Protein AF-A0AAN6UIC3-F1 (afdb_monomer)

Radius of gyration: 23.56 Å; Cα contacts (8 Å, |Δi|>4): 554; chains: 1; bounding box: 53×66×70 Å

Secondary structure (DSSP, 8-state):
------PPPPPP--HHHHHHHSGGGGGS-EEEEETTEEEEE-HHHHHTT--TT-BHHHHHHH-TT-EEEE----HHHHHHHHHHHHHHHHT-TT-BEEE-SSS-EEE--HHHHHHHHHHS-TT-GGGEEEES-TT-TTSEEEE-TTS-SSEEEE---GGGS-HHHHHHHHHHHHHHHHHHHHHHHTT----EEE-SSHHHHHHHTTTT-SS-EEEEE--SHHHHHHHHHTSBGGGSTT--HHHHHHHHHHHHTSPPPS--SS-----BHHHHHT-TT--HHHHHHHH--TTPPTTHHHHHHHHHTT---PPPPBP-SS-S--------SS--SHHHHHHHHHHHHHHHHHHHHHHHS-SS--SS-PPPS---------------TT-

Foldseek 3Di:
DDDDDDDDFDAADDPLLVCVVPVVCLQFWEFADDPQFGCATDPNLVVLVQGHRHGNVVSCVSPVRYHYDYCNDCVSLQVLLVVLQVLLQLQAPPQFWADDGRADIDGDCPVQLVVQVVQQPPVAQQFGWRARDPVDRVPTDGHRQPDAQFAEDFDDPDCPQPVVVVSSLRSVRVVVVVSQVVVVVVVDACFWAGEDDDQRGQLQSVPDDDRTYYYYDDSDLVRLLVSQQPAQQCSGPLCDPVNLQLLLCLLVVHRDDDDDPPPDRPHGLNSSLPPPCQDLVSQQVSQDDVPDDHSSSVVSNCSSSVHDPDGRHRDDLADPDQADDDDDDPCDDPVSVVVVVVVRVVVSVVVQCVRFFDPPRDPPDTDTNDDDPDDDDDDDDDDDPVD

Mean predicted aligned error: 7.64 Å

Sequence (387 aa):
MDSVPSKKAPRRSDDRCVENAQPSLRTVPLGIKQKGILATCNYVARRHGVKKLMPVAEARTICPDLVLADGEDLSPFRDVSKRLYALLRSYSWNGRVERLGFDEFFLDVTDIVAYNVELVNRNALPQSYFCLAVANPEIGFDFDATSFAGCVSGRDNGPSGGTASRMRLLLGSHLAQHLRLKIEDEGYTTACGIATNKLLAKLVGDKNKPRNQTTLLAPSQEDVWSFMDAHSLRKVPGIGSKTTRVLESVVLGKEPEPPSRAMECATTAGQARTHPAISAPALERLLSGPGAERGLGTKVWALLHGVDDTDVKPARDVPAQISIEDTYKGLTTAPDIHRALLTITASLLRRMHTDLLPDPPAAAAANWLARPQTLRLTTRPYVSPAD

Nearest PDB structures (foldseek):
  5kt7-assembly1_A  TM=9.075E-01  e=4.361E-22  Homo sapiens
  5kt5-assembly1_A  TM=9.195E-01  e=2.433E-21  Homo sapiens
  5ulx-assembly1_A  TM=9.110E-01  e=3.085E-21  Homo sapiens
  3gv7-assembly1_B  TM=9.056E-01  e=2.161E-21  Homo sapiens
  3q8r-assembly1_B  TM=9.037E-01  e=4.402E-21  Homo sapiens

Solvent-accessible surface area (backbone atoms only — not comparable to full-atom values): 22878 Å² total; per-residue (Å²): 136,82,82,79,76,93,72,80,81,61,68,90,55,59,53,62,62,55,26,68,77,40,61,82,48,68,84,44,32,33,32,32,28,39,91,67,26,18,33,24,53,30,74,57,22,41,74,57,66,43,55,60,64,34,43,47,72,60,40,37,71,63,33,76,79,52,42,75,44,86,48,75,73,54,60,70,52,47,53,52,29,51,51,54,48,54,56,58,46,75,72,29,84,81,43,19,37,28,72,60,80,63,88,40,75,44,72,50,55,68,64,57,32,55,57,35,64,76,53,51,32,84,91,42,35,70,70,13,53,46,59,74,32,90,96,43,67,88,41,56,48,79,43,50,67,82,53,62,48,66,44,76,44,74,63,80,69,56,80,84,48,62,49,68,63,53,50,44,53,32,49,45,23,44,53,50,49,51,54,45,50,57,39,41,76,75,72,42,81,54,53,39,34,42,49,96,34,61,61,51,12,57,57,41,19,60,74,58,64,75,68,33,40,22,36,54,38,49,92,45,72,65,47,34,33,61,63,36,29,78,36,34,34,75,72,41,83,95,39,46,76,70,57,39,47,58,48,40,21,66,70,67,74,42,84,66,76,77,85,56,93,64,89,75,55,92,48,28,24,34,61,49,57,72,31,89,82,48,46,38,73,47,33,37,64,72,64,52,58,95,90,48,67,86,63,49,12,47,50,54,44,33,46,43,55,61,47,52,91,70,72,59,43,67,54,69,96,55,74,95,73,87,84,68,86,85,87,79,80,87,73,77,47,70,70,58,44,51,54,52,51,51,54,44,47,56,52,39,52,54,47,47,52,70,60,25,42,62,86,74,78,53,81,99,66,68,67,60,78,57,78,89,89,76,89,83,90,83,86,78,84,87,75,58,96,86,113

InterPro domains:
  IPR001126 UmuC domain [PF00817] (17-204)
  IPR001126 UmuC domain [PS50173] (18-240)
  IPR036775 DNA polymerase, Y-family, little finger domain superfamily [G3DSA:3.30.1490.100] (319-386)
  IPR043128 Reverse transcriptase/Diguanylate cyclase domain [G3DSA:3.30.70.270] (70-216)
  IPR043502 DNA/RNA polymerase superfamily [SSF56672] (20-250)

Organism: NCBI:txid1450529

Structure (mmCIF, N/CA/C/O backbone):
data_AF-A0AAN6UIC3-F1
#
_entry.id   AF-A0AAN6UIC3-F1
#
loop_
_atom_site.group_PDB
_atom_site.id
_atom_site.type_symbol
_atom_site.label_atom_id
_atom_site.label_alt_id
_atom_site.label_comp_id
_atom_site.label_asym_id
_atom_site.label_entity_id
_atom_site.label_seq_id
_atom_site.pdbx_PDB_ins_code
_atom_site.Cartn_x
_atom_site.Cartn_y
_atom_site.Cartn_z
_atom_site.occupancy
_atom_site.B_iso_or_equiv
_atom_site.auth_seq_id
_atom_site.auth_comp_id
_atom_site.auth_asym_id
_atom_site.auth_atom_id
_atom_site.pdbx_PDB_model_num
ATOM 1 N N . MET A 1 1 ? -33.452 10.003 21.498 1.00 27.89 1 MET A N 1
ATOM 2 C CA . MET A 1 1 ? -32.654 10.324 20.292 1.00 27.89 1 MET A CA 1
ATOM 3 C C . MET A 1 1 ? -31.234 9.935 20.633 1.00 27.89 1 MET A C 1
ATOM 5 O O . MET A 1 1 ? -30.511 10.716 21.238 1.00 27.89 1 MET A O 1
ATOM 9 N N . ASP A 1 2 ? -30.903 8.673 20.381 1.00 25.52 2 ASP A N 1
ATOM 10 C CA . ASP A 1 2 ? -29.756 8.030 21.018 1.00 25.52 2 ASP A CA 1
ATOM 11 C C . ASP A 1 2 ? -28.477 8.309 20.234 1.00 25.52 2 ASP A C 1
ATOM 13 O O . ASP A 1 2 ? -28.315 7.912 19.076 1.00 25.52 2 ASP A O 1
ATOM 17 N N . SER A 1 3 ? -27.558 9.015 20.884 1.00 23.75 3 SER A N 1
ATOM 18 C CA . SER A 1 3 ? -26.217 9.286 20.391 1.00 23.75 3 SER A CA 1
ATOM 19 C C . SER A 1 3 ? -25.428 7.977 20.318 1.00 23.75 3 SER A C 1
ATOM 21 O O . SER A 1 3 ? -24.976 7.408 21.308 1.00 23.75 3 SER A O 1
ATOM 23 N N . VAL A 1 4 ? -25.267 7.448 19.105 1.00 28.17 4 VAL A N 1
ATOM 24 C CA . VAL A 1 4 ? -24.493 6.224 18.881 1.00 28.17 4 VAL A CA 1
ATOM 25 C C . VAL A 1 4 ? -22.993 6.519 19.131 1.00 28.17 4 VAL A C 1
ATOM 27 O O . VAL A 1 4 ? -22.420 7.365 18.432 1.00 28.17 4 VAL A O 1
ATOM 30 N N . PRO A 1 5 ? -22.324 5.826 20.076 1.00 30.73 5 PRO A N 1
ATOM 31 C CA . PRO A 1 5 ? -20.956 6.147 20.475 1.00 30.73 5 PRO A CA 1
ATOM 32 C C . PRO A 1 5 ? -19.919 5.797 19.400 1.00 30.73 5 PRO A C 1
ATOM 34 O O . PRO A 1 5 ? -20.068 4.828 18.649 1.00 30.73 5 PRO A O 1
ATOM 37 N N . SER A 1 6 ? -18.845 6.591 19.354 1.00 34.16 6 SER A N 1
ATOM 38 C CA . SER A 1 6 ? -17.668 6.408 18.497 1.00 34.16 6 SER A CA 1
ATOM 39 C C . SER A 1 6 ? -17.005 5.048 18.758 1.00 34.16 6 SER A C 1
ATOM 41 O O . SER A 1 6 ? -16.440 4.804 19.825 1.00 34.16 6 SER A O 1
ATOM 43 N N . LYS A 1 7 ? -17.093 4.131 17.789 1.00 41.88 7 LYS A N 1
ATOM 44 C CA . LYS A 1 7 ? -16.443 2.814 17.838 1.00 41.88 7 LYS A CA 1
ATOM 45 C C . LYS A 1 7 ? -15.111 2.862 17.079 1.00 41.88 7 LYS A C 1
ATOM 47 O O . LYS A 1 7 ? -15.023 3.479 16.021 1.00 41.88 7 LYS A O 1
ATOM 52 N N . LYS A 1 8 ? -14.081 2.187 17.608 1.00 37.47 8 LYS A N 1
ATOM 53 C CA . LYS A 1 8 ? -12.767 2.034 16.950 1.00 37.47 8 LYS A CA 1
ATOM 54 C C . LYS A 1 8 ? -12.917 1.443 15.543 1.00 37.47 8 LYS A C 1
ATOM 56 O O . LYS A 1 8 ? -13.785 0.602 15.316 1.00 37.47 8 LYS A O 1
ATOM 61 N N . ALA A 1 9 ? -12.042 1.872 14.632 1.00 36.16 9 ALA A N 1
ATOM 62 C CA . ALA A 1 9 ? -12.030 1.403 13.253 1.00 36.16 9 ALA A CA 1
ATOM 63 C C . ALA A 1 9 ? -11.858 -0.133 13.192 1.00 36.16 9 ALA A C 1
ATOM 65 O O . ALA A 1 9 ? -10.978 -0.659 13.879 1.00 36.16 9 ALA A O 1
ATOM 66 N N . PRO A 1 10 ? -12.679 -0.855 12.408 1.00 36.03 10 PRO A N 1
ATOM 67 C CA . PRO A 1 10 ? -12.516 -2.289 12.183 1.00 36.03 10 PRO A CA 1
ATOM 68 C C . PRO A 1 10 ? -11.154 -2.646 11.571 1.00 36.03 10 PRO A C 1
ATOM 70 O O . PRO A 1 10 ? -10.470 -1.820 10.959 1.00 36.03 10 PRO A O 1
ATOM 73 N N . ARG A 1 11 ? -10.765 -3.908 11.750 1.00 45.16 11 ARG A N 1
ATOM 74 C CA . ARG A 1 11 ? -9.541 -4.496 11.201 1.00 45.16 11 ARG A CA 1
ATOM 75 C C . ARG A 1 11 ? -9.727 -4.716 9.699 1.00 45.16 11 ARG A C 1
ATOM 77 O O . ARG A 1 11 ? -10.824 -5.025 9.243 1.00 45.16 11 ARG A O 1
ATOM 84 N N . ARG A 1 12 ? -8.655 -4.545 8.922 1.00 51.78 12 ARG A N 1
ATOM 85 C CA . ARG A 1 12 ? -8.712 -4.692 7.461 1.00 51.78 12 ARG A CA 1
ATOM 86 C C . ARG A 1 12 ? -9.119 -6.124 7.094 1.00 51.78 12 ARG A C 1
ATOM 88 O O . ARG A 1 12 ? -8.464 -7.071 7.520 1.00 51.78 12 ARG A O 1
ATOM 95 N N . SER A 1 13 ? -10.194 -6.250 6.330 1.00 50.38 13 SER A N 1
ATOM 96 C CA . SER A 1 13 ? -10.654 -7.482 5.682 1.00 50.38 13 SER A CA 1
ATOM 97 C C . SER A 1 13 ? -10.831 -7.191 4.195 1.00 50.38 13 SER A C 1
ATOM 99 O O . SER A 1 13 ? -11.020 -6.032 3.821 1.00 50.38 13 SER A O 1
ATOM 101 N N . ASP A 1 14 ? -10.719 -8.226 3.367 1.00 69.75 14 ASP A N 1
ATOM 102 C CA . ASP A 1 14 ? -10.791 -8.120 1.909 1.00 69.75 14 ASP A CA 1
ATOM 103 C C . ASP A 1 14 ? -12.038 -8.858 1.405 1.00 69.75 14 ASP A C 1
ATOM 105 O O . ASP A 1 14 ? -12.158 -10.076 1.554 1.00 69.75 14 ASP A O 1
ATOM 109 N N . ASP A 1 15 ? -12.975 -8.117 0.817 1.00 75.19 15 ASP A N 1
ATOM 110 C CA . ASP A 1 15 ? -14.211 -8.642 0.236 1.00 75.19 15 ASP A CA 1
ATOM 111 C C . ASP A 1 15 ? -13.946 -9.702 -0.840 1.00 75.19 15 ASP A C 1
ATOM 113 O O . ASP A 1 15 ? -14.693 -10.680 -0.924 1.00 75.19 15 ASP A O 1
ATOM 117 N N . ARG A 1 16 ? -12.833 -9.598 -1.579 1.00 86.00 16 ARG A N 1
ATOM 118 C CA . ARG A 1 16 ? -12.468 -10.562 -2.622 1.00 86.00 16 ARG A CA 1
ATOM 119 C C . ARG A 1 16 ? -12.187 -11.952 -2.055 1.00 86.00 16 ARG A C 1
ATOM 121 O O . ARG A 1 16 ? -12.491 -12.942 -2.711 1.00 86.00 16 ARG A O 1
ATOM 128 N N . CYS A 1 17 ? -11.649 -12.054 -0.837 1.00 86.81 17 CYS A N 1
ATOM 129 C CA . CYS A 1 17 ? -11.418 -13.355 -0.197 1.00 86.81 17 CYS A CA 1
ATOM 130 C C . CYS A 1 17 ? -12.736 -14.110 0.023 1.00 86.81 17 CYS A C 1
ATOM 132 O O . CYS A 1 17 ? -12.814 -15.307 -0.246 1.00 86.81 17 CYS A O 1
ATOM 134 N N . VAL A 1 18 ? -13.776 -13.398 0.464 1.00 87.62 18 VAL A N 1
ATOM 135 C CA . VAL A 1 18 ? -15.111 -13.970 0.684 1.00 87.62 18 VAL A CA 1
ATOM 136 C C . VAL A 1 18 ? -15.794 -14.278 -0.647 1.00 87.62 18 VAL A C 1
ATOM 138 O O . VAL A 1 18 ? -16.364 -15.350 -0.818 1.00 87.62 18 VAL A O 1
ATOM 141 N N . GLU A 1 19 ? -15.674 -13.383 -1.625 1.00 88.62 19 GLU A N 1
ATOM 142 C CA . GLU A 1 19 ? -16.189 -13.594 -2.979 1.00 88.62 19 GLU A CA 1
ATOM 143 C C . GLU A 1 19 ? -15.526 -14.768 -3.715 1.00 88.62 19 GLU A C 1
ATOM 145 O O . GLU A 1 19 ? -16.161 -15.395 -4.557 1.00 88.62 19 GLU A O 1
ATOM 150 N N . ASN A 1 20 ? -14.256 -15.072 -3.440 1.00 89.62 20 ASN A N 1
ATOM 151 C CA . ASN A 1 20 ? -13.574 -16.233 -4.014 1.00 89.62 20 ASN A CA 1
ATOM 152 C C . ASN A 1 20 ? -14.036 -17.539 -3.357 1.00 89.62 20 ASN A C 1
ATOM 154 O O . ASN A 1 20 ? -14.183 -18.541 -4.051 1.00 89.62 20 ASN A O 1
ATOM 158 N N . ALA A 1 21 ? -14.308 -17.521 -2.048 1.00 90.31 21 ALA A N 1
ATOM 159 C CA . ALA A 1 21 ? -14.872 -18.667 -1.335 1.00 90.31 21 ALA A CA 1
ATOM 160 C C . ALA A 1 21 ? -16.336 -18.939 -1.727 1.00 90.31 21 ALA A C 1
ATOM 162 O O . ALA A 1 21 ? -16.760 -20.091 -1.773 1.00 90.31 21 ALA A O 1
ATOM 163 N N . GLN A 1 22 ? -17.103 -17.889 -2.039 1.00 92.56 22 GLN A N 1
ATOM 164 C CA . GLN A 1 22 ? -18.491 -17.992 -2.483 1.00 92.56 22 GLN A CA 1
ATOM 165 C C . GLN A 1 22 ? -18.740 -17.098 -3.717 1.00 92.56 22 GLN A C 1
ATOM 167 O O . GLN A 1 22 ? -19.184 -15.952 -3.580 1.00 92.56 22 GLN A O 1
ATOM 172 N N . PRO A 1 23 ? -18.502 -17.616 -4.941 1.00 91.75 23 PRO A N 1
ATOM 173 C CA . PRO A 1 23 ? -18.559 -16.835 -6.184 1.00 91.75 23 PRO A CA 1
ATOM 174 C C . PRO A 1 23 ? -19.885 -16.122 -6.461 1.00 91.75 23 PRO A C 1
ATOM 176 O O . PRO A 1 23 ? -19.884 -15.062 -7.089 1.00 91.75 23 PRO A O 1
ATOM 179 N N . SER A 1 24 ? -21.008 -16.647 -5.956 1.00 93.50 24 SER A N 1
ATOM 180 C CA . SER A 1 24 ? -22.327 -16.012 -6.082 1.00 93.50 24 SER A CA 1
ATOM 181 C C . SER A 1 24 ? -22.403 -14.629 -5.423 1.00 93.50 24 SER A C 1
ATOM 183 O O . SER A 1 24 ? -23.291 -13.847 -5.746 1.00 93.50 24 SER A O 1
ATOM 185 N N . LEU A 1 25 ? -21.478 -14.301 -4.512 1.00 93.19 25 LEU A N 1
ATOM 186 C CA . LEU A 1 25 ? -21.451 -13.011 -3.822 1.00 93.19 25 LEU A CA 1
ATOM 187 C C . LEU A 1 25 ? -20.851 -11.871 -4.662 1.00 93.19 25 LEU A C 1
ATOM 189 O O . LEU A 1 25 ? -21.037 -10.705 -4.324 1.00 93.19 25 LEU A O 1
ATOM 193 N N . ARG A 1 26 ? -20.170 -12.174 -5.777 1.00 90.00 26 ARG A N 1
ATOM 194 C CA . ARG A 1 26 ? -19.505 -11.168 -6.631 1.00 90.00 26 ARG A CA 1
ATOM 195 C C . ARG A 1 26 ? -20.472 -10.193 -7.303 1.00 90.00 26 ARG A C 1
ATOM 197 O O . ARG A 1 26 ? -20.080 -9.082 -7.655 1.00 90.00 26 ARG A O 1
ATOM 204 N N . THR A 1 27 ? -21.714 -10.614 -7.531 1.00 92.88 27 THR A N 1
ATOM 205 C CA . THR A 1 27 ? -22.713 -9.845 -8.289 1.00 92.88 27 THR A CA 1
ATOM 206 C C . THR A 1 27 ? -23.706 -9.101 -7.402 1.00 92.88 27 THR A C 1
ATOM 208 O O . THR A 1 27 ? -24.519 -8.340 -7.919 1.00 92.88 27 THR A O 1
ATOM 211 N N . VAL A 1 28 ? -23.639 -9.284 -6.082 1.00 95.44 28 VAL A N 1
ATOM 212 C CA . VAL A 1 28 ? -24.556 -8.676 -5.107 1.00 95.44 28 VAL A CA 1
ATOM 213 C C . VAL A 1 28 ? -23.810 -7.681 -4.211 1.00 95.44 28 VAL A C 1
ATOM 215 O O . VAL A 1 28 ? -22.589 -7.787 -4.054 1.00 95.44 28 VAL A O 1
ATOM 218 N N . PRO A 1 29 ? -24.495 -6.679 -3.631 1.00 96.81 29 PRO A N 1
ATOM 219 C CA . PRO A 1 29 ? -23.872 -5.777 -2.669 1.00 96.81 29 PRO A CA 1
ATOM 220 C C . PRO A 1 29 ? -23.455 -6.559 -1.419 1.00 96.81 29 PRO A C 1
ATOM 222 O O . PRO A 1 29 ? -24.299 -7.047 -0.672 1.00 96.81 29 PRO A O 1
ATOM 225 N N . LEU A 1 30 ? -22.144 -6.660 -1.187 1.00 97.31 30 LEU A N 1
ATOM 226 C CA . LEU A 1 30 ? -21.554 -7.389 -0.064 1.00 97.31 30 LEU A CA 1
ATOM 227 C C . LEU A 1 30 ? -20.831 -6.433 0.890 1.00 97.31 30 LEU A C 1
ATOM 229 O O . LEU A 1 30 ? -19.984 -5.634 0.481 1.00 97.31 30 LEU A O 1
ATOM 233 N N . GLY A 1 31 ? -21.117 -6.568 2.183 1.00 96.50 31 GLY A N 1
ATOM 234 C CA . GLY A 1 31 ? -20.380 -5.941 3.275 1.00 96.50 31 GLY A CA 1
ATOM 235 C C . GLY A 1 31 ? -19.726 -6.983 4.178 1.00 96.50 31 GLY A C 1
ATOM 236 O O . GLY A 1 31 ? -20.383 -7.920 4.630 1.00 96.50 31 GLY A O 1
ATOM 237 N N . ILE A 1 32 ? -18.444 -6.800 4.495 1.00 95.25 32 ILE A N 1
ATOM 238 C CA . ILE A 1 32 ? -17.755 -7.622 5.495 1.00 95.25 32 ILE A CA 1
ATOM 239 C C . ILE A 1 32 ? -17.896 -6.926 6.841 1.00 95.25 32 ILE A C 1
ATOM 241 O O . ILE A 1 32 ? -17.357 -5.832 7.036 1.00 95.25 32 ILE A O 1
ATOM 245 N N . LYS A 1 33 ? -18.648 -7.520 7.767 1.00 93.69 33 LYS A N 1
ATOM 246 C CA . LYS A 1 33 ? -18.895 -6.928 9.084 1.00 93.69 33 LYS A CA 1
ATOM 247 C C . LYS A 1 33 ? -17.894 -7.431 10.120 1.00 93.69 33 LYS A C 1
ATOM 249 O O . LYS A 1 33 ? -17.546 -8.604 10.168 1.00 93.69 33 LYS A O 1
ATOM 254 N N . GLN A 1 34 ? -17.500 -6.527 11.003 1.00 88.50 34 GLN A N 1
ATOM 255 C CA . GLN A 1 34 ? -16.889 -6.848 12.284 1.00 88.50 34 GLN A CA 1
ATOM 256 C C . GLN A 1 34 ? -17.705 -6.144 13.355 1.00 88.50 34 GLN A C 1
ATOM 258 O O . GLN A 1 34 ? -17.862 -4.915 13.360 1.00 88.50 34 GLN A O 1
ATOM 263 N N . LYS A 1 35 ? -18.287 -6.935 14.247 1.00 87.81 35 LYS A N 1
ATOM 264 C CA . LYS A 1 35 ? -19.264 -6.501 15.238 1.00 87.81 35 LYS A CA 1
ATOM 265 C C . LYS A 1 35 ? -20.413 -5.764 14.546 1.00 87.81 35 LYS A C 1
ATOM 267 O O . LYS A 1 35 ? -21.167 -6.349 13.776 1.00 87.81 35 LYS A O 1
ATOM 272 N N . GLY A 1 36 ? -20.553 -4.468 14.819 1.00 88.25 36 GLY A N 1
ATOM 273 C CA . GLY A 1 36 ? -21.608 -3.620 14.259 1.00 88.25 36 GLY A CA 1
ATOM 274 C C . GLY A 1 36 ? -21.134 -2.631 13.196 1.00 88.25 36 GLY A C 1
ATOM 275 O O . GLY A 1 36 ? -21.815 -1.627 12.998 1.00 88.25 36 GLY A O 1
ATOM 276 N N . ILE A 1 37 ? -19.963 -2.838 12.588 1.00 90.19 37 ILE A N 1
ATOM 277 C CA . ILE A 1 37 ? -19.365 -1.923 11.602 1.00 90.19 37 ILE A CA 1
ATOM 278 C C . ILE A 1 37 ? -18.907 -2.720 10.381 1.00 90.19 37 ILE A C 1
ATOM 280 O O . ILE A 1 37 ? -18.442 -3.850 10.516 1.00 90.19 37 ILE A O 1
ATOM 284 N N . LEU A 1 38 ? -19.006 -2.125 9.196 1.00 92.75 38 LEU A N 1
ATOM 285 C CA . LEU A 1 38 ? -18.406 -2.661 7.981 1.00 92.75 38 LEU A CA 1
ATOM 286 C C . LEU A 1 38 ? -16.893 -2.440 7.980 1.00 92.75 38 LEU A C 1
ATOM 288 O O . LEU A 1 38 ? -16.415 -1.306 7.937 1.00 92.75 38 LEU A O 1
ATOM 292 N N . ALA A 1 39 ? -16.135 -3.529 7.991 1.00 90.56 39 ALA A N 1
ATOM 293 C CA . ALA A 1 39 ? -14.691 -3.515 7.819 1.00 90.56 39 ALA A CA 1
ATOM 294 C C . ALA A 1 39 ? -14.299 -3.138 6.382 1.00 90.56 39 ALA A C 1
ATOM 296 O O . ALA A 1 39 ? -13.474 -2.247 6.172 1.00 90.56 39 ALA A O 1
ATOM 297 N N . THR A 1 40 ? -14.971 -3.739 5.402 1.00 92.62 40 THR A N 1
ATOM 298 C CA . THR A 1 40 ? -14.926 -3.360 3.984 1.00 92.62 40 THR A CA 1
ATOM 299 C C . THR A 1 40 ? -16.273 -3.666 3.321 1.00 92.62 40 THR A C 1
ATOM 301 O O . THR A 1 40 ? -17.176 -4.236 3.937 1.00 92.62 40 THR A O 1
ATOM 304 N N . CYS A 1 41 ? -16.416 -3.266 2.065 1.00 94.06 41 CYS A N 1
ATOM 305 C CA . CYS A 1 41 ? -17.529 -3.622 1.195 1.00 94.06 41 CYS A CA 1
ATOM 306 C C . CYS A 1 41 ? -17.055 -3.669 -0.260 1.00 94.06 41 CYS A C 1
ATOM 308 O O . CYS A 1 41 ? -16.147 -2.911 -0.646 1.00 94.06 41 CYS A O 1
ATOM 310 N N . ASN A 1 42 ? -17.689 -4.541 -1.043 1.00 94.19 42 ASN A N 1
ATOM 311 C CA . ASN A 1 42 ? -17.339 -4.742 -2.439 1.00 94.19 42 ASN A CA 1
ATOM 312 C C . ASN A 1 42 ? -17.761 -3.568 -3.323 1.00 94.19 42 ASN A C 1
ATOM 314 O O . ASN A 1 42 ? -18.519 -2.677 -2.931 1.00 94.19 42 ASN A O 1
ATOM 318 N N . TYR A 1 43 ? -17.253 -3.551 -4.554 1.00 90.38 43 TYR A N 1
ATOM 319 C CA . TYR A 1 43 ? -17.541 -2.461 -5.486 1.00 90.38 43 TYR A CA 1
ATOM 320 C C . TYR A 1 43 ? -19.019 -2.384 -5.888 1.00 90.38 43 TYR A C 1
ATOM 322 O O . TYR A 1 43 ? -19.473 -1.298 -6.241 1.00 90.38 43 TYR A O 1
ATOM 330 N N . VAL A 1 44 ? -19.778 -3.483 -5.791 1.00 93.94 44 VAL A N 1
ATOM 331 C CA . VAL A 1 44 ? -21.236 -3.466 -5.974 1.00 93.94 44 VAL A CA 1
ATOM 332 C C . VAL A 1 44 ? -21.883 -2.611 -4.883 1.00 93.94 44 VAL A C 1
ATOM 334 O O . VAL A 1 44 ? -22.542 -1.627 -5.203 1.00 93.94 44 VAL A O 1
ATOM 337 N N . ALA A 1 45 ? -21.602 -2.888 -3.607 1.00 96.06 45 ALA A N 1
ATOM 338 C CA . ALA A 1 45 ? -22.108 -2.107 -2.478 1.00 96.06 45 ALA A CA 1
ATOM 339 C C . ALA A 1 45 ? -21.642 -0.638 -2.513 1.00 96.06 45 ALA A C 1
ATOM 341 O O . ALA A 1 45 ? -22.427 0.269 -2.231 1.00 96.06 45 ALA A O 1
ATOM 342 N N . ARG A 1 46 ? -20.392 -0.372 -2.925 1.00 94.44 46 ARG A N 1
ATOM 343 C CA . ARG A 1 46 ? -19.869 1.003 -3.052 1.00 94.44 46 ARG A CA 1
ATOM 344 C C . ARG A 1 46 ? -20.634 1.846 -4.068 1.00 94.44 46 ARG A C 1
ATOM 346 O O . ARG A 1 46 ? -20.791 3.043 -3.840 1.00 94.44 46 ARG A O 1
ATOM 353 N N . ARG A 1 47 ? -21.138 1.248 -5.156 1.00 94.25 47 ARG A N 1
ATOM 354 C CA . ARG A 1 47 ? -21.987 1.956 -6.134 1.00 94.25 47 ARG A CA 1
ATOM 355 C C . ARG A 1 47 ? -23.322 2.402 -5.539 1.00 94.25 47 ARG A C 1
ATOM 357 O O . ARG A 1 47 ? -23.835 3.432 -5.952 1.00 94.25 47 ARG A O 1
ATOM 364 N N . HIS A 1 48 ? -23.832 1.688 -4.537 1.00 94.31 48 HIS A N 1
ATOM 365 C CA . HIS A 1 48 ? -25.009 2.103 -3.768 1.00 94.31 48 HIS A CA 1
ATOM 366 C C . HIS A 1 48 ? -24.691 3.154 -2.691 1.00 94.31 48 HIS A C 1
ATOM 368 O O . HIS A 1 48 ? -25.583 3.567 -1.966 1.00 94.31 48 HIS A O 1
ATOM 374 N N . GLY A 1 49 ? -23.436 3.597 -2.559 1.00 93.88 49 GLY A N 1
ATOM 375 C CA . GLY A 1 49 ? -23.027 4.593 -1.565 1.00 93.88 49 GLY A CA 1
ATOM 376 C C . GLY A 1 49 ? -22.589 4.009 -0.220 1.00 93.88 49 GLY A C 1
ATOM 377 O O . GLY A 1 49 ? -22.228 4.770 0.680 1.00 93.88 49 GLY A O 1
ATOM 378 N N . VAL A 1 50 ? -22.555 2.679 -0.074 1.00 95.44 50 VAL A N 1
ATOM 379 C CA . VAL A 1 50 ? -22.011 2.022 1.123 1.00 95.44 50 VAL A CA 1
ATOM 380 C C . VAL A 1 50 ? -20.503 2.273 1.198 1.00 95.44 50 VAL A C 1
ATOM 382 O O . VAL A 1 50 ? -19.779 2.143 0.208 1.00 95.44 50 VAL A O 1
ATOM 385 N N . LYS A 1 51 ? -20.003 2.640 2.382 1.00 91.94 51 LYS A N 1
ATOM 386 C CA . LYS A 1 51 ? -18.583 2.952 2.604 1.00 91.94 51 LYS A CA 1
ATOM 387 C C . LYS A 1 51 ? -17.977 2.032 3.661 1.00 91.94 51 LYS A C 1
ATOM 389 O O . LYS A 1 51 ? -18.657 1.541 4.560 1.00 91.94 51 LYS A O 1
ATOM 394 N N . LYS A 1 52 ? -16.658 1.832 3.584 1.00 90.06 52 LYS A N 1
ATOM 395 C CA . LYS A 1 52 ? -15.897 1.195 4.669 1.00 90.06 52 LYS A CA 1
ATOM 396 C C . LYS A 1 52 ? -16.024 2.003 5.965 1.00 90.06 52 LYS A C 1
ATOM 398 O O . LYS A 1 52 ? -16.148 3.224 5.922 1.00 90.06 52 LYS A O 1
ATOM 403 N N . LEU A 1 53 ? -15.920 1.321 7.104 1.00 89.38 53 LEU A N 1
ATOM 404 C CA . LEU A 1 53 ? -16.071 1.865 8.462 1.00 89.38 53 LEU A CA 1
ATOM 405 C C . LEU A 1 53 ? -17.482 2.395 8.792 1.00 89.38 53 LEU A C 1
ATOM 407 O O . LEU A 1 53 ? -17.678 2.981 9.855 1.00 89.38 53 LEU A O 1
ATOM 411 N N . MET A 1 54 ? -18.469 2.165 7.923 1.00 89.88 54 MET A N 1
ATOM 412 C CA . MET A 1 54 ? -19.861 2.555 8.145 1.00 89.88 54 MET A CA 1
ATOM 413 C C . MET A 1 54 ? -20.543 1.608 9.150 1.00 89.88 54 MET A C 1
ATOM 415 O O . MET A 1 54 ? -20.344 0.389 9.070 1.00 89.88 54 MET A O 1
ATOM 419 N N . PRO A 1 55 ? -21.351 2.112 10.104 1.00 93.25 55 PRO A N 1
ATOM 420 C CA . PRO A 1 55 ? -22.186 1.266 10.951 1.00 93.25 55 PRO A CA 1
ATOM 421 C C . PRO A 1 55 ? -23.121 0.393 10.110 1.00 93.25 55 PRO A C 1
ATOM 423 O O . PRO A 1 55 ? -23.726 0.868 9.154 1.00 93.25 55 PRO A O 1
ATOM 426 N N . VAL A 1 56 ? -23.304 -0.871 10.500 1.00 93.75 56 VAL A N 1
ATOM 427 C CA . VAL A 1 56 ? -24.151 -1.813 9.739 1.00 93.75 56 VAL A CA 1
ATOM 428 C C . VAL A 1 56 ? -25.590 -1.306 9.594 1.00 93.75 56 VAL A C 1
ATOM 430 O O . VAL A 1 56 ? -26.191 -1.473 8.538 1.00 93.75 56 VAL A O 1
ATOM 433 N N . ALA A 1 57 ? -26.129 -0.658 10.631 1.00 94.12 57 ALA A N 1
ATOM 434 C CA . ALA A 1 57 ? -27.471 -0.080 10.594 1.00 94.12 57 ALA A CA 1
ATOM 435 C C . ALA A 1 57 ? -27.602 1.006 9.511 1.00 94.12 57 ALA A C 1
ATOM 437 O O . ALA A 1 57 ? -28.542 0.975 8.729 1.00 94.12 57 ALA A O 1
ATOM 438 N N . GLU A 1 58 ? -26.625 1.910 9.420 1.00 94.31 58 GLU A N 1
ATOM 439 C CA . GLU A 1 58 ? -26.590 2.978 8.412 1.00 94.31 58 GLU A CA 1
ATOM 440 C C . GLU A 1 58 ? -26.405 2.409 6.999 1.00 94.31 58 GLU A C 1
ATOM 442 O O . GLU A 1 58 ? -27.107 2.799 6.069 1.00 94.31 58 GLU A O 1
ATOM 447 N N . ALA A 1 59 ? -25.520 1.420 6.850 1.00 94.94 59 ALA A N 1
ATOM 448 C CA . ALA A 1 59 ? -25.285 0.760 5.572 1.00 94.94 59 ALA A CA 1
ATOM 449 C C . ALA A 1 59 ? -26.537 0.060 5.025 1.00 94.94 59 ALA A C 1
ATOM 451 O O . ALA A 1 59 ? -26.768 0.096 3.820 1.00 94.94 59 ALA A O 1
ATOM 452 N N . ARG A 1 60 ? -27.358 -0.539 5.899 1.00 95.88 60 ARG A N 1
ATOM 453 C CA . ARG A 1 60 ? -28.636 -1.161 5.518 1.00 95.88 60 ARG A CA 1
ATOM 454 C C . ARG A 1 60 ? -29.716 -0.151 5.150 1.00 95.88 60 ARG A C 1
ATOM 456 O O . ARG A 1 60 ? -30.556 -0.460 4.319 1.00 95.88 60 ARG A O 1
ATOM 463 N N . THR A 1 61 ? -29.689 1.049 5.726 1.00 96.50 61 THR A N 1
ATOM 464 C CA . THR A 1 61 ? -30.571 2.135 5.277 1.00 96.50 61 THR A CA 1
ATOM 465 C C . THR A 1 61 ? -30.213 2.578 3.858 1.00 96.50 61 THR A C 1
ATOM 467 O O . THR A 1 61 ? -31.101 2.828 3.052 1.00 96.50 61 THR A O 1
ATOM 470 N N . ILE A 1 62 ? -28.916 2.652 3.542 1.00 95.81 62 ILE A N 1
ATOM 471 C CA . ILE A 1 62 ? -28.415 3.043 2.214 1.00 95.81 62 ILE A CA 1
ATOM 472 C C . ILE A 1 62 ? -28.638 1.934 1.174 1.00 95.81 62 ILE A C 1
ATOM 474 O O . ILE A 1 62 ? -28.994 2.211 0.033 1.00 95.81 62 ILE A O 1
ATOM 478 N N . CYS A 1 63 ? -28.424 0.677 1.559 1.00 96.88 63 CYS A N 1
ATOM 479 C CA . CYS A 1 63 ? -28.578 -0.488 0.698 1.00 96.88 63 CYS A CA 1
ATOM 480 C C . CYS A 1 63 ? -29.358 -1.579 1.457 1.00 96.88 63 CYS A C 1
ATOM 482 O O . CYS A 1 63 ? -28.747 -2.375 2.177 1.00 96.88 63 CYS A O 1
ATOM 484 N N . PRO A 1 64 ? -30.699 -1.618 1.326 1.00 96.31 64 PRO A N 1
ATOM 485 C CA . PRO A 1 64 ? -31.537 -2.608 2.010 1.00 96.31 64 PRO A CA 1
ATOM 486 C C . PRO A 1 64 ? -31.187 -4.059 1.654 1.00 96.31 64 PRO A C 1
ATOM 488 O O . PRO A 1 64 ? -31.214 -4.924 2.528 1.00 96.31 64 PRO A O 1
ATOM 491 N N . ASP A 1 65 ? -30.763 -4.297 0.409 1.00 95.94 65 ASP A N 1
ATOM 492 C CA . ASP A 1 65 ? -30.372 -5.616 -0.111 1.00 95.94 65 ASP A CA 1
ATOM 493 C C . ASP A 1 65 ? -28.925 -6.016 0.242 1.00 95.94 65 ASP A C 1
ATOM 495 O O . ASP A 1 65 ? -28.397 -6.998 -0.283 1.00 95.94 65 ASP A O 1
ATOM 499 N N . LEU A 1 66 ? -28.246 -5.256 1.112 1.00 97.25 66 LEU A N 1
ATOM 500 C CA . LEU A 1 66 ? -26.856 -5.506 1.492 1.00 97.25 66 LEU A CA 1
ATOM 501 C C . LEU A 1 66 ? -26.699 -6.867 2.188 1.00 97.25 66 LEU A C 1
ATOM 503 O O . LEU A 1 66 ? -27.109 -7.067 3.339 1.00 97.25 66 LEU A O 1
ATOM 507 N N . VAL A 1 67 ? -25.994 -7.773 1.516 1.00 97.19 67 VAL A N 1
ATOM 508 C CA . VAL A 1 67 ? -25.572 -9.062 2.058 1.00 97.19 67 VAL A CA 1
ATOM 509 C C . VAL A 1 67 ? -24.399 -8.831 3.008 1.00 97.19 67 VAL A C 1
ATOM 511 O O . VAL A 1 67 ? -23.473 -8.076 2.709 1.00 97.19 67 VAL A O 1
ATOM 514 N N . LEU A 1 68 ? -24.427 -9.478 4.175 1.00 96.56 68 LEU A N 1
ATOM 515 C CA . LEU A 1 68 ? -23.376 -9.353 5.184 1.00 96.56 68 LEU A CA 1
ATOM 516 C C . LEU A 1 68 ? -22.663 -10.685 5.382 1.00 96.56 68 LEU A C 1
ATOM 518 O O . LEU A 1 68 ? -23.305 -11.678 5.713 1.00 96.56 68 LEU A O 1
ATOM 522 N N . ALA A 1 69 ? -21.339 -10.667 5.273 1.00 94.75 69 ALA A N 1
ATOM 523 C CA . ALA A 1 69 ? -20.480 -11.769 5.687 1.00 94.75 69 ALA A CA 1
ATOM 524 C C . ALA A 1 69 ? -19.726 -11.399 6.968 1.00 94.75 69 ALA A C 1
ATOM 526 O O . ALA A 1 69 ? -19.370 -10.235 7.184 1.00 94.75 69 ALA A O 1
ATOM 527 N N . ASP A 1 70 ? -19.508 -12.384 7.836 1.00 92.31 70 ASP A N 1
ATOM 528 C CA . ASP A 1 70 ? -18.738 -12.192 9.060 1.00 92.31 70 ASP A CA 1
ATOM 529 C C . ASP A 1 70 ? -17.234 -12.137 8.751 1.00 92.31 70 ASP A C 1
ATOM 531 O O . ASP A 1 70 ? -16.721 -12.950 7.985 1.00 92.31 70 ASP A O 1
ATOM 535 N N . GLY A 1 71 ? -16.542 -11.147 9.312 1.00 89.75 71 GLY A N 1
ATOM 536 C CA . GLY A 1 71 ? -15.103 -10.947 9.155 1.00 89.75 71 GLY A CA 1
ATOM 537 C C . GLY A 1 71 ? -14.340 -10.946 10.477 1.00 89.75 71 GLY A C 1
ATOM 538 O O . GLY A 1 71 ? -13.255 -10.364 10.529 1.00 89.75 71 GLY A O 1
ATOM 539 N N . GLU A 1 72 ? -14.893 -11.500 11.561 1.00 85.81 72 GLU A N 1
ATOM 540 C CA . GLU A 1 72 ? -14.200 -11.578 12.857 1.00 85.81 72 GLU A CA 1
ATOM 541 C C . GLU A 1 72 ? -12.979 -12.498 12.802 1.00 85.81 72 GLU A C 1
ATOM 543 O O . GLU A 1 72 ? -11.921 -12.150 13.342 1.00 85.81 72 GLU A O 1
ATOM 548 N N . ASP A 1 73 ? -13.099 -13.640 12.117 1.00 84.81 73 ASP A N 1
ATOM 549 C CA . ASP A 1 73 ? -11.954 -14.503 11.855 1.00 84.81 73 ASP A CA 1
ATOM 550 C C . ASP A 1 73 ? -11.093 -13.917 10.737 1.00 84.81 73 ASP A C 1
ATOM 552 O O . ASP A 1 73 ? -11.481 -13.832 9.572 1.00 84.81 73 ASP A O 1
ATOM 556 N N . LEU A 1 74 ? -9.883 -13.510 11.117 1.00 86.56 74 LEU A N 1
ATOM 557 C CA . LEU A 1 74 ? -8.928 -12.910 10.201 1.00 86.56 74 LEU A CA 1
ATOM 558 C C . LEU A 1 74 ? -8.028 -13.923 9.490 1.00 86.56 74 LEU A C 1
ATOM 560 O O . LEU A 1 74 ? -7.187 -13.519 8.685 1.00 86.56 74 LEU A O 1
ATOM 564 N N . SER A 1 75 ? -8.142 -15.207 9.826 1.00 84.62 75 SER A N 1
ATOM 565 C CA . SER A 1 75 ? -7.241 -16.253 9.339 1.00 84.62 75 SER A CA 1
ATOM 566 C C . SER A 1 75 ? -7.271 -16.393 7.813 1.00 84.62 75 SER A C 1
ATOM 568 O O . SER A 1 75 ? -6.201 -16.254 7.219 1.00 84.62 75 SER A O 1
ATOM 570 N N . PRO A 1 76 ? -8.442 -16.462 7.143 1.00 88.38 76 PRO A N 1
ATOM 571 C CA . PRO A 1 76 ? -8.487 -16.554 5.682 1.00 88.38 76 PRO A CA 1
ATOM 572 C C . PRO A 1 76 ? -7.812 -15.368 4.976 1.00 88.38 76 PRO A C 1
ATOM 574 O O . PRO A 1 76 ? -7.028 -15.554 4.048 1.00 88.38 76 PRO A O 1
ATOM 577 N N . PHE A 1 77 ? -8.045 -14.135 5.446 1.00 90.00 77 PHE A N 1
ATOM 578 C CA . PHE A 1 77 ? -7.421 -12.939 4.859 1.00 90.00 77 PHE A CA 1
ATOM 579 C C . PHE A 1 77 ? -5.902 -12.916 5.086 1.00 90.00 77 PHE A C 1
ATOM 581 O O . PHE A 1 77 ? -5.139 -12.447 4.241 1.00 90.00 77 PHE A O 1
ATOM 588 N N . ARG A 1 78 ? -5.445 -13.431 6.233 1.00 87.75 78 ARG A N 1
ATOM 589 C CA . ARG A 1 78 ? -4.020 -13.530 6.565 1.00 87.75 78 ARG A CA 1
ATOM 590 C C . ARG A 1 78 ? -3.306 -14.538 5.673 1.00 87.75 78 ARG A C 1
ATOM 592 O O . ARG A 1 78 ? -2.194 -14.245 5.237 1.00 87.75 78 ARG A O 1
ATOM 599 N N . ASP A 1 79 ? -3.922 -15.682 5.406 1.00 87.81 79 ASP A N 1
ATOM 600 C CA . ASP A 1 79 ? -3.321 -16.738 4.589 1.00 87.81 79 ASP A CA 1
ATOM 601 C C . ASP A 1 79 ? -3.175 -16.280 3.138 1.00 87.81 79 ASP A C 1
ATOM 603 O O . ASP A 1 79 ? -2.098 -16.397 2.555 1.00 87.81 79 ASP A O 1
ATOM 607 N N . VAL A 1 80 ? -4.200 -15.616 2.598 1.00 92.00 80 VAL A N 1
ATOM 608 C CA . VAL A 1 80 ? -4.124 -14.947 1.290 1.00 92.00 80 VAL A CA 1
ATOM 609 C C . VAL A 1 80 ? -3.004 -13.910 1.268 1.00 92.00 80 VAL A C 1
ATOM 611 O O . VAL A 1 80 ? -2.163 -13.925 0.372 1.00 92.00 80 VAL A O 1
ATOM 614 N N . SER A 1 81 ? -2.935 -13.048 2.287 1.00 92.50 81 SER A N 1
ATOM 615 C CA . SER A 1 81 ? -1.872 -12.048 2.410 1.00 92.50 81 SER A CA 1
ATOM 616 C C . SER A 1 81 ? -0.473 -12.675 2.399 1.00 92.50 81 SER A C 1
ATOM 618 O O . SER A 1 81 ? 0.428 -12.135 1.761 1.00 92.50 81 SER A O 1
ATOM 620 N N . LYS A 1 82 ? -0.275 -13.816 3.079 1.00 90.06 82 LYS A N 1
ATOM 621 C CA . LYS A 1 82 ? 0.998 -14.559 3.072 1.00 90.06 82 LYS A CA 1
ATOM 622 C C . LYS A 1 82 ? 1.326 -15.121 1.688 1.00 90.06 82 LYS A C 1
ATOM 624 O O . LYS A 1 82 ? 2.470 -15.000 1.263 1.00 90.06 82 LYS A O 1
ATOM 629 N N . ARG A 1 83 ? 0.345 -15.693 0.981 1.00 92.75 83 ARG A N 1
ATOM 630 C CA . ARG A 1 83 ? 0.549 -16.222 -0.379 1.00 92.75 83 ARG A CA 1
ATOM 631 C C . ARG A 1 83 ? 0.945 -15.121 -1.359 1.00 92.75 83 ARG A C 1
ATOM 633 O O . ARG A 1 83 ? 1.971 -15.241 -2.020 1.00 92.75 83 ARG A O 1
ATOM 640 N N . LEU A 1 84 ? 0.203 -14.012 -1.382 1.00 95.06 84 LEU A N 1
ATOM 641 C CA . LEU A 1 84 ? 0.517 -12.871 -2.252 1.00 95.06 84 LEU A CA 1
ATOM 642 C C . LEU A 1 84 ? 1.865 -12.230 -1.896 1.00 95.06 84 LEU A C 1
ATOM 644 O O . LEU A 1 84 ? 2.614 -11.827 -2.782 1.00 95.06 84 LEU A O 1
ATOM 648 N N . TYR A 1 85 ? 2.210 -12.181 -0.606 1.00 94.94 85 TYR A N 1
ATOM 649 C CA . TYR A 1 85 ? 3.530 -11.745 -0.157 1.00 94.94 85 TYR A CA 1
ATOM 650 C C . TYR A 1 85 ? 4.652 -12.646 -0.687 1.00 94.94 85 TYR A C 1
ATOM 652 O O . TYR A 1 85 ? 5.656 -12.133 -1.173 1.00 94.94 85 TYR A O 1
ATOM 660 N N . ALA A 1 86 ? 4.488 -13.971 -0.608 1.00 94.12 86 ALA A N 1
ATOM 661 C CA . ALA A 1 86 ? 5.466 -14.933 -1.114 1.00 94.12 86 ALA A CA 1
ATOM 662 C C . ALA A 1 86 ? 5.635 -14.825 -2.637 1.00 94.12 86 ALA A C 1
ATOM 664 O O . ALA A 1 86 ? 6.768 -14.798 -3.118 1.00 94.12 86 ALA A O 1
ATOM 665 N N . LEU A 1 87 ? 4.527 -14.668 -3.372 1.00 95.88 87 LEU A N 1
ATOM 666 C CA . 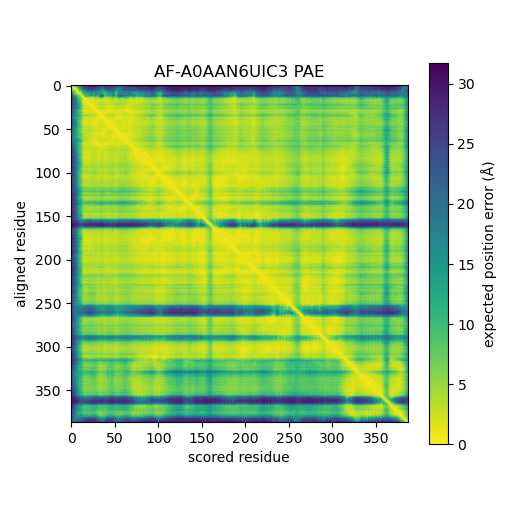LEU A 1 87 ? 4.542 -14.398 -4.808 1.00 95.88 87 LEU A CA 1
ATOM 667 C C . LEU A 1 87 ? 5.359 -13.139 -5.112 1.00 95.88 87 LEU A C 1
ATOM 669 O O . LEU A 1 87 ? 6.339 -13.210 -5.843 1.00 95.88 87 LEU A O 1
ATOM 673 N N . LEU A 1 88 ? 5.018 -11.998 -4.509 1.00 96.81 88 LEU A N 1
ATOM 674 C CA . LEU A 1 88 ? 5.723 -10.733 -4.741 1.00 96.81 88 LEU A CA 1
ATOM 675 C C . LEU A 1 88 ? 7.203 -10.796 -4.340 1.00 96.81 88 LEU A C 1
ATOM 677 O O . LEU A 1 88 ? 8.058 -10.259 -5.041 1.00 96.81 88 LEU A O 1
ATOM 681 N N . ARG A 1 89 ? 7.520 -11.490 -3.242 1.00 95.44 89 ARG A N 1
ATOM 682 C CA . ARG A 1 89 ? 8.898 -11.728 -2.796 1.00 95.44 89 ARG A CA 1
ATOM 683 C C . ARG A 1 89 ? 9.720 -12.489 -3.829 1.00 95.44 89 ARG A C 1
ATOM 685 O O . ARG A 1 89 ? 10.893 -12.167 -3.975 1.00 95.44 89 ARG A O 1
ATOM 692 N N . SER A 1 90 ? 9.130 -13.439 -4.555 1.00 94.94 90 SER A N 1
ATOM 693 C CA . SER A 1 90 ? 9.852 -14.209 -5.579 1.00 94.94 90 SER A CA 1
ATOM 694 C C . SER A 1 90 ? 10.382 -13.357 -6.744 1.00 94.94 90 SER A C 1
ATOM 696 O O . SER A 1 90 ? 11.336 -13.762 -7.398 1.00 94.94 90 SER A O 1
ATOM 698 N N . TYR A 1 91 ? 9.829 -12.156 -6.954 1.00 95.75 91 TYR A N 1
ATOM 699 C CA . TYR A 1 91 ? 10.264 -11.210 -7.990 1.00 95.75 91 TYR A CA 1
ATOM 700 C C . TYR A 1 91 ? 11.223 -10.121 -7.481 1.00 95.75 91 TYR A C 1
ATOM 702 O O . TYR A 1 91 ? 11.687 -9.294 -8.264 1.00 95.75 91 TYR A O 1
ATOM 710 N N . SER A 1 92 ? 11.514 -10.072 -6.179 1.00 95.38 92 SER A N 1
ATOM 711 C CA . SER A 1 92 ? 12.387 -9.050 -5.595 1.00 95.38 92 SER A CA 1
ATOM 712 C C . SER A 1 92 ? 13.846 -9.505 -5.627 1.00 95.38 92 SER A C 1
ATOM 714 O O . SER A 1 92 ? 14.248 -10.377 -4.859 1.00 95.38 92 SER A O 1
ATOM 716 N N . TRP A 1 93 ? 14.653 -8.888 -6.494 1.00 96.06 93 TRP A N 1
ATOM 717 C CA . TRP A 1 93 ? 16.080 -9.205 -6.637 1.00 96.06 93 TRP A CA 1
ATOM 718 C C . TRP A 1 93 ? 16.910 -8.767 -5.418 1.00 96.06 93 TRP A C 1
ATOM 720 O O . TRP A 1 93 ? 17.775 -9.507 -4.955 1.00 96.06 93 TRP A O 1
ATOM 730 N N . ASN A 1 94 ? 16.576 -7.621 -4.825 1.00 95.88 94 ASN A N 1
ATOM 731 C CA . ASN A 1 94 ? 17.209 -7.090 -3.610 1.00 95.88 94 ASN A CA 1
ATOM 732 C C . ASN A 1 94 ? 16.617 -7.654 -2.303 1.00 95.88 94 ASN A C 1
ATOM 734 O O . ASN A 1 94 ? 17.035 -7.254 -1.213 1.00 95.88 94 ASN A O 1
ATOM 738 N N . GLY A 1 95 ? 15.615 -8.536 -2.384 1.00 95.62 95 GLY A N 1
ATOM 739 C CA . GLY A 1 95 ? 14.927 -9.096 -1.223 1.00 95.62 95 GLY A CA 1
ATOM 740 C C . GLY A 1 95 ? 14.153 -8.074 -0.378 1.00 95.62 95 GLY A C 1
ATOM 741 O O . GLY A 1 95 ? 13.891 -8.340 0.797 1.00 95.62 95 GLY A O 1
ATOM 742 N N . ARG A 1 96 ? 13.786 -6.906 -0.920 1.00 97.19 96 ARG A N 1
ATOM 743 C CA . ARG A 1 96 ? 13.041 -5.846 -0.220 1.00 97.19 96 ARG A CA 1
ATOM 744 C C . ARG A 1 96 ? 11.569 -5.835 -0.626 1.00 97.19 96 ARG A C 1
ATOM 746 O O . ARG A 1 96 ? 11.164 -5.241 -1.626 1.00 97.19 96 ARG A O 1
ATOM 753 N N . VAL A 1 97 ? 10.757 -6.455 0.230 1.00 96.69 97 VAL A N 1
ATOM 754 C CA . VAL A 1 97 ? 9.293 -6.482 0.139 1.00 96.69 97 VAL A CA 1
ATOM 755 C C . VAL A 1 97 ? 8.708 -6.179 1.511 1.00 96.69 97 VAL A C 1
ATOM 757 O O . VAL A 1 97 ? 8.829 -6.974 2.450 1.00 96.69 97 VAL A O 1
ATOM 760 N N . GLU A 1 98 ? 8.024 -5.044 1.622 1.00 95.38 98 GLU A N 1
ATOM 761 C CA . GLU A 1 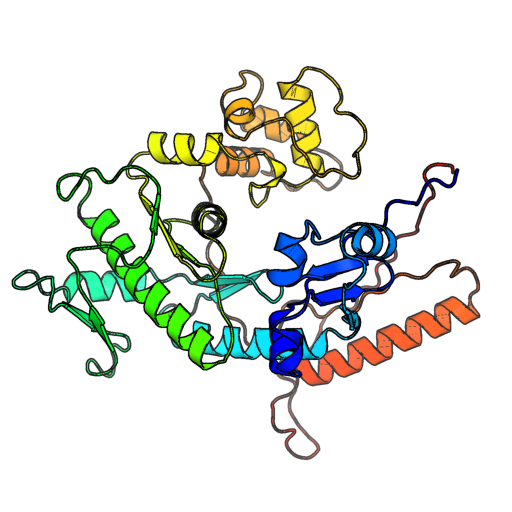98 ? 7.392 -4.593 2.860 1.00 95.38 98 GLU A CA 1
ATOM 762 C C . GLU A 1 98 ? 5.874 -4.745 2.778 1.00 95.38 98 GLU A C 1
ATOM 764 O O . GLU A 1 98 ? 5.233 -4.253 1.856 1.00 95.38 98 GLU A O 1
ATOM 769 N N . ARG A 1 99 ? 5.275 -5.389 3.782 1.00 92.62 99 ARG A N 1
ATOM 770 C CA . ARG A 1 99 ? 3.820 -5.495 3.917 1.00 92.62 99 ARG A CA 1
ATOM 771 C C . ARG A 1 99 ? 3.282 -4.416 4.861 1.00 92.62 99 ARG A C 1
ATOM 773 O O . ARG A 1 99 ? 3.778 -4.279 5.980 1.00 92.62 99 ARG A O 1
ATOM 780 N N . LEU A 1 100 ? 2.218 -3.723 4.455 1.00 90.50 100 LEU A N 1
ATOM 781 C CA . LEU A 1 100 ? 1.496 -2.740 5.268 1.00 90.50 100 LEU A CA 1
ATOM 782 C C . LEU A 1 100 ? 0.043 -3.194 5.499 1.00 90.50 100 LEU A C 1
ATOM 784 O O . LEU A 1 100 ? -0.865 -2.888 4.738 1.00 90.50 100 LEU A O 1
ATOM 788 N N . GLY A 1 101 ? -0.200 -3.925 6.587 1.00 88.69 101 GLY A N 1
ATOM 789 C CA . GLY A 1 101 ? -1.502 -4.563 6.825 1.00 88.69 101 GLY A CA 1
ATOM 790 C C . GLY A 1 101 ? -1.589 -5.933 6.151 1.00 88.69 101 GLY A C 1
ATOM 791 O O . GLY A 1 101 ? -0.621 -6.685 6.201 1.00 88.69 101 GLY A O 1
ATOM 792 N N . PHE A 1 102 ? -2.743 -6.291 5.580 1.00 88.75 102 PHE A N 1
ATOM 793 C CA . PHE A 1 102 ? -2.919 -7.573 4.874 1.00 88.75 102 PHE A CA 1
ATOM 794 C C . PHE A 1 102 ? -2.971 -7.421 3.351 1.00 88.75 102 PHE A C 1
ATOM 796 O O . PHE A 1 102 ? -2.626 -8.360 2.641 1.00 88.75 102 PHE A O 1
ATOM 803 N N . ASP A 1 103 ? -3.353 -6.245 2.868 1.00 90.94 103 ASP A N 1
ATOM 804 C CA . ASP A 1 103 ? -3.750 -5.975 1.487 1.00 90.94 103 ASP A CA 1
ATOM 805 C C . ASP A 1 103 ? -2.832 -4.979 0.758 1.00 90.94 103 ASP A C 1
ATOM 807 O O . ASP A 1 103 ? -3.059 -4.679 -0.411 1.00 90.94 103 ASP A O 1
ATOM 811 N N . GLU A 1 104 ? -1.798 -4.450 1.421 1.00 95.38 104 GLU A N 1
ATOM 812 C CA . GLU A 1 104 ? -0.844 -3.521 0.809 1.00 95.38 104 GLU A CA 1
ATOM 813 C C . GLU A 1 104 ? 0.594 -4.034 0.913 1.00 95.38 104 GLU A C 1
ATOM 815 O O . GLU A 1 104 ? 1.037 -4.514 1.964 1.00 95.38 104 GLU A O 1
ATOM 820 N N . PHE A 1 105 ? 1.335 -3.856 -0.179 1.00 96.44 105 PHE A N 1
ATOM 821 C CA . PHE A 1 105 ? 2.727 -4.257 -0.325 1.00 96.44 105 PHE A CA 1
ATOM 822 C C . PHE A 1 105 ? 3.525 -3.140 -0.998 1.00 96.44 105 PHE A C 1
ATOM 824 O O . PHE A 1 105 ? 3.031 -2.492 -1.920 1.00 96.44 105 PHE A O 1
ATOM 831 N N . PHE A 1 106 ? 4.763 -2.947 -0.558 1.00 98.19 106 PHE A N 1
ATOM 832 C CA . PHE A 1 106 ? 5.772 -2.149 -1.242 1.00 98.19 106 PHE A CA 1
ATOM 833 C C . PHE A 1 106 ? 6.879 -3.070 -1.739 1.00 98.19 106 PHE A C 1
ATOM 835 O O . PHE A 1 106 ? 7.355 -3.924 -0.988 1.00 98.19 106 PHE A O 1
ATOM 842 N N . LEU A 1 107 ? 7.288 -2.863 -2.986 1.00 98.25 107 LEU A N 1
ATOM 843 C CA . LEU A 1 107 ? 8.399 -3.550 -3.632 1.00 98.25 107 LEU A CA 1
ATOM 844 C C . LEU A 1 107 ? 9.432 -2.508 -4.040 1.00 98.25 107 LEU A C 1
ATOM 846 O O . LEU A 1 107 ? 9.085 -1.540 -4.716 1.00 98.25 107 LEU A O 1
ATOM 850 N N . ASP A 1 108 ? 10.684 -2.717 -3.647 1.00 98.38 108 ASP A N 1
ATOM 851 C CA . ASP A 1 108 ? 11.799 -1.993 -4.247 1.00 98.38 108 ASP A CA 1
ATOM 852 C C . ASP A 1 108 ? 12.256 -2.761 -5.488 1.00 98.38 108 ASP A C 1
ATOM 854 O O . ASP A 1 108 ? 12.750 -3.883 -5.391 1.00 98.38 108 ASP A O 1
ATOM 858 N N . VAL A 1 109 ? 12.058 -2.155 -6.655 1.00 98.19 109 VAL A N 1
ATOM 859 C CA . VAL A 1 109 ? 12.374 -2.745 -7.964 1.00 98.19 109 VAL A CA 1
ATOM 860 C C . VAL A 1 109 ? 13.602 -2.100 -8.607 1.00 98.19 109 VAL A C 1
ATOM 862 O O . VAL A 1 109 ? 13.820 -2.232 -9.809 1.00 98.19 109 VA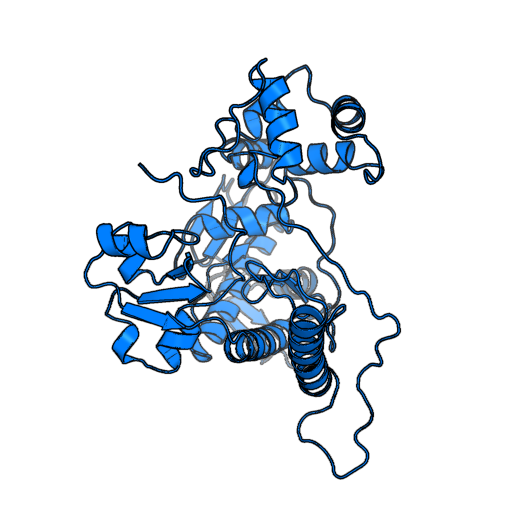L A O 1
ATOM 865 N N . THR A 1 110 ? 14.385 -1.341 -7.838 1.00 97.75 110 THR A N 1
ATOM 866 C CA . THR A 1 110 ? 15.441 -0.470 -8.371 1.00 97.75 110 THR A CA 1
ATOM 867 C C . THR A 1 110 ? 16.494 -1.229 -9.176 1.00 97.75 110 THR A C 1
ATOM 869 O O . THR A 1 110 ? 16.941 -0.725 -10.207 1.00 97.75 110 THR A O 1
ATOM 872 N N . ASP A 1 111 ? 16.879 -2.421 -8.727 1.00 97.19 111 ASP A N 1
ATOM 873 C CA . ASP A 1 111 ? 17.914 -3.278 -9.309 1.00 97.19 111 ASP A CA 1
ATOM 874 C C . ASP A 1 111 ? 17.431 -4.053 -10.541 1.00 97.19 111 ASP A C 1
ATOM 876 O O . ASP A 1 111 ? 18.084 -3.986 -11.583 1.00 97.19 111 ASP A O 1
ATOM 880 N N . ILE A 1 112 ? 16.261 -4.698 -10.472 1.00 97.88 112 ILE A N 1
ATOM 881 C CA . ILE A 1 112 ? 15.646 -5.363 -11.632 1.00 97.88 112 ILE A CA 1
ATOM 882 C C . ILE A 1 112 ? 15.349 -4.362 -12.752 1.00 97.88 112 ILE A C 1
ATOM 884 O O . ILE A 1 112 ? 15.601 -4.640 -13.924 1.00 97.88 112 ILE A O 1
ATOM 888 N N . VAL A 1 113 ? 14.882 -3.159 -12.407 1.00 97.88 113 VAL A N 1
ATOM 889 C CA . VAL A 1 113 ? 14.669 -2.088 -13.384 1.00 97.88 113 VAL A CA 1
ATOM 890 C C . VAL A 1 113 ? 15.996 -1.600 -13.952 1.00 97.88 113 VAL A C 1
ATOM 892 O O . VAL A 1 113 ? 16.095 -1.449 -15.164 1.00 97.88 113 VAL A O 1
ATOM 895 N N . ALA A 1 114 ? 17.016 -1.360 -13.120 1.00 96.81 114 ALA A N 1
ATOM 896 C CA . ALA A 1 114 ? 18.319 -0.891 -13.595 1.00 96.81 114 ALA A CA 1
ATOM 897 C C . ALA A 1 114 ? 18.962 -1.872 -14.582 1.00 96.81 114 ALA A C 1
ATOM 899 O O . ALA A 1 114 ? 19.460 -1.443 -15.616 1.00 96.81 114 ALA A O 1
ATOM 900 N N . TYR A 1 115 ? 18.888 -3.174 -14.307 1.00 96.75 115 TYR A N 1
ATOM 901 C CA . TYR A 1 115 ? 19.358 -4.197 -15.236 1.00 96.75 115 TYR A CA 1
ATOM 902 C C . TYR A 1 115 ? 18.598 -4.156 -16.567 1.00 96.75 115 TYR A C 1
ATOM 904 O O . TYR A 1 115 ? 19.201 -4.168 -17.637 1.00 96.75 115 TYR A O 1
ATOM 912 N N . ASN A 1 116 ? 17.270 -4.034 -16.511 1.00 97.44 116 ASN A N 1
ATOM 913 C CA . ASN A 1 116 ? 16.445 -3.995 -17.713 1.00 97.44 116 ASN A CA 1
ATOM 914 C C . ASN A 1 116 ? 16.613 -2.708 -18.534 1.00 97.44 116 ASN A C 1
ATOM 916 O O . ASN A 1 116 ? 16.408 -2.757 -19.741 1.00 97.44 116 ASN A O 1
ATOM 920 N N . VAL A 1 117 ? 17.047 -1.584 -17.944 1.00 95.94 117 VAL A N 1
ATOM 921 C CA . VAL A 1 117 ? 17.407 -0.368 -18.707 1.00 95.94 117 VAL A CA 1
ATOM 922 C C . VAL A 1 117 ? 18.496 -0.660 -19.742 1.00 95.94 117 VAL A C 1
ATOM 924 O O . VAL A 1 117 ? 18.431 -0.135 -20.855 1.00 95.94 117 VAL A O 1
ATOM 927 N N . GLU A 1 118 ? 19.468 -1.505 -19.398 1.00 93.62 118 GLU A N 1
ATOM 928 C CA . GLU A 1 118 ? 20.563 -1.880 -20.299 1.00 93.62 118 GLU A CA 1
ATOM 929 C C . GLU A 1 118 ? 20.123 -2.877 -21.383 1.00 93.62 118 GLU A C 1
ATOM 931 O O . GLU A 1 118 ? 20.740 -2.942 -22.443 1.00 93.62 118 GLU A O 1
ATOM 936 N N . LEU A 1 119 ? 19.031 -3.616 -21.151 1.00 93.75 119 LEU A N 1
ATOM 937 C CA . LEU A 1 119 ? 18.491 -4.606 -22.090 1.00 93.75 119 LEU A CA 1
ATOM 938 C C . LEU A 1 119 ? 17.439 -4.059 -23.060 1.00 93.75 119 LEU A C 1
ATOM 940 O O . LEU A 1 119 ? 17.077 -4.752 -24.011 1.00 93.75 119 LEU A O 1
ATOM 944 N N . VAL A 1 120 ? 16.936 -2.838 -22.847 1.00 93.88 120 VAL A N 1
ATOM 945 C CA . VAL A 1 120 ? 15.935 -2.235 -23.741 1.00 93.88 120 VAL A CA 1
ATOM 946 C C . VAL A 1 120 ? 16.446 -2.238 -25.181 1.00 93.88 120 VAL A C 1
ATOM 948 O O . VAL A 1 120 ? 17.521 -1.709 -25.482 1.00 93.88 120 VAL A O 1
ATOM 951 N N . ASN A 1 121 ? 15.633 -2.765 -26.098 1.00 92.81 121 ASN A N 1
ATOM 952 C CA . ASN A 1 121 ? 15.964 -2.810 -27.514 1.00 92.81 121 ASN A CA 1
ATOM 953 C C . ASN A 1 121 ? 15.808 -1.416 -28.139 1.00 92.81 121 ASN A C 1
ATOM 955 O O . ASN A 1 121 ? 14.762 -1.059 -28.678 1.00 92.81 121 ASN A O 1
ATOM 959 N N . ARG A 1 122 ? 16.871 -0.608 -28.082 1.00 91.44 122 ARG A N 1
ATOM 960 C CA . ARG A 1 122 ? 16.866 0.776 -28.594 1.00 91.44 122 ARG A CA 1
ATOM 961 C C . ARG A 1 122 ? 16.645 0.869 -30.109 1.00 91.44 122 ARG A C 1
ATOM 963 O O . ARG A 1 122 ? 16.238 1.924 -30.582 1.00 91.44 122 ARG A O 1
ATOM 970 N N . ASN A 1 123 ? 16.878 -0.218 -30.847 1.00 93.69 123 ASN A N 1
ATOM 971 C CA . ASN A 1 123 ? 16.650 -0.284 -32.293 1.00 93.69 123 ASN A CA 1
ATOM 972 C C . ASN A 1 123 ? 15.199 -0.654 -32.644 1.00 93.69 123 ASN A C 1
ATOM 974 O O . ASN A 1 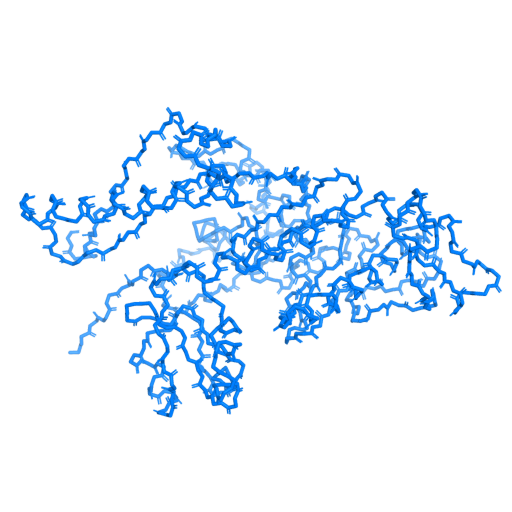123 ? 14.747 -0.354 -33.746 1.00 93.69 123 ASN A O 1
ATOM 978 N N . ALA A 1 124 ? 14.465 -1.282 -31.721 1.00 94.44 124 ALA A N 1
ATOM 979 C CA . ALA A 1 124 ? 13.062 -1.647 -31.889 1.00 94.44 124 ALA A CA 1
ATOM 980 C C . ALA A 1 124 ? 12.337 -1.645 -30.533 1.00 94.44 124 ALA A C 1
ATOM 982 O O . ALA A 1 124 ? 12.035 -2.693 -29.965 1.00 94.44 124 ALA A O 1
ATOM 983 N N . LEU A 1 125 ? 12.030 -0.446 -30.022 1.00 94.12 125 LEU A N 1
ATOM 984 C CA . LEU A 1 125 ? 11.366 -0.265 -28.723 1.00 94.12 125 LEU A CA 1
ATOM 985 C C . LEU A 1 125 ? 10.071 -1.091 -28.552 1.00 94.12 125 LEU A C 1
ATOM 987 O O . LEU A 1 125 ? 9.912 -1.661 -27.473 1.00 94.12 125 LEU A O 1
ATOM 991 N N . PRO A 1 126 ? 9.187 -1.231 -29.567 1.00 96.19 126 PRO A N 1
ATOM 992 C CA . PRO A 1 126 ? 7.982 -2.062 -29.452 1.00 96.19 126 PRO A CA 1
ATOM 993 C C . PRO A 1 126 ? 8.243 -3.567 -29.279 1.00 96.19 126 PRO A C 1
ATOM 995 O O . PRO A 1 126 ? 7.322 -4.308 -28.962 1.00 96.19 126 PRO A O 1
ATOM 998 N N . GLN A 1 127 ? 9.472 -4.022 -29.530 1.00 95.44 127 GLN A N 1
ATOM 999 C CA . GLN A 1 127 ? 9.915 -5.417 -29.429 1.00 95.44 127 GLN A CA 1
ATOM 1000 C C . GLN A 1 127 ? 10.992 -5.542 -28.343 1.00 95.44 127 GLN A C 1
ATOM 1002 O O . GLN A 1 127 ? 12.034 -6.174 -28.536 1.00 95.44 127 GLN A O 1
ATOM 1007 N N . SER A 1 128 ? 10.786 -4.845 -27.224 1.00 97.12 128 SER A N 1
ATOM 1008 C CA . SER A 1 128 ? 11.678 -4.941 -26.073 1.00 97.12 128 SER A CA 1
ATOM 1009 C C . SER A 1 128 ? 11.300 -6.140 -25.215 1.00 97.12 128 SER A C 1
ATOM 1011 O O . SER A 1 128 ? 10.143 -6.547 -25.164 1.00 97.12 128 SER A O 1
ATOM 1013 N N . TYR A 1 129 ? 12.282 -6.678 -24.501 1.00 97.50 129 TYR A N 1
ATOM 1014 C CA . TYR A 1 129 ? 12.107 -7.827 -23.627 1.00 97.50 129 TYR A CA 1
ATOM 1015 C C . TYR A 1 129 ? 12.515 -7.470 -22.199 1.00 97.50 129 TYR A C 1
ATOM 1017 O O . TYR A 1 129 ? 13.555 -6.846 -21.980 1.00 97.50 129 TYR A O 1
ATOM 1025 N N . PHE A 1 130 ? 11.680 -7.839 -21.231 1.00 98.38 130 PHE A N 1
ATOM 1026 C CA . PHE A 1 130 ? 11.910 -7.614 -19.810 1.00 98.38 130 PHE A CA 1
ATOM 1027 C C . PHE A 1 130 ? 12.386 -8.913 -19.157 1.00 98.38 130 PHE A C 1
ATOM 1029 O O . PHE A 1 130 ? 11.613 -9.853 -18.991 1.00 98.38 130 PHE A O 1
ATOM 1036 N N . CYS A 1 131 ? 13.648 -8.958 -18.741 1.00 98.12 131 CYS A N 1
ATOM 1037 C CA . CYS A 1 131 ? 14.251 -10.088 -18.046 1.00 98.12 131 CYS A CA 1
ATOM 1038 C C . CYS A 1 131 ? 13.856 -10.110 -16.561 1.00 98.12 131 CYS A C 1
ATOM 1040 O O . CYS A 1 131 ? 14.021 -9.121 -15.839 1.00 98.12 131 CYS A O 1
ATOM 1042 N N . LEU A 1 132 ? 13.366 -11.260 -16.096 1.00 97.56 132 LEU A N 1
ATOM 1043 C CA . LEU A 1 132 ? 12.932 -11.495 -14.717 1.00 97.56 132 LEU A CA 1
ATOM 1044 C C . LEU A 1 132 ? 13.943 -12.297 -13.887 1.00 97.56 132 LEU A C 1
ATOM 1046 O O . LEU A 1 132 ? 13.873 -12.257 -12.657 1.00 97.56 132 LEU A O 1
ATOM 1050 N N . ALA A 1 133 ? 14.892 -12.992 -14.522 1.00 94.94 133 ALA A N 1
ATOM 1051 C CA . ALA A 1 133 ? 15.899 -13.789 -13.828 1.00 94.94 133 ALA A CA 1
ATOM 1052 C C . ALA A 1 133 ? 17.282 -13.670 -14.482 1.00 94.94 133 ALA A C 1
ATOM 1054 O O . ALA A 1 133 ? 17.513 -14.175 -15.574 1.00 94.94 133 ALA A O 1
ATOM 1055 N N . VAL A 1 134 ? 18.253 -13.095 -13.762 1.00 88.81 134 VAL A N 1
ATOM 1056 C CA . VAL A 1 134 ? 19.644 -12.975 -14.250 1.00 88.81 134 VAL A CA 1
ATOM 1057 C C . VAL A 1 134 ? 20.259 -14.342 -14.571 1.00 88.81 134 VAL A C 1
ATOM 1059 O O . VAL A 1 134 ? 20.979 -14.486 -15.553 1.00 88.81 134 VAL A O 1
ATOM 1062 N N . ALA A 1 135 ? 19.961 -15.356 -13.754 1.00 91.38 135 ALA A N 1
ATOM 1063 C CA . ALA A 1 135 ? 20.483 -16.710 -13.935 1.00 91.38 135 ALA A CA 1
ATOM 1064 C C . ALA A 1 135 ? 19.864 -17.452 -15.133 1.00 91.38 135 ALA A C 1
ATOM 1066 O O . ALA A 1 135 ? 20.428 -18.446 -15.584 1.00 91.38 135 ALA A O 1
ATOM 1067 N N . ASN A 1 136 ? 18.713 -16.995 -15.632 1.00 91.81 136 ASN A N 1
ATOM 1068 C CA . ASN A 1 136 ? 18.064 -17.559 -16.807 1.00 91.81 136 ASN A CA 1
ATOM 1069 C C . ASN A 1 136 ? 17.371 -16.438 -17.609 1.00 91.81 136 ASN A C 1
ATOM 1071 O O . ASN A 1 136 ? 16.193 -16.160 -17.368 1.00 91.81 136 ASN A O 1
ATOM 1075 N N . PRO A 1 137 ? 18.089 -15.803 -18.557 1.00 90.12 137 PRO A N 1
ATOM 1076 C CA . PRO A 1 137 ? 17.581 -14.670 -19.332 1.00 90.12 137 PRO A CA 1
ATOM 1077 C C . PRO A 1 137 ? 16.334 -14.970 -20.178 1.00 90.12 137 PRO A C 1
ATOM 1079 O O . PRO A 1 137 ? 15.633 -14.042 -20.571 1.00 90.12 137 PRO A O 1
ATOM 1082 N N . GLU A 1 138 ? 16.017 -16.243 -20.432 1.00 93.50 138 GLU A N 1
ATOM 1083 C CA . GLU A 1 138 ? 14.790 -16.658 -21.133 1.00 93.50 138 GLU A CA 1
ATOM 1084 C C . GLU A 1 138 ? 13.529 -16.521 -20.265 1.00 93.50 138 GLU A C 1
ATOM 1086 O O . GLU A 1 138 ? 12.410 -16.615 -20.764 1.00 93.50 138 GLU A O 1
ATOM 1091 N N . ILE A 1 139 ? 13.686 -16.280 -18.958 1.00 96.19 139 ILE A N 1
ATOM 1092 C CA . ILE A 1 139 ? 12.569 -15.994 -18.060 1.00 96.19 139 ILE A CA 1
ATOM 1093 C C . ILE A 1 139 ? 12.306 -14.490 -18.073 1.00 96.19 139 ILE A C 1
ATOM 1095 O O . ILE A 1 139 ? 13.066 -13.696 -17.512 1.00 96.19 139 ILE A O 1
ATOM 1099 N N . GLY A 1 140 ? 11.193 -14.104 -18.682 1.00 97.19 140 GLY A N 1
ATOM 1100 C CA . GLY A 1 140 ? 10.839 -12.711 -18.891 1.00 97.19 140 GLY A CA 1
ATOM 1101 C C . GLY A 1 140 ? 9.539 -12.554 -19.661 1.00 97.19 140 GLY A C 1
ATOM 1102 O O . GLY A 1 140 ? 8.706 -13.463 -19.686 1.00 97.19 140 GLY A O 1
ATOM 1103 N N . PHE A 1 141 ? 9.337 -11.379 -20.245 1.00 98.12 141 PHE A N 1
ATOM 1104 C CA . PHE A 1 141 ? 8.180 -11.096 -21.087 1.00 98.12 141 PHE A CA 1
ATOM 1105 C C . PHE A 1 141 ? 8.478 -9.989 -22.100 1.00 98.12 141 PHE A C 1
ATOM 1107 O O . PHE A 1 141 ? 9.224 -9.054 -21.809 1.00 98.12 141 PHE A O 1
ATOM 1114 N N . ASP A 1 142 ? 7.852 -10.076 -23.270 1.00 97.81 142 ASP A N 1
ATOM 1115 C CA . ASP A 1 142 ? 7.886 -9.008 -24.267 1.00 97.81 142 ASP A CA 1
ATOM 1116 C C . ASP A 1 142 ? 7.037 -7.818 -23.818 1.00 97.81 142 ASP A C 1
ATOM 1118 O O . ASP A 1 142 ? 5.970 -7.980 -23.215 1.00 97.81 142 ASP A O 1
ATOM 1122 N N . PHE A 1 143 ? 7.494 -6.608 -24.130 1.00 97.75 143 PHE A N 1
ATOM 1123 C CA . PHE A 1 143 ? 6.767 -5.383 -23.832 1.00 97.75 143 PHE A CA 1
ATOM 1124 C C . PHE A 1 143 ? 7.073 -4.261 -24.831 1.00 97.75 143 PHE A C 1
ATOM 1126 O O . PHE A 1 143 ? 8.125 -4.210 -25.472 1.00 97.75 143 PHE A O 1
ATOM 1133 N N . ASP A 1 144 ? 6.142 -3.311 -24.915 1.00 96.00 144 ASP A N 1
ATOM 1134 C CA . ASP A 1 144 ? 6.291 -2.113 -25.733 1.00 96.00 144 ASP A CA 1
ATOM 1135 C C . ASP A 1 144 ? 6.959 -0.985 -24.929 1.00 96.00 144 ASP A C 1
ATOM 1137 O O . ASP A 1 144 ? 6.335 -0.342 -24.079 1.00 96.00 144 ASP A O 1
ATOM 1141 N N . ALA A 1 145 ? 8.238 -0.716 -25.213 1.00 95.12 145 ALA A N 1
ATOM 1142 C CA . ALA A 1 145 ? 9.004 0.337 -24.549 1.00 95.12 145 ALA A CA 1
ATOM 1143 C C . ALA A 1 145 ? 8.701 1.764 -25.055 1.00 95.12 145 ALA A C 1
ATOM 1145 O O . ALA A 1 145 ? 9.359 2.718 -24.629 1.00 95.12 145 ALA A O 1
ATOM 1146 N N . THR A 1 146 ? 7.728 1.950 -25.956 1.00 93.25 146 THR A N 1
ATOM 1147 C CA . THR A 1 146 ? 7.317 3.283 -26.439 1.00 93.25 146 THR A CA 1
ATOM 1148 C C . THR A 1 146 ? 6.342 3.986 -25.496 1.00 93.25 146 THR A C 1
ATOM 1150 O O . THR A 1 146 ? 6.264 5.218 -25.492 1.00 93.25 146 THR A O 1
ATOM 1153 N N . SER A 1 147 ? 5.627 3.232 -24.657 1.00 94.12 147 SER A N 1
ATOM 1154 C CA . SER A 1 147 ? 4.587 3.758 -23.776 1.00 94.12 147 SER A CA 1
ATOM 1155 C C . SER A 1 147 ? 4.607 3.111 -22.388 1.00 94.12 147 SER A C 1
ATOM 1157 O O . SER A 1 147 ? 5.175 2.041 -22.172 1.00 94.12 147 SER A O 1
ATOM 1159 N N . PHE A 1 148 ? 4.023 3.806 -21.411 1.00 96.44 148 PHE A N 1
ATOM 1160 C CA . PHE A 1 148 ? 3.832 3.263 -20.067 1.00 96.44 148 PHE A CA 1
ATOM 1161 C C . PHE A 1 148 ? 2.705 2.231 -20.069 1.00 96.44 148 PHE A C 1
ATOM 1163 O O . PHE A 1 148 ? 1.670 2.437 -20.703 1.00 96.44 148 PHE A O 1
ATOM 1170 N N . ALA A 1 149 ? 2.848 1.179 -19.266 1.00 97.38 149 ALA A N 1
ATOM 1171 C CA . ALA A 1 149 ? 1.724 0.313 -18.954 1.00 97.38 149 ALA A CA 1
ATOM 1172 C C . ALA A 1 149 ? 0.785 1.007 -17.949 1.00 97.38 149 ALA A C 1
ATOM 1174 O O . ALA A 1 149 ? 1.185 1.369 -16.837 1.00 97.38 149 ALA A O 1
ATOM 1175 N N . GLY A 1 150 ? -0.489 1.154 -18.316 1.00 96.62 150 GLY A N 1
ATOM 1176 C CA . GLY A 1 150 ? -1.527 1.747 -17.467 1.00 96.62 150 GLY A CA 1
ATOM 1177 C C . GLY A 1 150 ? -1.546 3.278 -17.463 1.00 96.62 150 GLY A C 1
ATOM 1178 O O . GLY A 1 150 ? -1.069 3.933 -18.386 1.00 96.62 150 GLY A O 1
ATOM 1179 N N . CYS A 1 151 ? -2.161 3.867 -16.435 1.00 97.44 151 CYS A N 1
ATOM 1180 C CA . CYS A 1 151 ? -2.347 5.313 -16.368 1.00 97.44 151 CYS A CA 1
ATOM 1181 C C . CYS A 1 151 ? -1.049 6.044 -15.996 1.00 97.44 151 CYS A C 1
ATOM 1183 O O . CYS A 1 151 ? -0.226 5.546 -15.228 1.00 97.44 151 CYS A O 1
ATOM 1185 N N . VAL A 1 152 ? -0.921 7.291 -16.444 1.00 96.19 152 VAL A N 1
ATOM 1186 C CA . VAL A 1 152 ? 0.156 8.203 -16.039 1.00 96.19 152 VAL A CA 1
ATOM 1187 C C . VAL A 1 152 ? -0.449 9.427 -15.354 1.00 96.19 152 VAL A C 1
ATOM 1189 O O . VAL A 1 152 ? -1.514 9.914 -15.733 1.00 96.19 152 VAL A O 1
ATOM 1192 N N . SER A 1 153 ? 0.204 9.915 -14.303 1.00 94.88 153 SER A N 1
ATOM 1193 C CA . SER A 1 153 ? -0.154 11.147 -13.602 1.00 94.88 153 SER A CA 1
ATOM 1194 C C . SER A 1 153 ? 1.054 12.070 -13.535 1.00 94.88 153 SER A C 1
ATOM 1196 O O . SER A 1 153 ? 2.138 11.611 -13.199 1.00 94.88 153 SER A O 1
ATOM 1198 N N . GLY A 1 154 ? 0.852 13.365 -13.770 1.00 89.75 154 GLY A N 1
ATOM 1199 C CA . GLY A 1 154 ? 1.921 14.368 -13.767 1.00 89.75 154 GLY A CA 1
ATOM 1200 C C . GLY A 1 154 ? 2.307 14.805 -15.179 1.00 89.75 154 GLY A C 1
ATOM 1201 O O . GLY A 1 154 ? 1.542 14.586 -16.120 1.00 89.75 154 GLY A O 1
ATOM 1202 N N . ARG A 1 155 ? 3.458 15.468 -15.319 1.00 81.25 155 ARG A N 1
ATOM 1203 C CA . ARG A 1 155 ? 3.925 16.015 -16.600 1.00 81.25 155 ARG A CA 1
ATOM 1204 C C . ARG A 1 155 ? 4.925 15.062 -17.246 1.00 81.25 155 ARG A C 1
ATOM 1206 O O . ARG A 1 155 ? 5.976 14.780 -16.676 1.00 81.25 155 ARG A O 1
ATOM 1213 N N . ASP A 1 156 ? 4.597 14.585 -18.445 1.00 72.62 156 ASP A N 1
ATOM 1214 C CA . ASP A 1 156 ? 5.566 13.922 -19.317 1.00 72.62 156 ASP A CA 1
ATOM 1215 C C . ASP A 1 156 ? 6.231 14.993 -20.186 1.00 72.62 156 ASP A C 1
ATOM 1217 O O . ASP A 1 156 ? 5.646 15.471 -21.155 1.00 72.62 156 ASP A O 1
ATOM 1221 N N . ASN A 1 157 ? 7.455 15.389 -19.832 1.00 67.00 157 ASN A N 1
ATOM 1222 C CA . ASN A 1 157 ? 8.244 16.334 -20.632 1.00 67.00 157 ASN A CA 1
ATOM 1223 C C . ASN A 1 157 ? 8.834 15.676 -21.900 1.00 67.00 157 ASN A C 1
ATOM 1225 O O . ASN A 1 157 ? 9.696 16.255 -22.564 1.00 67.00 157 ASN A O 1
ATOM 1229 N N . GLY A 1 158 ? 8.393 14.458 -22.233 1.00 62.72 158 GLY A N 1
ATOM 1230 C CA . GLY A 1 158 ? 8.866 13.693 -23.372 1.00 62.72 158 GLY A CA 1
ATOM 1231 C C . GLY A 1 158 ? 10.284 13.140 -23.172 1.00 62.72 158 GLY A C 1
ATOM 1232 O O . GLY A 1 158 ? 10.845 13.195 -22.075 1.00 62.72 158 GLY A O 1
ATOM 1233 N N . PRO A 1 159 ? 10.897 12.600 -24.240 1.00 56.69 159 PRO A N 1
ATOM 1234 C CA . PRO A 1 159 ? 12.226 11.988 -24.179 1.00 56.69 159 PRO A CA 1
ATOM 1235 C C . PRO A 1 159 ? 13.354 12.960 -23.778 1.00 56.69 159 PRO A C 1
ATOM 1237 O O . PRO A 1 159 ? 14.417 12.509 -23.346 1.00 56.69 159 PRO A O 1
ATOM 1240 N N . SER A 1 160 ? 13.117 14.272 -23.891 1.00 50.62 160 SER A N 1
ATOM 1241 C CA . SER A 1 160 ? 14.092 15.346 -23.657 1.00 50.62 160 SER A CA 1
ATOM 1242 C C . SER A 1 160 ? 14.269 15.726 -22.179 1.00 50.62 160 SER A C 1
ATOM 1244 O O . SER A 1 160 ? 15.250 16.378 -21.829 1.00 50.62 160 SER A O 1
ATOM 1246 N N . GLY A 1 161 ? 13.341 15.335 -21.298 1.00 46.53 161 GLY A N 1
ATOM 1247 C CA . GLY A 1 161 ? 13.417 15.597 -19.859 1.00 46.53 161 GLY A CA 1
ATOM 1248 C C . GLY A 1 161 ? 13.930 14.379 -19.095 1.00 46.53 161 GLY A C 1
ATOM 1249 O O . GLY A 1 161 ? 13.183 13.427 -18.901 1.00 46.53 161 GLY A O 1
ATOM 1250 N N . GLY A 1 162 ? 15.191 14.399 -18.649 1.00 55.31 162 GLY A N 1
ATOM 1251 C CA . GLY A 1 162 ? 15.739 13.401 -17.717 1.00 55.31 162 GLY A CA 1
ATOM 1252 C C . GLY A 1 162 ? 15.496 11.944 -18.139 1.00 55.31 162 GLY A C 1
ATOM 1253 O O . GLY A 1 162 ? 14.885 11.174 -17.395 1.00 55.31 162 GLY A O 1
ATOM 1254 N N . THR A 1 163 ? 15.959 11.569 -19.336 1.00 62.22 163 THR A N 1
ATOM 1255 C CA . THR A 1 163 ? 15.644 10.306 -20.033 1.00 62.22 163 THR A CA 1
ATOM 1256 C C . THR A 1 163 ? 15.797 9.053 -19.158 1.00 62.22 163 THR A C 1
ATOM 1258 O O . THR A 1 163 ? 14.997 8.122 -19.264 1.00 62.22 163 THR A O 1
ATOM 1261 N N . ALA A 1 164 ? 16.774 9.042 -18.244 1.00 76.06 164 ALA A N 1
ATOM 1262 C CA . ALA A 1 164 ? 17.047 7.907 -17.365 1.00 76.06 164 ALA A CA 1
ATOM 1263 C C . ALA A 1 164 ? 15.915 7.637 -16.355 1.00 76.06 164 ALA A C 1
ATOM 1265 O O . ALA A 1 164 ? 15.472 6.497 -16.222 1.00 76.06 164 ALA A O 1
ATOM 1266 N N . SER A 1 165 ? 15.400 8.662 -15.668 1.00 85.38 165 SER A N 1
ATOM 1267 C CA . SER A 1 165 ? 14.331 8.483 -14.671 1.00 85.38 165 SER A CA 1
ATOM 1268 C C . SER A 1 165 ? 13.009 8.089 -15.329 1.00 85.38 165 SER A C 1
ATOM 1270 O O . SER A 1 165 ? 12.304 7.216 -14.819 1.00 85.38 165 SER A O 1
ATOM 1272 N N . ARG A 1 166 ? 12.702 8.667 -16.500 1.00 90.81 166 ARG A N 1
ATOM 1273 C CA . ARG A 1 166 ? 11.512 8.305 -17.284 1.00 90.81 166 ARG A CA 1
ATOM 1274 C C . ARG A 1 166 ? 11.560 6.844 -17.727 1.00 90.81 166 ARG A C 1
ATOM 1276 O O . ARG A 1 166 ? 10.581 6.131 -17.528 1.00 90.81 166 ARG A O 1
ATOM 1283 N N . MET A 1 167 ? 12.689 6.388 -18.277 1.00 92.50 167 MET A N 1
ATOM 1284 C CA . MET A 1 167 ? 12.853 4.994 -18.709 1.00 92.50 167 MET A CA 1
ATOM 1285 C C . MET A 1 167 ? 12.697 4.012 -17.541 1.00 92.50 167 MET A C 1
ATOM 1287 O O . MET A 1 167 ? 12.000 3.009 -17.660 1.00 92.50 167 MET A O 1
ATOM 1291 N N . ARG A 1 168 ? 13.274 4.327 -16.375 1.00 96.19 168 ARG A N 1
ATOM 1292 C CA . ARG A 1 168 ? 13.141 3.488 -15.172 1.00 96.19 168 ARG A CA 1
ATOM 1293 C C . ARG A 1 168 ? 11.690 3.374 -14.705 1.00 96.19 168 ARG A C 1
ATOM 1295 O O . ARG A 1 168 ? 11.239 2.279 -14.387 1.00 96.19 168 ARG A O 1
ATOM 1302 N N . LEU A 1 169 ? 10.940 4.476 -14.703 1.00 97.12 169 LEU A N 1
ATOM 1303 C CA . LEU A 1 169 ? 9.514 4.455 -14.362 1.00 97.12 169 LEU A CA 1
ATOM 1304 C C . LEU A 1 169 ? 8.676 3.719 -15.420 1.00 97.12 169 LEU A C 1
ATOM 1306 O O . LEU A 1 169 ? 7.704 3.056 -15.064 1.00 97.12 169 LEU A O 1
ATOM 1310 N N . LEU A 1 170 ? 9.055 3.799 -16.700 1.00 96.75 170 LEU A N 1
ATOM 1311 C CA . LEU A 1 170 ? 8.402 3.062 -17.785 1.00 96.75 170 LEU A CA 1
ATOM 1312 C C . LEU A 1 170 ? 8.558 1.556 -17.578 1.00 96.75 170 LEU A C 1
ATOM 1314 O O . LEU A 1 170 ? 7.560 0.841 -17.514 1.00 96.75 170 LEU A O 1
ATOM 1318 N N . LEU A 1 171 ? 9.788 1.092 -17.366 1.00 98.12 171 LEU A N 1
ATOM 1319 C CA . LEU A 1 171 ? 10.082 -0.303 -17.041 1.00 98.12 171 LEU A CA 1
ATOM 1320 C C . LEU A 1 171 ? 9.383 -0.747 -15.751 1.00 98.12 171 LEU A C 1
ATOM 1322 O O . LEU A 1 171 ? 8.765 -1.808 -15.717 1.00 98.12 171 LEU A O 1
ATOM 1326 N N . GLY A 1 172 ? 9.404 0.096 -14.715 1.00 98.38 172 GLY A N 1
ATOM 1327 C CA . GLY A 1 172 ? 8.675 -0.147 -13.471 1.00 98.38 172 GLY A CA 1
ATOM 1328 C C . GLY A 1 172 ? 7.168 -0.317 -13.686 1.00 98.38 172 GLY A C 1
ATOM 1329 O O . GLY A 1 172 ? 6.550 -1.153 -13.032 1.00 98.38 172 GLY A O 1
ATOM 1330 N N . SER A 1 173 ? 6.571 0.415 -14.633 1.00 98.56 173 SER A N 1
ATOM 1331 C CA . SER A 1 173 ? 5.153 0.262 -14.980 1.00 98.56 173 SER A CA 1
ATOM 1332 C C . SER A 1 173 ? 4.853 -1.080 -15.658 1.00 98.56 173 SER A C 1
ATOM 1334 O O . SER A 1 173 ? 3.869 -1.731 -15.306 1.00 98.56 173 SER A O 1
ATOM 1336 N N . HIS A 1 174 ? 5.714 -1.543 -16.566 1.00 98.69 174 HIS A N 1
ATOM 1337 C CA . HIS A 1 174 ? 5.560 -2.847 -17.224 1.00 98.69 174 HIS A CA 1
ATOM 1338 C C . HIS A 1 174 ? 5.746 -4.004 -16.237 1.00 98.69 174 HIS A C 1
ATOM 1340 O O . HIS A 1 174 ? 4.916 -4.911 -16.190 1.00 98.69 174 HIS A O 1
ATOM 1346 N N . LEU A 1 175 ? 6.741 -3.919 -15.347 1.00 98.75 175 LEU A N 1
ATOM 1347 C CA . LEU A 1 175 ? 6.891 -4.873 -14.245 1.00 98.75 175 LEU A CA 1
ATOM 1348 C C . LEU A 1 175 ? 5.661 -4.872 -13.325 1.00 98.75 175 LEU A C 1
ATOM 1350 O O . LEU A 1 175 ? 5.152 -5.932 -12.970 1.00 98.75 175 LEU A O 1
ATOM 1354 N N . ALA A 1 176 ? 5.135 -3.698 -12.966 1.00 98.62 176 ALA A N 1
ATOM 1355 C CA . ALA A 1 176 ? 3.924 -3.605 -12.157 1.00 98.62 176 ALA A CA 1
ATOM 1356 C C . ALA A 1 176 ? 2.718 -4.263 -12.847 1.00 98.62 176 ALA A C 1
ATOM 1358 O O . ALA A 1 176 ? 1.959 -4.969 -12.186 1.00 98.62 176 ALA A O 1
ATOM 1359 N N . GLN A 1 177 ? 2.554 -4.088 -14.162 1.00 98.62 177 GLN A N 1
ATOM 1360 C CA . GLN A 1 177 ? 1.496 -4.756 -14.923 1.00 98.62 177 GLN A CA 1
ATOM 1361 C C . GLN A 1 177 ? 1.662 -6.275 -14.880 1.00 98.62 177 GLN A C 1
ATOM 1363 O O . GLN A 1 177 ? 0.702 -6.975 -14.558 1.00 98.62 177 GLN A O 1
ATOM 1368 N N . HIS A 1 178 ? 2.876 -6.773 -15.128 1.00 98.62 178 HIS A N 1
ATOM 1369 C CA . HIS A 1 178 ? 3.192 -8.196 -15.045 1.00 98.62 178 HIS A CA 1
ATOM 1370 C C . HIS A 1 178 ? 2.825 -8.776 -13.671 1.00 98.62 178 HIS A C 1
ATOM 1372 O O . HIS A 1 178 ? 2.066 -9.740 -13.582 1.00 98.62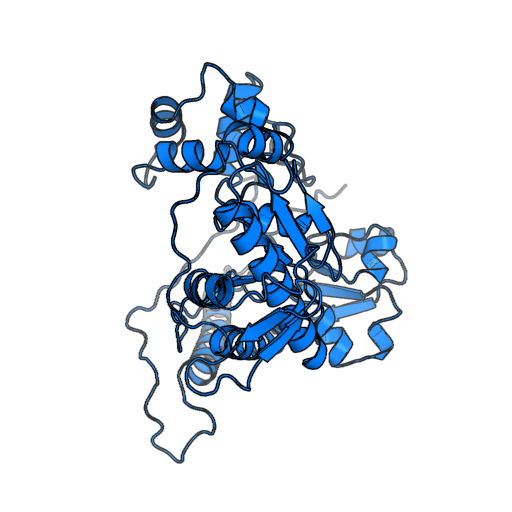 178 HIS A O 1
ATOM 1378 N N . LEU A 1 179 ? 3.292 -8.152 -12.585 1.00 98.38 179 LEU A N 1
ATOM 1379 C CA . LEU A 1 179 ? 3.013 -8.609 -11.221 1.00 98.38 179 LEU A CA 1
ATOM 1380 C C . LEU A 1 179 ? 1.519 -8.567 -10.888 1.00 98.38 179 LEU A C 1
ATOM 1382 O O . LEU A 1 179 ? 1.010 -9.463 -10.217 1.00 98.38 179 LEU A O 1
ATOM 1386 N N . ARG A 1 180 ? 0.792 -7.553 -11.368 1.00 97.94 180 ARG A N 1
ATOM 1387 C CA . ARG A 1 180 ? -0.663 -7.484 -11.193 1.00 97.94 180 ARG A CA 1
ATOM 1388 C C . ARG A 1 180 ? -1.371 -8.639 -11.891 1.00 97.94 180 ARG A C 1
ATOM 1390 O O . ARG A 1 180 ? -2.261 -9.216 -11.278 1.00 97.94 180 ARG A O 1
ATOM 1397 N N . LEU A 1 181 ? -0.969 -8.994 -13.112 1.00 97.50 181 LEU A N 1
ATOM 1398 C CA . LEU A 1 181 ? -1.525 -10.147 -13.826 1.00 97.50 181 LEU A CA 1
ATOM 1399 C C . LEU A 1 181 ? -1.233 -11.458 -13.084 1.00 97.50 181 LEU A C 1
ATOM 1401 O O . LEU A 1 181 ? -2.137 -12.266 -12.920 1.00 97.50 181 LEU A O 1
ATOM 1405 N N . LYS A 1 182 ? -0.033 -11.618 -12.510 1.00 97.81 182 LYS A N 1
ATOM 1406 C CA . LYS A 1 182 ? 0.285 -12.773 -11.649 1.00 97.81 182 LYS A CA 1
ATOM 1407 C C . LYS A 1 182 ? -0.575 -12.849 -10.389 1.00 97.81 182 LYS A C 1
ATOM 1409 O O . LYS A 1 182 ? -0.927 -13.936 -9.954 1.00 97.81 182 LYS A O 1
ATOM 1414 N N . ILE A 1 183 ? -0.943 -11.712 -9.801 1.00 96.25 183 ILE A N 1
ATOM 1415 C CA . ILE A 1 183 ? -1.893 -11.687 -8.678 1.00 96.25 183 ILE A CA 1
ATOM 1416 C C . ILE A 1 183 ? -3.328 -11.991 -9.156 1.00 96.25 183 ILE A C 1
ATOM 1418 O O . ILE A 1 183 ? -4.106 -12.595 -8.416 1.00 96.25 183 ILE A O 1
ATOM 1422 N N . GLU A 1 184 ? -3.683 -11.611 -10.386 1.00 95.00 184 GLU A N 1
ATOM 1423 C CA . GLU A 1 184 ? -4.973 -11.968 -10.991 1.00 95.00 184 GLU A CA 1
ATOM 1424 C C . GLU A 1 184 ? -5.084 -13.472 -11.272 1.00 95.00 184 GLU A C 1
ATOM 1426 O O . GLU A 1 184 ? -6.160 -14.027 -11.045 1.00 95.00 184 GLU A O 1
ATOM 1431 N N . ASP A 1 185 ? -3.986 -14.141 -11.642 1.00 95.12 185 ASP A N 1
ATOM 1432 C CA . ASP A 1 185 ? -3.913 -15.607 -11.759 1.00 95.12 185 ASP A CA 1
ATOM 1433 C C . ASP A 1 185 ? -4.214 -16.301 -10.410 1.00 95.12 185 ASP A C 1
ATOM 1435 O O . ASP A 1 185 ? -4.861 -17.347 -10.373 1.00 95.12 185 ASP A O 1
ATOM 1439 N N . GLU A 1 186 ? -3.845 -15.674 -9.285 1.00 93.31 186 GLU A N 1
ATOM 1440 C CA . GLU A 1 186 ? -4.201 -16.111 -7.921 1.00 93.31 186 GLU A CA 1
ATOM 1441 C C . GLU A 1 186 ? -5.661 -15.781 -7.534 1.00 93.31 186 GLU A C 1
ATOM 1443 O O . GLU A 1 186 ? -6.110 -16.070 -6.420 1.00 93.31 186 GLU A O 1
ATOM 1448 N N . GLY A 1 187 ? -6.427 -15.151 -8.430 1.00 90.81 187 GLY A N 1
ATOM 1449 C CA . GLY A 1 187 ? -7.832 -14.795 -8.233 1.00 90.81 187 GLY A CA 1
ATOM 1450 C C . GLY A 1 187 ? -8.066 -13.459 -7.522 1.00 90.81 187 GLY A C 1
ATOM 1451 O O . GLY A 1 187 ? -9.183 -13.212 -7.051 1.00 90.81 187 GLY A O 1
ATOM 1452 N N . TYR A 1 188 ? -7.055 -12.587 -7.428 1.00 93.12 188 TYR A N 1
ATOM 1453 C CA . TYR A 1 188 ? -7.158 -11.288 -6.756 1.00 93.12 188 TYR A CA 1
ATOM 1454 C C . TYR A 1 188 ? -6.849 -10.128 -7.702 1.00 93.12 188 TYR A C 1
ATOM 1456 O O . TYR A 1 188 ? -5.918 -10.158 -8.489 1.00 93.12 188 TYR A O 1
ATOM 1464 N N . THR A 1 189 ? -7.617 -9.046 -7.602 1.00 92.62 189 THR A N 1
ATOM 1465 C CA . THR A 1 189 ? -7.360 -7.825 -8.377 1.00 92.62 189 THR A CA 1
ATOM 1466 C C . THR A 1 189 ? -6.680 -6.788 -7.506 1.00 92.62 189 THR A C 1
ATOM 1468 O O . THR A 1 189 ? -7.144 -6.527 -6.396 1.00 92.62 189 THR A O 1
ATOM 1471 N N . THR A 1 190 ? -5.670 -6.107 -8.030 1.00 93.69 190 THR A N 1
ATOM 1472 C CA . THR A 1 190 ? -4.946 -5.069 -7.288 1.00 93.69 190 THR A CA 1
ATOM 1473 C C . THR A 1 190 ? -4.943 -3.743 -8.028 1.00 93.69 190 THR A C 1
ATOM 1475 O O . THR A 1 190 ? -5.074 -3.681 -9.256 1.00 93.69 190 THR A O 1
ATOM 1478 N N . ALA A 1 191 ? -4.799 -2.667 -7.253 1.00 95.06 191 ALA A N 1
ATOM 1479 C CA . ALA A 1 191 ? -4.380 -1.383 -7.780 1.00 95.06 191 ALA A CA 1
ATOM 1480 C C . ALA A 1 191 ? -2.937 -1.095 -7.366 1.00 95.06 191 ALA A C 1
ATOM 1482 O O . ALA A 1 191 ? -2.552 -1.432 -6.247 1.00 95.06 191 ALA A O 1
ATOM 1483 N N . CYS A 1 192 ? -2.154 -0.486 -8.253 1.00 97.12 192 CYS A N 1
ATOM 1484 C CA . CYS A 1 192 ? -0.725 -0.254 -8.039 1.00 97.12 192 CYS A CA 1
ATOM 1485 C C . CYS A 1 192 ? -0.339 1.198 -8.338 1.00 97.12 192 CYS A C 1
ATOM 1487 O O . CYS A 1 192 ? -0.880 1.820 -9.252 1.00 97.12 192 CYS A O 1
ATOM 1489 N N . GLY A 1 193 ? 0.606 1.736 -7.572 1.00 98.38 193 GLY A N 1
ATOM 1490 C CA . GLY A 1 193 ? 1.240 3.013 -7.864 1.00 98.38 193 GLY A CA 1
ATOM 1491 C C . GLY A 1 193 ? 2.739 2.836 -8.057 1.00 98.38 193 GLY A C 1
ATOM 1492 O O . GLY A 1 193 ? 3.377 2.131 -7.279 1.00 98.38 193 GLY A O 1
ATOM 1493 N N . ILE A 1 194 ? 3.285 3.477 -9.088 1.00 98.62 194 ILE A N 1
ATOM 1494 C CA . ILE A 1 194 ? 4.706 3.430 -9.439 1.00 98.62 194 ILE A CA 1
ATOM 1495 C C . ILE A 1 194 ? 5.271 4.839 -9.271 1.00 98.62 194 ILE A C 1
ATOM 1497 O O . ILE A 1 194 ? 4.782 5.783 -9.894 1.00 98.62 194 ILE A O 1
ATOM 1501 N N . ALA A 1 195 ? 6.270 4.996 -8.405 1.00 97.88 195 ALA A N 1
ATOM 1502 C CA . ALA A 1 195 ? 6.904 6.280 -8.120 1.00 97.88 195 ALA A CA 1
ATOM 1503 C C . ALA A 1 195 ? 8.329 6.082 -7.578 1.00 97.88 195 ALA A C 1
ATOM 1505 O O . ALA A 1 195 ? 8.816 4.960 -7.469 1.00 97.88 195 ALA A O 1
ATOM 1506 N N . THR A 1 196 ? 8.987 7.183 -7.223 1.00 96.38 196 THR A N 1
ATOM 1507 C CA . THR A 1 196 ? 10.376 7.219 -6.741 1.00 96.38 196 THR A CA 1
ATOM 1508 C C . THR A 1 196 ? 10.530 7.004 -5.232 1.00 96.38 196 THR A C 1
ATOM 1510 O O . THR A 1 196 ? 11.652 6.871 -4.757 1.00 96.38 196 THR A O 1
ATOM 1513 N N . ASN A 1 197 ? 9.432 6.961 -4.471 1.00 97.62 197 ASN A N 1
ATOM 1514 C CA . ASN A 1 197 ? 9.423 6.612 -3.049 1.00 97.62 197 ASN A CA 1
ATOM 1515 C C . ASN A 1 197 ? 8.065 6.021 -2.620 1.00 97.62 197 ASN A C 1
ATOM 1517 O O . ASN A 1 197 ? 7.082 6.070 -3.370 1.00 97.62 197 ASN A O 1
ATOM 1521 N N . LYS A 1 198 ? 8.001 5.462 -1.403 1.00 97.81 198 LYS A N 1
ATOM 1522 C CA . LYS A 1 198 ? 6.806 4.770 -0.882 1.00 97.81 198 LYS A CA 1
ATOM 1523 C C . LYS A 1 198 ? 5.607 5.700 -0.720 1.00 97.81 198 LYS A C 1
ATOM 1525 O O . LYS A 1 198 ? 4.495 5.323 -1.093 1.00 97.81 198 LYS A O 1
ATOM 1530 N N . LEU A 1 199 ? 5.819 6.905 -0.190 1.00 97.94 199 LEU A N 1
ATOM 1531 C CA . LEU A 1 199 ? 4.780 7.922 -0.037 1.00 97.94 199 LEU A CA 1
ATOM 1532 C C . LEU A 1 199 ? 4.054 8.195 -1.362 1.00 97.94 199 LEU A C 1
ATOM 1534 O O . LEU A 1 199 ? 2.830 8.056 -1.446 1.00 97.94 199 LEU A O 1
ATOM 1538 N N . LEU A 1 200 ? 4.810 8.552 -2.399 1.00 98.06 200 LEU A N 1
ATOM 1539 C CA . LEU A 1 200 ? 4.272 8.905 -3.707 1.00 98.06 200 LEU A CA 1
ATOM 1540 C C . LEU A 1 200 ? 3.634 7.697 -4.397 1.00 98.06 200 LEU A C 1
ATOM 1542 O O . LEU A 1 200 ? 2.546 7.828 -4.956 1.00 98.06 200 LEU A O 1
ATOM 1546 N N . ALA A 1 201 ? 4.250 6.512 -4.296 1.00 98.25 201 ALA A N 1
ATOM 1547 C CA . ALA A 1 201 ? 3.704 5.272 -4.847 1.00 98.25 201 ALA A CA 1
ATOM 1548 C C . ALA A 1 201 ? 2.341 4.941 -4.222 1.00 98.25 201 ALA A C 1
ATOM 1550 O O . ALA A 1 201 ? 1.377 4.625 -4.921 1.00 98.25 201 ALA A O 1
ATOM 1551 N N . LYS A 1 202 ? 2.220 5.091 -2.899 1.00 97.31 202 LYS A N 1
ATOM 1552 C CA . LYS A 1 202 ? 0.960 4.864 -2.189 1.00 97.31 202 LYS A CA 1
ATOM 1553 C C . LYS A 1 202 ? -0.131 5.849 -2.607 1.00 97.31 202 LYS A C 1
ATOM 1555 O O . LYS A 1 202 ? -1.266 5.431 -2.817 1.00 97.31 202 LYS A O 1
ATOM 1560 N N . LEU A 1 203 ? 0.200 7.135 -2.721 1.00 97.19 203 LEU A N 1
ATOM 1561 C CA . LEU A 1 203 ? -0.761 8.172 -3.102 1.00 97.19 203 LEU A CA 1
ATOM 1562 C C . LEU A 1 203 ? -1.220 8.020 -4.557 1.00 97.19 203 LEU A C 1
ATOM 1564 O O . LEU A 1 203 ? -2.418 8.050 -4.835 1.00 97.19 203 LEU A O 1
ATOM 1568 N N . VAL A 1 204 ? -0.290 7.808 -5.495 1.00 97.75 204 VAL A N 1
ATOM 1569 C CA . VAL A 1 204 ? -0.633 7.719 -6.921 1.00 97.75 204 VAL A CA 1
ATOM 1570 C C . VAL A 1 204 ? -1.428 6.446 -7.240 1.00 97.75 204 VAL A C 1
ATOM 1572 O O . VAL A 1 204 ? -2.330 6.480 -8.078 1.00 97.75 204 VAL A O 1
ATOM 1575 N N . GLY A 1 205 ? -1.178 5.345 -6.518 1.00 96.50 205 GLY A N 1
ATOM 1576 C CA . GLY A 1 205 ? -1.907 4.081 -6.677 1.00 96.50 205 GLY A CA 1
ATOM 1577 C C . GLY A 1 205 ? -3.390 4.144 -6.288 1.00 96.50 205 GLY A C 1
ATOM 1578 O O . GLY A 1 205 ? -4.177 3.293 -6.707 1.00 96.50 205 GLY A O 1
ATOM 1579 N N . ASP A 1 206 ? -3.804 5.163 -5.530 1.00 93.38 206 ASP A N 1
ATOM 1580 C CA . ASP A 1 206 ? -5.209 5.387 -5.176 1.00 93.38 206 ASP A CA 1
ATOM 1581 C C . ASP A 1 206 ? -6.011 6.085 -6.292 1.00 93.38 206 ASP A C 1
ATOM 1583 O O . ASP A 1 206 ? -7.242 6.025 -6.271 1.00 93.38 206 ASP A O 1
ATOM 1587 N N . LYS A 1 207 ? -5.349 6.708 -7.282 1.00 93.06 207 LYS A N 1
ATOM 1588 C CA . LYS A 1 207 ? -5.989 7.599 -8.269 1.00 93.06 207 LYS A CA 1
ATOM 1589 C C . LYS A 1 207 ? -6.977 6.890 -9.201 1.00 93.06 207 LYS A C 1
ATOM 1591 O O . LYS A 1 207 ? -8.047 7.425 -9.464 1.00 93.06 207 LYS A O 1
ATOM 1596 N N . ASN A 1 208 ? -6.631 5.697 -9.689 1.00 92.88 208 ASN A N 1
ATOM 1597 C CA . ASN A 1 208 ? -7.387 4.990 -10.734 1.00 92.88 208 ASN A CA 1
ATOM 1598 C C . ASN A 1 208 ? -7.951 3.634 -10.266 1.00 92.88 208 ASN A C 1
ATOM 1600 O O . ASN A 1 208 ? -7.995 2.674 -11.026 1.00 92.88 208 ASN A O 1
ATOM 1604 N N . LYS A 1 209 ? -8.372 3.515 -9.002 1.00 91.38 209 LYS A N 1
ATOM 1605 C CA . LYS A 1 209 ? -9.016 2.291 -8.485 1.00 91.38 209 LYS A CA 1
ATOM 1606 C C . LYS A 1 209 ? -10.407 2.063 -9.107 1.00 91.38 209 LYS A C 1
ATOM 1608 O O . LYS A 1 209 ? -11.117 3.046 -9.315 1.00 91.38 209 LYS A O 1
ATOM 1613 N N . PRO A 1 210 ? -10.887 0.806 -9.246 1.00 91.00 210 PRO A N 1
ATOM 1614 C CA . PRO A 1 210 ? -10.221 -0.490 -8.997 1.00 91.00 210 PRO A CA 1
ATOM 1615 C C . PRO A 1 210 ? -9.356 -1.014 -10.152 1.00 91.00 210 PRO A C 1
ATOM 1617 O O . PRO A 1 210 ? -9.446 -0.510 -11.262 1.00 91.00 210 PRO A O 1
ATOM 1620 N N . ARG A 1 211 ? -8.610 -2.106 -9.890 1.00 93.00 211 ARG A N 1
ATOM 1621 C CA . ARG A 1 211 ? -7.964 -2.973 -10.903 1.00 93.00 211 ARG A CA 1
ATOM 1622 C C . ARG A 1 211 ? -7.196 -2.180 -11.969 1.00 93.00 211 ARG A C 1
ATOM 1624 O O . ARG A 1 211 ? -7.343 -2.405 -13.168 1.00 93.00 211 ARG A O 1
ATOM 1631 N N . ASN A 1 212 ? -6.361 -1.244 -11.538 1.00 96.00 212 ASN A N 1
ATOM 1632 C CA . ASN A 1 212 ? -5.571 -0.423 -12.448 1.00 96.00 212 ASN A CA 1
ATOM 1633 C C . ASN A 1 212 ? -4.217 -0.068 -11.836 1.00 96.00 212 ASN A C 1
ATOM 1635 O O . ASN A 1 212 ? -3.956 -0.344 -10.670 1.00 96.00 212 ASN A O 1
ATOM 1639 N N . GLN A 1 213 ? -3.352 0.574 -12.600 1.00 98.12 213 GLN A N 1
ATOM 1640 C CA . GLN A 1 213 ? -2.096 1.104 -12.100 1.00 98.12 213 GLN A CA 1
ATOM 1641 C C . GLN A 1 213 ? -1.897 2.536 -12.551 1.00 98.12 213 GLN A C 1
ATOM 1643 O O . GLN A 1 213 ? -2.456 2.960 -13.561 1.00 98.12 213 GLN A O 1
ATOM 1648 N N . THR A 1 214 ? -1.126 3.290 -11.775 1.00 98.62 214 THR A N 1
ATOM 1649 C CA . THR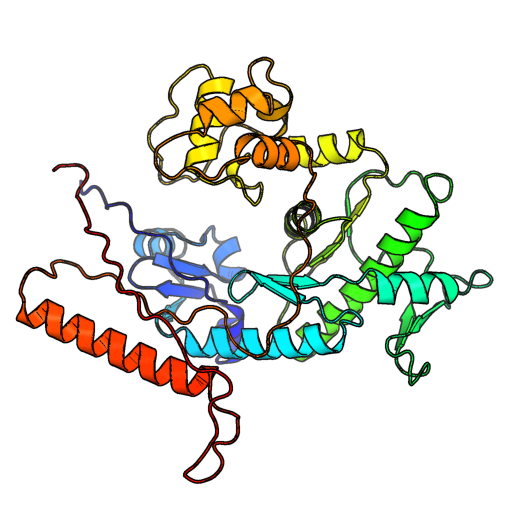 A 1 214 ? -0.770 4.661 -12.133 1.00 98.62 214 THR A CA 1
ATOM 1650 C C . THR A 1 214 ? 0.702 4.923 -11.858 1.00 98.62 214 THR A C 1
ATOM 1652 O O . THR A 1 214 ? 1.165 4.730 -10.736 1.00 98.62 214 THR A O 1
ATOM 1655 N N . THR A 1 215 ? 1.419 5.407 -12.864 1.00 98.31 215 THR A N 1
ATOM 1656 C CA . THR A 1 215 ? 2.799 5.882 -12.724 1.00 98.31 215 THR A CA 1
ATOM 1657 C C . THR A 1 215 ? 2.808 7.386 -12.478 1.00 98.31 215 THR A C 1
ATOM 1659 O O . THR A 1 215 ? 2.134 8.133 -13.191 1.00 98.31 215 THR A O 1
ATOM 1662 N N . LEU A 1 216 ? 3.555 7.846 -11.474 1.00 97.31 216 LEU A N 1
ATOM 1663 C CA . LEU A 1 216 ? 3.765 9.269 -11.217 1.00 97.31 216 LEU A CA 1
ATOM 1664 C C . LEU A 1 216 ? 4.994 9.773 -11.982 1.00 97.31 216 LEU A C 1
ATOM 1666 O O . LEU A 1 216 ? 6.112 9.350 -11.700 1.00 97.31 216 LEU A O 1
ATOM 1670 N N . LEU A 1 217 ? 4.790 10.721 -12.895 1.00 94.94 217 LEU A N 1
ATOM 1671 C CA . LEU A 1 217 ? 5.851 11.489 -13.541 1.00 94.94 217 LEU A CA 1
ATOM 1672 C C . LEU A 1 217 ? 5.946 12.873 -12.906 1.00 94.94 217 LEU A C 1
ATOM 1674 O O . LEU A 1 217 ? 5.147 13.766 -13.184 1.00 94.94 217 LEU A O 1
ATOM 1678 N N . ALA A 1 218 ? 6.939 13.026 -12.040 1.00 92.69 218 ALA A N 1
ATOM 1679 C CA . ALA A 1 218 ? 7.259 14.279 -11.376 1.00 92.69 218 ALA A CA 1
ATOM 1680 C C . ALA A 1 218 ? 8.768 14.553 -11.523 1.00 92.69 218 ALA A C 1
ATOM 1682 O O . ALA A 1 218 ? 9.537 14.236 -10.615 1.00 92.69 218 ALA A O 1
ATOM 1683 N N . PRO A 1 219 ? 9.219 15.035 -12.700 1.00 88.56 219 PRO A N 1
ATOM 1684 C CA . PRO A 1 219 ? 10.643 15.210 -12.993 1.00 88.56 219 PRO A CA 1
ATOM 1685 C C . PRO A 1 219 ? 11.295 16.337 -12.183 1.00 88.56 219 PRO A C 1
ATOM 1687 O O . PRO A 1 219 ? 12.510 16.317 -11.997 1.00 88.56 219 PRO A O 1
ATOM 1690 N N . SER A 1 220 ? 10.512 17.307 -11.704 1.00 90.31 220 SER A N 1
ATOM 1691 C CA . SER A 1 220 ? 10.983 18.384 -10.837 1.00 90.31 220 SER A CA 1
ATOM 1692 C C . SER A 1 220 ? 10.344 18.332 -9.449 1.00 90.31 220 SER A C 1
ATOM 1694 O O . SER A 1 220 ? 9.284 17.738 -9.237 1.00 90.31 220 SER A O 1
ATOM 1696 N N . GLN A 1 221 ? 10.971 19.019 -8.494 1.00 91.06 221 GLN A N 1
ATOM 1697 C CA . GLN A 1 221 ? 10.416 19.172 -7.151 1.00 91.06 221 GLN A CA 1
ATOM 1698 C C . GLN A 1 221 ? 9.077 19.935 -7.156 1.00 91.06 221 GLN A C 1
ATOM 1700 O O . GLN A 1 221 ? 8.210 19.652 -6.329 1.00 91.06 221 GLN A O 1
ATOM 1705 N N . GLU A 1 222 ? 8.877 20.855 -8.103 1.00 93.00 222 GLU A N 1
ATOM 1706 C CA . GLU A 1 222 ? 7.610 21.573 -8.279 1.00 93.00 222 GLU A CA 1
ATOM 1707 C C . GLU A 1 222 ? 6.482 20.637 -8.728 1.00 93.00 222 GLU A C 1
ATOM 1709 O O . GLU A 1 222 ? 5.362 20.747 -8.230 1.00 93.00 222 GLU A O 1
ATOM 1714 N N . ASP A 1 223 ? 6.774 19.666 -9.601 1.00 93.44 223 ASP A N 1
ATOM 1715 C CA . ASP A 1 223 ? 5.793 18.652 -10.009 1.00 93.44 223 ASP A CA 1
ATOM 1716 C C . ASP A 1 223 ? 5.388 17.763 -8.823 1.00 93.44 223 ASP A C 1
ATOM 1718 O O . ASP A 1 223 ? 4.211 17.427 -8.663 1.00 93.44 223 ASP A O 1
ATOM 1722 N N .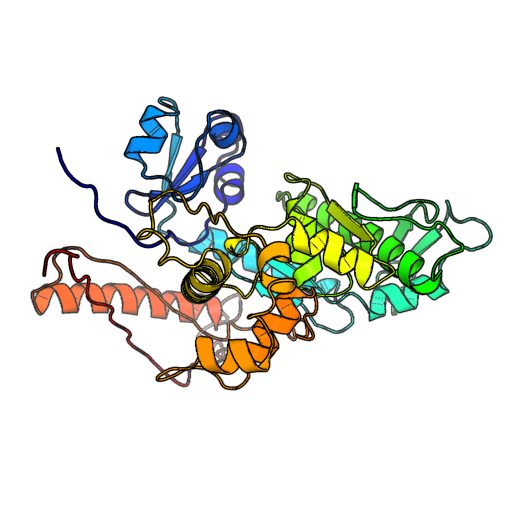 VAL A 1 224 ? 6.348 17.419 -7.954 1.00 95.62 224 VAL A N 1
ATOM 1723 C CA . VAL A 1 224 ? 6.074 16.679 -6.712 1.00 95.62 224 VAL A CA 1
ATOM 1724 C C . VAL A 1 224 ? 5.181 17.504 -5.788 1.00 95.62 224 VAL A C 1
ATOM 1726 O O . VAL A 1 224 ? 4.182 16.985 -5.294 1.00 95.62 224 VAL A O 1
ATOM 1729 N N . TRP A 1 225 ? 5.490 18.786 -5.575 1.00 96.31 225 TRP A N 1
ATOM 1730 C CA . TRP A 1 225 ? 4.644 19.667 -4.767 1.00 96.31 225 TRP A CA 1
ATOM 1731 C C . TRP A 1 225 ? 3.244 19.794 -5.349 1.00 96.31 225 TRP A C 1
ATOM 1733 O O . TRP A 1 225 ? 2.281 19.593 -4.623 1.00 96.31 225 TRP A O 1
ATOM 1743 N N . SER A 1 226 ? 3.112 20.021 -6.657 1.00 95.38 226 SER A N 1
ATOM 1744 C CA . SER A 1 226 ? 1.810 20.107 -7.322 1.00 95.38 226 SER A CA 1
ATOM 1745 C C . SER A 1 226 ? 0.975 18.838 -7.118 1.00 95.38 226 SER A C 1
ATOM 1747 O O . SER A 1 226 ? -0.222 18.917 -6.835 1.00 95.38 226 SER A O 1
ATOM 1749 N N . PHE A 1 227 ? 1.606 17.661 -7.190 1.00 96.25 227 PHE A N 1
ATOM 1750 C CA . PHE A 1 227 ? 0.945 16.397 -6.882 1.00 96.25 227 PHE A CA 1
ATOM 1751 C C . PHE A 1 227 ? 0.526 16.304 -5.408 1.00 96.25 227 PHE A C 1
ATOM 1753 O O . PHE A 1 227 ? -0.607 15.921 -5.112 1.00 96.25 227 PHE A O 1
ATOM 1760 N N . MET A 1 228 ? 1.410 16.665 -4.476 1.00 97.31 228 MET A N 1
ATOM 1761 C CA . MET A 1 228 ? 1.132 16.614 -3.039 1.00 97.31 228 MET A CA 1
ATOM 1762 C C . MET A 1 228 ? 0.037 17.598 -2.621 1.00 97.31 228 MET A C 1
ATOM 1764 O O . MET A 1 228 ? -0.858 17.220 -1.866 1.00 97.31 228 MET A O 1
ATOM 1768 N N . ASP A 1 229 ? 0.058 18.818 -3.151 1.00 95.69 229 ASP A N 1
ATOM 1769 C CA . ASP A 1 229 ? -0.756 19.944 -2.701 1.00 95.69 229 ASP A CA 1
ATOM 1770 C C . ASP A 1 229 ? -2.264 19.687 -2.814 1.00 95.69 229 ASP A C 1
ATOM 1772 O O . ASP A 1 229 ? -3.030 20.191 -1.997 1.00 95.69 229 ASP A O 1
ATOM 1776 N N . ALA A 1 230 ? -2.699 18.852 -3.762 1.00 90.94 230 ALA A N 1
ATOM 1777 C CA . ALA A 1 230 ? -4.107 18.496 -3.950 1.00 90.94 230 ALA A CA 1
ATOM 1778 C C . ALA A 1 230 ? -4.664 17.521 -2.888 1.00 90.94 230 ALA A C 1
ATOM 1780 O O . ALA A 1 230 ? -5.875 17.290 -2.820 1.00 90.94 230 ALA A O 1
ATOM 1781 N N . HIS A 1 231 ? -3.809 16.904 -2.068 1.00 94.50 231 HIS A N 1
ATOM 1782 C CA . HIS A 1 231 ? -4.230 15.893 -1.102 1.00 94.50 231 HIS A CA 1
ATOM 1783 C C . HIS A 1 231 ? -4.639 16.527 0.230 1.00 94.50 231 HIS A C 1
ATOM 1785 O O . HIS A 1 231 ? -3.892 17.299 0.824 1.00 94.50 231 HIS A O 1
ATOM 1791 N N . SER A 1 232 ? -5.797 16.134 0.769 1.00 93.50 232 SER A N 1
ATOM 1792 C CA . SER A 1 232 ? -6.149 16.414 2.170 1.00 93.50 232 SER A CA 1
ATOM 1793 C C . SER A 1 232 ? -5.093 15.820 3.107 1.00 93.50 232 SER A C 1
ATOM 1795 O O . SER A 1 232 ? -4.676 14.679 2.876 1.00 93.50 232 SER A O 1
ATOM 1797 N N . LEU A 1 233 ? -4.743 16.490 4.209 1.00 93.12 233 LEU A N 1
ATOM 1798 C CA . LEU A 1 233 ? -3.695 16.013 5.129 1.00 93.12 233 LEU A CA 1
ATOM 1799 C C . LEU A 1 233 ? -3.920 14.574 5.618 1.00 93.12 233 LEU A C 1
ATOM 1801 O O . LEU A 1 233 ? -2.974 13.799 5.708 1.00 93.12 233 LEU A O 1
ATOM 1805 N N . ARG A 1 234 ? -5.176 14.168 5.861 1.00 89.44 234 ARG A N 1
ATOM 1806 C CA . ARG A 1 234 ? -5.519 12.794 6.291 1.00 89.44 234 ARG A CA 1
ATOM 1807 C C . ARG A 1 234 ? -5.223 11.704 5.268 1.00 89.44 234 ARG A C 1
ATOM 1809 O O . ARG A 1 234 ? -5.204 10.531 5.642 1.00 89.44 234 ARG A O 1
ATOM 1816 N N . LYS A 1 235 ? -5.054 12.068 3.996 1.00 91.19 235 LYS A N 1
ATOM 1817 C CA . LYS A 1 235 ? -4.683 11.131 2.934 1.00 91.19 235 LYS A CA 1
ATOM 1818 C C . LYS A 1 235 ? -3.177 10.930 2.849 1.00 91.19 235 LYS A C 1
ATOM 1820 O O . LYS A 1 235 ? -2.790 9.923 2.278 1.00 91.19 235 LYS A O 1
ATOM 1825 N N . VAL A 1 236 ? -2.358 11.819 3.420 1.00 95.00 236 VAL A N 1
ATOM 1826 C CA . VAL A 1 236 ? -0.893 11.722 3.386 1.00 95.00 236 VAL A CA 1
ATOM 1827 C C . VAL A 1 236 ? -0.420 10.654 4.388 1.00 95.00 236 VAL A C 1
ATOM 1829 O O . VAL A 1 236 ? -0.559 10.843 5.601 1.00 95.00 236 VAL A O 1
ATOM 1832 N N . PRO A 1 237 ? 0.131 9.513 3.927 1.00 93.75 237 PRO A N 1
ATOM 1833 C CA . PRO A 1 237 ? 0.731 8.503 4.795 1.00 93.75 237 PRO A CA 1
ATOM 1834 C C . PRO A 1 237 ? 1.752 9.111 5.761 1.00 93.75 237 PRO A C 1
ATOM 1836 O O . PRO A 1 237 ? 2.588 9.915 5.369 1.00 93.75 237 PRO A O 1
ATOM 1839 N N . GLY A 1 238 ? 1.680 8.725 7.036 1.00 91.25 238 GLY A N 1
ATOM 1840 C CA . GLY A 1 238 ? 2.534 9.279 8.093 1.00 91.25 238 GLY A CA 1
ATOM 1841 C C . GLY A 1 238 ? 1.968 10.523 8.790 1.00 91.25 238 GLY A C 1
ATOM 1842 O O . GLY A 1 238 ? 2.386 10.813 9.909 1.00 91.25 238 GLY A O 1
ATOM 1843 N N . ILE A 1 239 ? 0.956 11.193 8.223 1.00 92.69 239 ILE A N 1
ATOM 1844 C CA . ILE A 1 239 ? 0.242 12.306 8.870 1.00 92.69 239 ILE A CA 1
ATOM 1845 C C . ILE A 1 239 ? -1.085 11.792 9.452 1.00 92.69 239 ILE A C 1
ATOM 1847 O O . ILE A 1 239 ? -2.104 11.660 8.777 1.00 92.69 239 ILE A O 1
ATOM 1851 N N . GLY A 1 240 ? -1.058 11.444 10.742 1.00 88.56 240 GLY A N 1
ATOM 1852 C CA . GLY A 1 240 ? -2.211 10.899 11.468 1.00 88.56 240 GLY A CA 1
ATOM 1853 C C . GLY A 1 240 ? -3.149 11.963 12.049 1.00 88.56 240 GLY A C 1
ATOM 1854 O O . GLY A 1 240 ? -2.846 13.150 12.045 1.00 88.56 240 GLY A O 1
ATOM 1855 N N . SER A 1 241 ? -4.267 11.528 12.645 1.00 86.12 241 SER A N 1
ATOM 1856 C CA . SER A 1 241 ? -5.323 12.412 13.174 1.00 86.12 241 SER A CA 1
ATOM 1857 C C . SER A 1 241 ? -4.824 13.521 14.105 1.00 86.12 241 SER A C 1
ATOM 1859 O O . SER A 1 241 ? -5.317 14.639 14.024 1.00 86.12 241 SER A O 1
ATOM 1861 N N . LYS A 1 242 ? -3.871 13.214 15.000 1.00 86.50 242 LYS A N 1
ATOM 1862 C CA . LYS A 1 242 ? -3.310 14.197 15.942 1.00 86.50 242 LYS A CA 1
ATOM 1863 C C . LYS A 1 242 ? -2.537 15.280 15.188 1.00 86.50 242 LYS A C 1
ATOM 1865 O O . LYS A 1 242 ? -2.822 16.455 15.364 1.00 86.50 242 LYS A O 1
ATOM 1870 N N . THR A 1 243 ? -1.615 14.870 14.318 1.00 91.50 243 THR A N 1
ATOM 1871 C CA . THR A 1 243 ? -0.825 15.775 13.477 1.00 91.50 243 THR A CA 1
ATOM 1872 C C . THR A 1 243 ? -1.721 16.610 12.572 1.00 91.50 243 THR A C 1
ATOM 1874 O O . THR A 1 243 ? -1.530 17.815 12.489 1.00 91.50 243 THR A O 1
ATOM 1877 N N . THR A 1 244 ? -2.740 16.004 11.950 1.00 91.62 244 THR A N 1
ATOM 1878 C CA . THR A 1 244 ? -3.706 16.746 11.135 1.00 91.62 244 THR A CA 1
ATOM 1879 C C . THR A 1 244 ? -4.397 17.842 11.932 1.00 91.62 244 THR A C 1
ATOM 1881 O O . THR A 1 244 ? -4.426 18.961 11.450 1.00 91.62 244 THR A O 1
ATOM 1884 N N . ARG A 1 245 ? -4.896 17.565 13.145 1.00 89.25 245 ARG A N 1
ATOM 1885 C CA . ARG A 1 245 ? -5.562 18.597 13.959 1.00 89.25 245 ARG A CA 1
ATOM 1886 C C . ARG A 1 245 ? -4.643 19.763 14.296 1.00 89.25 245 ARG A C 1
ATOM 1888 O O . ARG A 1 245 ? -5.070 20.902 14.203 1.00 89.25 245 ARG A O 1
ATOM 1895 N N . VAL A 1 246 ? -3.395 19.472 14.663 1.00 90.94 246 VAL A N 1
ATOM 1896 C CA . VAL A 1 246 ? -2.395 20.508 14.966 1.00 90.94 246 VAL A CA 1
ATOM 1897 C C . VAL A 1 246 ? -2.099 21.361 13.730 1.00 90.94 246 VAL A C 1
ATOM 1899 O O . VAL A 1 246 ? -2.011 22.577 13.821 1.00 90.94 246 VAL A O 1
ATOM 1902 N N . LEU A 1 247 ? -1.968 20.741 12.556 1.00 92.81 247 LEU A N 1
ATOM 1903 C CA . LEU A 1 247 ? -1.767 21.472 11.304 1.00 92.81 247 LEU A CA 1
ATOM 1904 C C . LEU A 1 247 ? -3.009 22.284 10.915 1.00 92.81 247 LEU A C 1
ATOM 1906 O O . LEU A 1 247 ? -2.888 23.437 10.517 1.00 92.81 247 LEU A O 1
ATOM 1910 N N . GLU A 1 248 ? -4.200 21.699 11.040 1.00 91.81 248 GLU A N 1
ATOM 1911 C CA . GLU A 1 248 ? -5.472 22.364 10.759 1.00 91.81 248 GLU A CA 1
ATOM 1912 C C . GLU A 1 248 ? -5.693 23.568 11.669 1.00 91.81 248 GLU A C 1
ATOM 1914 O O . GLU A 1 248 ? -6.099 24.611 11.166 1.00 91.81 248 GLU A O 1
ATOM 1919 N N . SER A 1 249 ? -5.379 23.469 12.966 1.00 91.25 249 SER A N 1
ATOM 1920 C CA . SER A 1 249 ? -5.558 24.595 13.885 1.00 91.25 249 SER A CA 1
ATOM 1921 C C . SER A 1 249 ? -4.664 25.778 13.536 1.00 91.25 249 SER A C 1
ATOM 1923 O O . SER A 1 249 ? -5.116 26.922 13.556 1.00 91.25 249 SER A O 1
ATOM 1925 N N . VAL A 1 250 ? -3.418 25.504 13.139 1.00 92.75 250 VAL A N 1
ATOM 1926 C CA . VAL A 1 250 ? -2.470 26.533 12.699 1.00 92.75 250 VAL A CA 1
ATOM 1927 C C . VAL A 1 250 ? -2.906 27.162 11.378 1.00 92.75 250 VAL A C 1
ATOM 1929 O O . VAL A 1 250 ? -2.894 28.382 11.264 1.00 92.75 250 VAL A O 1
ATOM 1932 N N . VAL A 1 251 ? -3.306 26.353 10.392 1.00 93.12 251 VAL A N 1
ATOM 1933 C CA . VAL A 1 251 ? -3.694 26.850 9.060 1.00 93.12 251 VAL A CA 1
ATOM 1934 C C . VAL A 1 251 ? -5.017 27.616 9.093 1.00 93.12 251 VAL A C 1
ATOM 1936 O O . VAL A 1 251 ? -5.168 28.606 8.385 1.00 93.12 251 VAL A O 1
ATOM 1939 N N . LEU A 1 252 ? -5.989 27.164 9.890 1.00 89.94 252 LEU A N 1
ATOM 1940 C CA . LEU A 1 252 ? -7.317 27.781 9.964 1.00 89.94 252 LEU A CA 1
ATOM 1941 C C . LEU A 1 252 ? -7.409 28.884 11.028 1.00 89.94 252 LEU A C 1
ATOM 1943 O O . LEU A 1 252 ? -8.421 29.581 11.080 1.00 89.94 252 LEU A O 1
ATOM 1947 N N . GLY A 1 253 ? -6.401 29.021 11.896 1.00 86.62 253 GLY A N 1
ATOM 1948 C CA . GLY A 1 253 ? -6.393 29.985 13.000 1.00 86.62 253 GLY A CA 1
ATOM 1949 C C . GLY A 1 253 ? -7.463 29.730 14.068 1.00 86.62 253 GLY A C 1
ATOM 1950 O O . GLY A 1 253 ? -7.776 30.626 14.848 1.00 86.62 253 GLY A O 1
ATOM 1951 N N . LYS A 1 254 ? -8.054 28.531 14.096 1.00 81.06 254 LYS A N 1
ATOM 1952 C CA . LYS A 1 254 ? -9.094 28.126 15.050 1.00 81.06 254 LYS A CA 1
ATOM 1953 C C . LYS A 1 254 ? -8.932 26.663 15.424 1.00 81.06 254 LYS A C 1
ATOM 1955 O O . LYS A 1 254 ? -8.492 25.868 14.598 1.00 81.06 254 LYS A O 1
ATOM 1960 N N . GLU A 1 255 ? -9.331 26.299 16.638 1.00 73.25 255 GLU A N 1
ATOM 1961 C CA . GLU A 1 255 ? -9.411 24.887 17.014 1.00 73.25 255 GLU A CA 1
ATOM 1962 C C . GLU A 1 255 ? -10.376 24.159 16.060 1.00 73.25 255 GLU A C 1
ATOM 1964 O O . GLU A 1 255 ? -11.508 24.620 15.869 1.00 73.25 255 GLU A O 1
ATOM 1969 N N . PRO A 1 256 ? -9.947 23.067 15.400 1.00 65.81 256 PRO A N 1
ATOM 1970 C CA . PRO A 1 256 ? -10.835 22.293 14.554 1.00 65.81 256 PRO A CA 1
ATOM 1971 C C . PRO A 1 256 ? -11.947 21.682 15.408 1.00 65.81 256 PRO A C 1
ATOM 1973 O O . PRO A 1 256 ? -11.701 21.209 16.520 1.00 65.81 256 PRO A O 1
ATOM 1976 N N . GLU A 1 257 ? -13.164 21.661 14.863 1.00 63.12 257 GLU A N 1
ATOM 1977 C CA . GLU A 1 257 ? -14.309 21.005 15.497 1.00 63.12 257 GLU A CA 1
ATOM 1978 C C . GLU A 1 257 ? -13.932 19.576 15.945 1.00 63.12 257 GLU A C 1
ATOM 1980 O O . GLU A 1 257 ? -13.169 18.880 15.250 1.00 63.12 257 GLU A O 1
ATOM 1985 N N . PRO A 1 258 ? -14.448 19.097 17.096 1.00 61.31 258 PRO A N 1
ATOM 1986 C CA . PRO A 1 258 ? -14.254 17.718 17.517 1.00 61.31 258 PRO A CA 1
ATOM 1987 C C . PRO A 1 258 ? -14.643 16.775 16.373 1.00 61.31 258 PRO A C 1
ATOM 1989 O O . PRO A 1 258 ? -15.515 17.093 15.566 1.00 61.31 258 PRO A O 1
ATOM 1992 N N . PRO A 1 259 ? -13.983 15.610 16.266 1.00 54.91 259 PRO A N 1
ATOM 1993 C CA . PRO A 1 259 ? -14.064 14.773 15.079 1.00 54.91 259 PRO A CA 1
ATOM 1994 C C . PRO A 1 259 ? -15.523 14.416 14.796 1.00 54.91 259 PRO A C 1
ATOM 1996 O O . PRO A 1 259 ? -16.105 13.575 15.485 1.00 54.91 259 PRO A O 1
ATOM 1999 N N . SER A 1 260 ? -16.104 15.027 13.765 1.00 52.38 260 SER A N 1
ATOM 2000 C CA . SER A 1 260 ? -17.355 14.532 13.216 1.00 52.38 260 SER A CA 1
ATOM 2001 C C . SER A 1 260 ? -17.093 13.133 12.640 1.00 52.38 260 SER A C 1
ATOM 2003 O O . SER A 1 260 ? -15.958 12.768 12.311 1.00 52.38 260 SER A O 1
ATOM 2005 N N . ARG A 1 261 ? -18.130 12.297 12.534 1.00 50.00 261 ARG A N 1
ATOM 2006 C CA . ARG A 1 261 ? -17.996 10.962 11.918 1.00 50.00 261 ARG A CA 1
ATOM 2007 C C . ARG A 1 261 ? -17.456 11.026 10.488 1.00 50.00 261 ARG A C 1
ATOM 2009 O O . ARG A 1 261 ? -16.855 10.056 10.028 1.00 50.00 261 ARG A O 1
ATOM 2016 N N . ALA A 1 262 ? -17.657 12.153 9.806 1.00 50.59 262 ALA A N 1
ATOM 2017 C CA . ALA A 1 262 ? -17.046 12.415 8.522 1.00 50.59 262 ALA A CA 1
ATOM 2018 C C . ALA A 1 262 ? -15.558 12.716 8.744 1.00 50.59 262 ALA A C 1
ATOM 2020 O O . ALA A 1 262 ? -15.180 13.732 9.321 1.00 50.59 262 ALA A O 1
ATOM 2021 N N . MET A 1 263 ? -14.696 11.808 8.280 1.00 52.88 263 MET A N 1
ATOM 202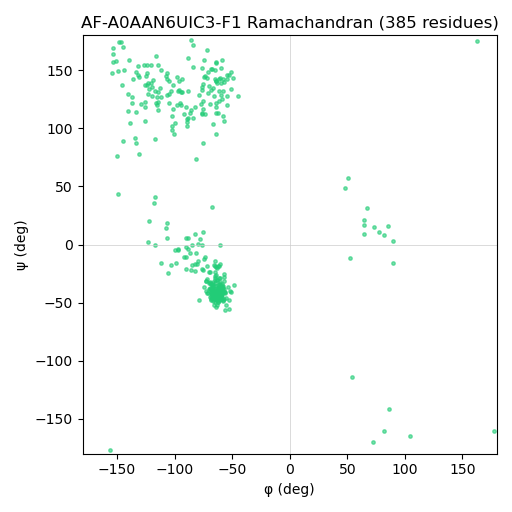2 C CA . MET A 1 263 ? -13.233 11.954 8.253 1.00 52.88 263 MET A CA 1
ATOM 2023 C C . MET A 1 263 ? -12.763 13.046 7.268 1.00 52.88 263 MET A C 1
ATOM 2025 O O . MET A 1 263 ? -11.712 12.901 6.641 1.00 52.88 263 MET A O 1
ATOM 2029 N N . GLU A 1 264 ? -13.549 14.100 7.073 1.00 61.56 264 GLU A N 1
ATOM 2030 C CA . GLU A 1 264 ? -13.260 15.163 6.125 1.00 61.56 264 GLU A CA 1
ATOM 2031 C C . GLU A 1 264 ? -12.293 16.150 6.768 1.00 61.56 264 GLU A C 1
ATOM 2033 O O . GLU A 1 264 ? -12.538 16.717 7.828 1.00 61.56 264 GLU A O 1
ATOM 2038 N N . CYS A 1 265 ? -11.132 16.257 6.137 1.00 72.06 265 CYS A N 1
ATOM 2039 C CA . CYS A 1 265 ? -10.060 17.162 6.497 1.00 72.06 265 CYS A CA 1
ATOM 2040 C C . CYS A 1 265 ? -10.150 18.331 5.525 1.00 72.06 265 CYS A C 1
ATOM 2042 O O . CYS A 1 265 ? -10.036 18.124 4.314 1.00 72.06 265 CYS A O 1
ATOM 2044 N N . ALA A 1 266 ? -10.421 19.523 6.053 1.00 79.50 266 ALA A N 1
ATOM 2045 C CA . ALA A 1 266 ? -10.629 20.722 5.245 1.00 79.50 266 ALA A CA 1
ATOM 2046 C C . ALA A 1 266 ? -9.304 21.282 4.705 1.00 79.50 266 ALA A C 1
ATOM 2048 O O . ALA A 1 266 ? -9.297 22.003 3.710 1.00 79.50 266 ALA A O 1
ATOM 2049 N N . THR A 1 267 ? -8.189 20.924 5.348 1.00 91.00 267 THR A N 1
ATOM 2050 C CA . THR A 1 267 ? -6.861 21.421 4.999 1.00 91.00 267 THR A CA 1
ATOM 2051 C C . THR A 1 267 ? -6.106 20.447 4.102 1.00 91.00 267 THR A C 1
ATOM 2053 O O . THR A 1 267 ? -5.985 19.244 4.358 1.00 91.00 267 THR A O 1
ATOM 2056 N N . THR A 1 268 ? -5.549 20.995 3.034 1.00 95.44 268 THR A N 1
ATOM 2057 C CA . THR A 1 268 ? -4.693 20.284 2.087 1.00 95.44 268 THR A CA 1
ATOM 2058 C C . THR A 1 268 ? -3.226 20.319 2.508 1.00 95.44 268 THR A C 1
ATOM 2060 O O . THR A 1 268 ? -2.798 21.171 3.291 1.00 95.44 268 THR A O 1
ATOM 2063 N N . ALA A 1 269 ? -2.429 19.396 1.969 1.00 96.44 269 ALA A N 1
ATOM 2064 C CA . ALA A 1 269 ? -0.983 19.406 2.147 1.00 96.44 269 ALA A CA 1
ATOM 2065 C C . ALA A 1 269 ? -0.364 20.711 1.630 1.00 96.44 269 ALA A C 1
ATOM 2067 O O . ALA A 1 269 ? 0.530 21.235 2.286 1.00 96.44 269 ALA A O 1
ATOM 2068 N N . GLY A 1 270 ? -0.887 21.275 0.535 1.00 97.00 270 GLY A N 1
ATOM 2069 C CA . GLY A 1 270 ? -0.391 22.530 -0.030 1.00 97.00 270 GLY A CA 1
ATOM 2070 C C . GLY A 1 270 ? -0.608 23.706 0.906 1.00 97.00 270 GLY A C 1
ATOM 2071 O O . GLY A 1 270 ? 0.350 24.394 1.244 1.00 97.00 270 GLY A O 1
ATOM 2072 N N . GLN A 1 271 ? -1.829 23.861 1.428 1.00 96.69 271 GLN A N 1
ATOM 2073 C CA . GLN A 1 271 ? -2.128 24.897 2.422 1.00 96.69 271 GLN A CA 1
ATOM 2074 C C . GLN A 1 271 ? -1.222 24.793 3.651 1.00 96.69 271 GLN A C 1
ATOM 2076 O O . GLN A 1 271 ? -0.741 25.813 4.129 1.00 96.69 271 GLN A O 1
ATOM 2081 N N . ALA A 1 272 ? -0.960 23.581 4.152 1.00 96.44 272 ALA A N 1
ATOM 2082 C CA . ALA A 1 272 ? -0.052 23.393 5.280 1.00 96.44 272 ALA A CA 1
ATOM 2083 C C . ALA A 1 272 ? 1.410 23.699 4.914 1.00 96.44 272 ALA A C 1
ATOM 2085 O O . ALA A 1 272 ? 2.105 24.374 5.666 1.00 96.44 272 ALA A O 1
ATOM 2086 N N . ARG A 1 273 ? 1.880 23.224 3.757 1.00 96.88 273 ARG A N 1
ATOM 2087 C CA . ARG A 1 273 ? 3.263 23.372 3.289 1.00 96.88 273 ARG A CA 1
ATOM 2088 C C . ARG A 1 273 ? 3.645 24.829 3.042 1.00 96.88 273 ARG A C 1
ATOM 2090 O O . ARG A 1 273 ? 4.761 25.220 3.365 1.00 96.88 273 ARG A O 1
ATOM 2097 N N . THR A 1 274 ? 2.741 25.620 2.466 1.00 97.00 274 THR A N 1
ATOM 2098 C CA . THR A 1 274 ? 3.002 27.023 2.107 1.00 97.00 274 THR A CA 1
ATOM 2099 C C . THR A 1 274 ? 2.654 28.009 3.221 1.00 97.00 274 THR A C 1
ATOM 2101 O O . THR A 1 274 ? 2.837 29.212 3.045 1.00 97.00 274 THR A O 1
ATOM 2104 N N . HIS A 1 275 ? 2.123 27.542 4.355 1.00 97.44 275 HIS A N 1
ATOM 2105 C CA . HIS A 1 275 ? 1.746 28.426 5.451 1.00 97.44 275 HIS A CA 1
ATOM 2106 C C . HIS A 1 275 ? 2.995 28.999 6.148 1.00 97.44 275 HIS A C 1
ATOM 2108 O O . HIS A 1 275 ? 3.851 28.226 6.578 1.00 97.44 275 HIS A O 1
ATOM 2114 N N . PRO A 1 276 ? 3.095 30.325 6.369 1.00 96.62 276 PRO A N 1
ATOM 2115 C CA . PRO A 1 276 ? 4.312 30.956 6.895 1.00 96.62 276 PRO A CA 1
ATOM 2116 C C . PRO A 1 276 ? 4.677 30.511 8.319 1.00 96.62 276 PRO A C 1
ATOM 2118 O O . PRO A 1 276 ? 5.844 30.529 8.700 1.00 96.62 276 PRO A O 1
ATOM 2121 N N . ALA A 1 277 ? 3.690 30.089 9.117 1.00 95.44 277 ALA A N 1
ATOM 2122 C CA . ALA A 1 277 ? 3.928 29.561 10.464 1.00 95.44 277 ALA A CA 1
ATOM 2123 C C . ALA A 1 277 ? 4.365 28.082 10.487 1.00 95.44 277 ALA A C 1
ATOM 2125 O O . ALA A 1 277 ? 4.698 27.564 11.554 1.00 95.44 277 ALA A O 1
ATOM 2126 N N . ILE A 1 278 ? 4.350 27.386 9.345 1.00 96.50 278 ILE A N 1
ATOM 2127 C CA . ILE A 1 278 ? 4.704 25.970 9.254 1.00 96.50 278 ILE A CA 1
ATOM 2128 C C . ILE A 1 278 ? 6.096 25.845 8.632 1.00 96.50 278 ILE A C 1
ATOM 2130 O O . ILE A 1 278 ? 6.368 26.290 7.527 1.00 96.50 278 ILE A O 1
ATOM 2134 N N . SER A 1 279 ? 6.996 25.221 9.384 1.00 96.81 279 SER A N 1
ATOM 2135 C CA . SER A 1 279 ? 8.365 24.883 8.986 1.00 96.81 279 SER A CA 1
ATOM 2136 C C . SER A 1 279 ? 8.821 23.669 9.793 1.00 96.81 279 SER A C 1
ATOM 2138 O O . SER A 1 279 ? 8.216 23.369 10.825 1.00 96.81 279 SER A O 1
ATOM 2140 N N . ALA A 1 280 ? 9.897 22.986 9.393 1.00 95.88 280 ALA A N 1
ATOM 2141 C CA . ALA A 1 280 ? 10.420 21.853 10.168 1.00 95.88 280 ALA A CA 1
ATOM 2142 C C . ALA A 1 280 ? 10.677 22.198 11.659 1.00 95.88 280 ALA A C 1
ATOM 2144 O O . ALA A 1 280 ? 10.166 21.474 12.517 1.00 95.88 280 ALA A O 1
ATOM 2145 N N . PRO A 1 281 ? 11.342 23.323 12.018 1.00 95.44 281 PRO A N 1
ATOM 2146 C CA . PRO A 1 281 ? 11.531 23.691 13.424 1.00 95.44 281 PRO A CA 1
ATOM 2147 C C . PRO A 1 281 ? 10.227 24.045 14.149 1.00 95.44 281 PRO A C 1
ATOM 2149 O O . PRO A 1 281 ? 10.086 23.764 15.339 1.00 95.44 281 PRO A O 1
ATOM 2152 N N . ALA A 1 282 ? 9.268 24.677 13.461 1.00 95.12 282 ALA A N 1
ATOM 2153 C CA . ALA A 1 282 ? 7.966 24.984 14.050 1.00 95.12 282 ALA A CA 1
ATOM 2154 C C . ALA A 1 282 ? 7.168 23.705 14.330 1.00 95.12 282 ALA A C 1
ATOM 2156 O O . ALA A 1 282 ? 6.605 23.562 15.412 1.00 95.12 282 ALA A O 1
ATOM 2157 N N . LEU A 1 283 ? 7.182 22.751 13.398 1.00 95.00 283 LEU A N 1
ATOM 2158 C CA . LEU A 1 283 ? 6.525 21.459 13.554 1.00 95.00 283 LEU A CA 1
ATOM 2159 C C . LEU A 1 283 ? 7.136 20.630 14.677 1.00 95.00 283 LEU A C 1
ATOM 2161 O O . LEU A 1 283 ? 6.391 19.987 15.409 1.00 95.00 283 LEU A O 1
ATOM 2165 N N . GLU A 1 284 ? 8.456 20.680 14.862 1.00 93.94 284 GLU A N 1
ATOM 2166 C CA . GLU A 1 284 ? 9.106 19.992 15.982 1.00 93.94 284 GLU A CA 1
ATOM 2167 C C . GLU A 1 284 ? 8.559 20.508 17.318 1.00 93.94 284 GLU A C 1
ATOM 2169 O O . GLU A 1 284 ? 8.196 19.716 18.184 1.00 93.94 284 GLU A O 1
ATOM 2174 N N . ARG A 1 285 ? 8.392 21.830 17.461 1.00 93.00 285 ARG A N 1
ATOM 2175 C CA . ARG A 1 285 ? 7.777 22.427 18.657 1.00 93.00 285 ARG A CA 1
ATOM 2176 C C . ARG A 1 285 ? 6.298 22.060 18.789 1.00 93.00 285 ARG A C 1
ATOM 2178 O O . ARG A 1 285 ? 5.881 21.623 19.856 1.00 93.00 285 ARG A O 1
ATOM 2185 N N . LEU A 1 286 ? 5.514 22.200 17.721 1.00 91.50 286 LEU A N 1
ATOM 2186 C CA . LEU A 1 286 ? 4.061 21.977 17.739 1.00 91.50 286 LEU A CA 1
ATOM 2187 C C . LEU A 1 286 ? 3.669 20.515 17.989 1.00 91.50 286 LEU A C 1
ATOM 2189 O O . LEU A 1 286 ? 2.625 20.241 18.577 1.00 91.50 286 LEU A O 1
ATOM 2193 N N . LEU A 1 287 ? 4.484 19.570 17.520 1.00 90.50 287 LEU A N 1
ATOM 2194 C CA . LEU A 1 287 ? 4.223 18.135 17.642 1.00 90.50 287 LEU A CA 1
ATOM 2195 C C . LEU A 1 287 ? 4.947 17.497 18.835 1.00 90.50 287 LEU A C 1
ATOM 2197 O O . LEU A 1 287 ? 4.723 16.314 19.115 1.00 90.50 287 LEU A O 1
ATOM 2201 N N . SER A 1 288 ? 5.776 18.267 19.546 1.00 84.94 288 SER A N 1
ATOM 2202 C CA . SER A 1 288 ? 6.426 17.828 20.778 1.00 84.94 288 SER A CA 1
ATOM 2203 C C . SER A 1 288 ? 5.416 17.540 21.894 1.00 84.94 288 SER A C 1
ATOM 2205 O O . SER A 1 288 ? 4.273 18.002 21.902 1.00 84.94 288 SER A O 1
ATOM 2207 N N . GLY A 1 289 ? 5.830 16.711 22.845 1.00 78.31 289 GLY A N 1
ATOM 2208 C CA . GLY A 1 289 ? 5.039 16.360 24.016 1.00 78.31 289 GLY A CA 1
ATOM 2209 C C . GLY A 1 289 ? 5.572 15.099 24.691 1.00 78.31 289 GLY A C 1
ATOM 2210 O O . GLY A 1 289 ? 6.493 14.462 24.169 1.00 78.31 289 GLY A O 1
ATOM 2211 N N . PRO A 1 290 ? 5.001 14.709 25.841 1.00 74.00 290 PRO A N 1
ATOM 2212 C CA . PRO A 1 290 ? 5.399 13.490 26.533 1.00 74.00 290 PRO A CA 1
ATOM 2213 C C . PRO A 1 290 ? 5.309 12.271 25.602 1.00 74.00 290 PRO A C 1
ATOM 2215 O O . PRO A 1 290 ? 4.244 11.962 25.068 1.00 74.00 290 PRO A O 1
ATOM 2218 N N . GLY A 1 291 ? 6.443 11.599 25.383 1.00 71.56 291 GLY A N 1
ATOM 2219 C CA . GLY A 1 291 ? 6.542 10.428 24.505 1.00 71.56 291 GLY A CA 1
ATOM 2220 C C . GLY A 1 291 ? 6.573 10.722 22.999 1.00 71.56 291 GLY A C 1
ATOM 2221 O O . GLY A 1 291 ? 6.433 9.785 22.214 1.00 71.56 291 GLY A O 1
ATOM 2222 N N . ALA A 1 292 ? 6.736 11.981 22.575 1.00 75.94 292 ALA A N 1
ATOM 2223 C CA . ALA A 1 292 ? 6.931 12.314 21.165 1.00 75.94 292 ALA A CA 1
ATOM 2224 C C . ALA A 1 292 ? 8.312 11.848 20.666 1.00 75.94 292 ALA A C 1
ATOM 2226 O O . ALA A 1 292 ? 9.328 12.025 21.340 1.00 75.94 292 ALA A O 1
ATOM 2227 N N . GLU A 1 293 ? 8.337 11.249 19.476 1.00 80.81 293 GLU A N 1
ATOM 2228 C CA . GLU A 1 293 ? 9.565 10.844 18.791 1.00 80.81 293 GLU A CA 1
ATOM 2229 C C . GLU A 1 293 ? 10.355 12.089 18.355 1.00 80.81 293 GLU A C 1
ATOM 2231 O O . GLU A 1 293 ? 9.782 13.021 17.788 1.00 80.81 293 GLU A O 1
ATOM 2236 N N . ARG A 1 294 ? 11.669 12.111 18.615 1.00 86.56 294 ARG A N 1
ATOM 2237 C CA . ARG A 1 294 ? 12.544 13.196 18.143 1.00 86.56 294 ARG A CA 1
ATOM 2238 C C . ARG A 1 294 ? 12.578 13.219 16.615 1.00 86.56 294 ARG A C 1
ATOM 2240 O O . ARG A 1 294 ? 12.693 12.166 15.994 1.00 86.56 294 ARG A O 1
ATOM 2247 N N . GLY A 1 295 ? 12.536 14.409 16.019 1.00 90.31 295 GLY A N 1
ATOM 2248 C CA . GLY A 1 295 ? 12.594 14.579 14.564 1.00 90.31 295 GLY A CA 1
ATOM 2249 C C . GLY A 1 295 ? 11.253 14.373 13.856 1.00 90.31 295 GLY A C 1
ATOM 2250 O O . GLY A 1 295 ? 11.199 14.368 12.623 1.00 90.31 295 GLY A O 1
ATOM 2251 N N . LEU A 1 296 ? 10.156 14.233 14.609 1.00 91.38 296 LEU A N 1
ATOM 2252 C CA . LEU A 1 296 ? 8.810 14.135 14.050 1.00 91.38 296 LEU A CA 1
ATOM 2253 C C . LEU A 1 296 ? 8.449 15.372 13.212 1.00 91.38 296 LEU A C 1
ATOM 2255 O O . LEU A 1 296 ? 7.791 15.231 12.182 1.00 91.38 296 LEU A O 1
ATOM 2259 N N . GLY A 1 297 ? 8.896 16.567 13.609 1.00 94.12 297 GLY A N 1
ATOM 2260 C CA . GLY A 1 297 ? 8.668 17.803 12.866 1.00 94.12 297 GLY A CA 1
ATOM 2261 C C . GLY A 1 297 ? 9.334 17.791 11.494 1.00 94.12 297 GLY A C 1
ATOM 2262 O O . GLY A 1 297 ? 8.674 18.053 10.487 1.00 94.12 297 GLY A O 1
ATOM 2263 N N . THR A 1 298 ? 10.610 17.401 11.439 1.00 94.88 298 THR A N 1
ATOM 2264 C CA . THR A 1 298 ? 11.360 17.225 10.183 1.00 94.88 298 THR A CA 1
ATOM 2265 C C . THR A 1 298 ? 10.712 16.177 9.289 1.00 94.88 298 THR A C 1
ATOM 2267 O O . THR A 1 298 ? 10.546 16.404 8.093 1.00 94.88 298 THR A O 1
ATOM 2270 N N . LYS A 1 299 ? 10.276 15.054 9.868 1.00 95.31 299 LYS A N 1
ATOM 2271 C CA . LYS A 1 299 ? 9.590 13.990 9.132 1.00 95.31 299 LYS A CA 1
ATOM 2272 C C . LYS A 1 299 ? 8.277 14.474 8.522 1.00 95.31 299 LYS A C 1
ATOM 2274 O O . LYS A 1 299 ? 8.045 14.274 7.337 1.00 95.31 299 LYS A O 1
ATOM 2279 N N . VAL A 1 300 ? 7.421 15.137 9.301 1.00 96.25 300 VAL A N 1
ATOM 2280 C CA . VAL A 1 300 ? 6.153 15.688 8.789 1.00 96.25 300 VAL A CA 1
ATOM 2281 C C . VAL A 1 300 ? 6.413 16.737 7.710 1.00 96.25 300 VAL A C 1
ATOM 2283 O O . VAL A 1 300 ? 5.728 16.735 6.691 1.00 96.25 300 VAL A O 1
ATOM 2286 N N . TRP A 1 301 ? 7.428 17.585 7.886 1.00 97.44 301 TRP A N 1
ATOM 2287 C CA . TRP A 1 301 ? 7.835 18.552 6.870 1.00 97.44 301 TRP A CA 1
ATOM 2288 C C . TRP A 1 301 ? 8.258 17.878 5.559 1.00 97.44 301 TRP A C 1
ATOM 2290 O O . TRP A 1 301 ? 7.776 18.270 4.498 1.00 97.44 301 TRP A O 1
ATOM 2300 N N . ALA A 1 302 ? 9.089 16.834 5.624 1.00 97.81 302 ALA A N 1
ATOM 2301 C CA . ALA A 1 302 ? 9.503 16.055 4.458 1.00 97.81 302 ALA A CA 1
ATOM 2302 C C . ALA A 1 302 ? 8.298 15.428 3.735 1.00 97.81 302 ALA A C 1
ATOM 2304 O O . ALA A 1 302 ? 8.155 15.595 2.523 1.00 97.81 302 ALA A O 1
ATOM 2305 N N . LEU A 1 303 ? 7.367 14.823 4.484 1.00 97.75 303 LEU A N 1
ATOM 2306 C CA . LEU A 1 303 ? 6.143 14.238 3.926 1.00 97.75 303 LEU A CA 1
ATOM 2307 C C . LEU A 1 303 ? 5.277 15.279 3.204 1.00 97.75 303 LEU A C 1
ATOM 2309 O O . LEU A 1 303 ? 4.756 14.988 2.132 1.00 97.75 303 LEU A O 1
ATOM 2313 N N . LEU A 1 304 ? 5.147 16.499 3.742 1.00 97.62 304 LEU A N 1
ATOM 2314 C CA . LEU A 1 304 ? 4.437 17.593 3.062 1.00 97.62 304 LEU A CA 1
ATOM 2315 C C . LEU A 1 304 ? 5.095 17.969 1.724 1.00 97.62 304 LEU A C 1
ATOM 2317 O O . LEU A 1 304 ? 4.399 18.382 0.803 1.00 97.62 304 LEU A O 1
ATOM 2321 N N . HIS A 1 305 ? 6.410 17.780 1.592 1.00 97.56 305 HIS A N 1
ATOM 2322 C CA . HIS A 1 305 ? 7.176 18.033 0.365 1.00 97.56 305 HIS A CA 1
ATOM 2323 C C . HIS A 1 305 ? 7.260 16.811 -0.565 1.00 97.56 305 HIS A C 1
ATOM 2325 O O . HIS A 1 305 ? 7.959 16.867 -1.576 1.00 97.56 305 HIS A O 1
ATOM 2331 N N . GLY A 1 306 ? 6.563 15.713 -0.248 1.00 97.50 306 GLY A N 1
ATOM 2332 C CA . GLY A 1 306 ? 6.609 14.474 -1.029 1.00 97.50 306 GLY A CA 1
ATOM 2333 C C . GLY A 1 306 ? 7.914 13.686 -0.872 1.00 97.50 306 GLY A C 1
ATOM 2334 O O . GLY A 1 306 ? 8.189 12.795 -1.676 1.00 97.50 306 GLY A O 1
ATOM 2335 N N . VAL A 1 307 ? 8.714 14.007 0.148 1.00 97.06 307 VAL A N 1
ATOM 2336 C CA . VAL A 1 307 ? 9.981 13.341 0.458 1.00 97.06 307 VAL A CA 1
ATOM 2337 C C . VAL A 1 307 ? 9.735 12.258 1.506 1.00 97.06 307 VAL A C 1
ATOM 2339 O O . VAL A 1 307 ? 9.249 12.528 2.604 1.00 97.06 307 VAL A O 1
ATOM 2342 N N . ASP A 1 308 ? 10.088 11.028 1.150 1.00 96.50 308 ASP A N 1
ATOM 2343 C CA . ASP A 1 308 ? 10.097 9.859 2.026 1.00 96.50 308 ASP A CA 1
ATOM 2344 C C . ASP A 1 308 ? 11.368 9.066 1.716 1.00 96.50 308 ASP A C 1
ATOM 2346 O O . ASP A 1 308 ? 11.477 8.438 0.664 1.00 96.50 308 ASP A O 1
ATOM 2350 N N . ASP A 1 309 ? 12.345 9.165 2.612 1.00 94.62 309 ASP A N 1
ATOM 2351 C CA . ASP A 1 309 ? 13.646 8.499 2.543 1.00 94.62 309 ASP A CA 1
ATOM 2352 C C . ASP A 1 309 ? 13.619 7.105 3.185 1.00 94.62 309 ASP A C 1
ATOM 2354 O O . ASP A 1 309 ? 14.652 6.446 3.303 1.00 94.62 309 ASP A O 1
ATOM 2358 N N . THR A 1 310 ? 12.445 6.629 3.613 1.00 95.38 310 THR A N 1
ATOM 2359 C CA . THR A 1 310 ? 12.352 5.330 4.263 1.00 95.38 310 THR A CA 1
ATOM 2360 C C . THR A 1 310 ? 12.432 4.195 3.250 1.00 95.38 310 THR A C 1
ATOM 2362 O O . THR A 1 310 ? 11.569 4.015 2.390 1.00 95.38 310 THR A O 1
ATOM 2365 N N . ASP A 1 311 ? 13.436 3.347 3.433 1.00 96.56 311 ASP A N 1
ATOM 2366 C CA . ASP A 1 311 ? 13.606 2.110 2.682 1.00 96.56 311 ASP A CA 1
ATOM 2367 C C . ASP A 1 311 ? 12.356 1.221 2.707 1.00 96.56 311 ASP A C 1
ATOM 2369 O O . ASP A 1 311 ? 11.675 1.080 3.734 1.00 96.56 311 ASP A O 1
ATOM 2373 N N . VAL A 1 312 ? 12.111 0.515 1.601 1.00 97.62 312 VAL A N 1
ATOM 2374 C CA . VAL A 1 312 ? 11.323 -0.721 1.648 1.00 97.62 312 VAL A CA 1
ATOM 2375 C C . VAL A 1 312 ? 12.106 -1.725 2.491 1.00 97.62 312 VAL A C 1
ATOM 2377 O O . VAL A 1 312 ? 13.271 -2.033 2.214 1.00 97.62 312 VAL A O 1
ATOM 2380 N N . LYS A 1 313 ? 11.478 -2.205 3.565 1.00 94.56 313 LYS A N 1
ATOM 2381 C CA . LYS A 1 313 ? 12.138 -3.108 4.513 1.00 94.56 313 LYS A CA 1
ATOM 2382 C C . LYS A 1 313 ? 12.503 -4.447 3.857 1.00 94.56 313 LYS A C 1
ATOM 2384 O O . LYS A 1 313 ? 11.758 -4.921 2.996 1.00 94.56 313 LYS A O 1
ATOM 2389 N N . PRO A 1 314 ? 13.586 -5.101 4.322 1.00 93.31 314 PRO A N 1
ATOM 2390 C CA . PRO A 1 314 ? 13.905 -6.464 3.921 1.00 93.31 314 PRO A CA 1
ATOM 2391 C C . PRO A 1 314 ? 12.733 -7.408 4.169 1.00 93.31 314 PRO A C 1
ATOM 2393 O O . PRO A 1 314 ? 12.028 -7.288 5.183 1.00 93.31 314 PRO A O 1
ATOM 2396 N N . ALA A 1 315 ? 12.552 -8.354 3.252 1.00 87.62 315 ALA A N 1
ATOM 2397 C CA . ALA A 1 315 ? 11.552 -9.388 3.388 1.00 87.62 315 ALA A CA 1
ATOM 2398 C C . ALA A 1 315 ? 11.811 -10.225 4.648 1.00 87.62 315 ALA A C 1
ATOM 2400 O O . ALA A 1 315 ? 12.957 -10.476 5.022 1.00 87.62 315 ALA A O 1
ATOM 2401 N N . ARG A 1 316 ? 10.741 -10.644 5.327 1.00 85.31 316 ARG A N 1
ATOM 2402 C CA . ARG A 1 316 ? 10.831 -11.454 6.548 1.00 85.31 316 ARG A CA 1
ATOM 2403 C C . ARG A 1 316 ? 10.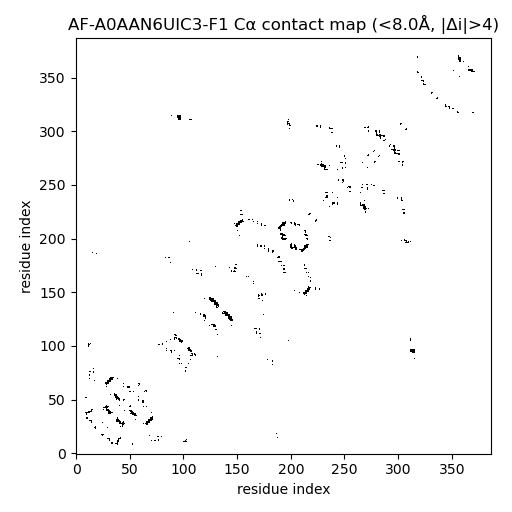043 -12.738 6.382 1.00 85.31 316 ARG A C 1
ATOM 2405 O O . ARG A 1 316 ? 8.904 -12.702 5.926 1.00 85.31 316 ARG A O 1
ATOM 2412 N N . ASP A 1 317 ? 10.631 -13.839 6.833 1.00 80.44 317 ASP A N 1
ATOM 2413 C CA . ASP A 1 317 ? 9.956 -15.140 6.881 1.00 80.44 317 ASP A CA 1
ATOM 2414 C C . ASP A 1 317 ? 8.901 -15.188 7.992 1.00 80.44 317 ASP A C 1
ATOM 2416 O O . ASP A 1 317 ? 7.865 -15.832 7.854 1.00 80.44 317 ASP A O 1
ATOM 2420 N N . VAL A 1 318 ? 9.141 -14.451 9.081 1.00 85.12 318 VAL A N 1
ATOM 2421 C CA . VAL A 1 318 ? 8.290 -14.432 10.275 1.00 85.12 318 VAL A CA 1
ATOM 2422 C C . VAL A 1 318 ? 7.812 -13.018 10.620 1.00 85.12 318 VAL A C 1
ATOM 2424 O O . VAL A 1 318 ? 8.522 -12.029 10.391 1.00 85.12 318 VAL A O 1
ATOM 2427 N N . PRO A 1 319 ? 6.603 -12.875 11.195 1.00 84.69 319 PRO A N 1
ATOM 2428 C CA . PRO A 1 319 ? 6.104 -11.580 11.635 1.00 84.69 319 PRO A CA 1
ATOM 2429 C C . PRO A 1 319 ? 6.960 -11.005 12.771 1.00 84.69 319 PRO A C 1
ATOM 2431 O O . PRO A 1 319 ? 7.338 -11.703 13.705 1.00 84.69 319 PRO A O 1
ATOM 2434 N N . ALA A 1 320 ? 7.191 -9.689 12.736 1.00 85.44 320 ALA A N 1
ATOM 2435 C CA . ALA A 1 320 ? 7.885 -8.976 13.814 1.00 85.44 320 ALA A CA 1
ATOM 2436 C C . ALA A 1 320 ? 7.105 -8.996 15.140 1.00 85.44 320 ALA A C 1
ATOM 2438 O O . ALA A 1 320 ? 7.689 -8.929 16.217 1.00 85.44 320 ALA A O 1
ATOM 2439 N N . GLN A 1 321 ? 5.774 -9.044 15.044 1.00 88.81 321 GLN A N 1
ATOM 2440 C CA . GLN A 1 321 ? 4.860 -9.062 16.174 1.00 88.81 321 GLN A CA 1
ATOM 2441 C C . GLN A 1 321 ? 3.636 -9.914 15.834 1.00 88.81 321 GLN A C 1
ATOM 2443 O O . GLN A 1 321 ? 3.052 -9.800 14.752 1.00 88.81 321 GLN A O 1
ATOM 2448 N N . ILE A 1 322 ? 3.214 -10.723 16.801 1.00 89.62 322 ILE A N 1
ATOM 2449 C CA . ILE A 1 322 ? 1.963 -11.474 16.771 1.00 89.62 322 ILE A CA 1
ATOM 2450 C C . ILE A 1 322 ? 1.087 -10.917 17.890 1.00 89.62 322 ILE A C 1
ATOM 2452 O O . ILE A 1 322 ? 1.496 -10.878 19.047 1.00 89.62 322 ILE A O 1
ATOM 2456 N N . SER A 1 323 ? -0.107 -10.449 17.541 1.00 90.44 323 SER A N 1
ATOM 2457 C CA . SER A 1 323 ? -1.072 -9.908 18.498 1.00 90.44 323 SER A CA 1
ATOM 2458 C C . SER A 1 323 ? -2.466 -10.469 18.247 1.00 90.44 323 SER A C 1
ATOM 2460 O O . SER A 1 323 ? -2.848 -10.764 17.112 1.00 90.44 323 SER A O 1
ATOM 2462 N N . ILE A 1 324 ? -3.233 -10.615 19.321 1.00 90.00 324 ILE A N 1
ATOM 2463 C CA . ILE A 1 324 ? -4.677 -10.817 19.272 1.00 90.00 324 ILE A CA 1
ATOM 2464 C C . ILE A 1 324 ? -5.287 -9.698 20.096 1.00 90.00 324 ILE A C 1
ATOM 2466 O O . ILE A 1 324 ? -4.863 -9.433 21.218 1.00 90.00 324 ILE A O 1
ATOM 2470 N N . GLU A 1 325 ? -6.260 -9.025 19.505 1.00 88.19 325 GLU A N 1
ATOM 2471 C CA . GLU A 1 325 ? -6.953 -7.907 20.125 1.00 88.19 325 GLU A CA 1
ATOM 2472 C C . GLU A 1 325 ? -8.446 -8.188 20.113 1.00 88.19 325 GLU A C 1
ATOM 2474 O O . GLU A 1 325 ? -8.969 -8.765 19.158 1.00 88.19 325 GLU A O 1
ATOM 2479 N N . ASP A 1 326 ? -9.139 -7.748 21.153 1.00 87.19 326 ASP A N 1
ATOM 2480 C CA . ASP A 1 326 ? -10.592 -7.768 21.178 1.00 87.19 326 ASP A CA 1
ATOM 2481 C C . ASP A 1 326 ? -11.123 -6.541 21.934 1.00 87.19 326 ASP A C 1
ATOM 2483 O O . ASP A 1 326 ? -10.377 -5.749 22.510 1.00 87.19 326 ASP A O 1
ATOM 2487 N N . THR A 1 327 ? -12.425 -6.312 21.859 1.00 84.75 327 THR A N 1
ATOM 2488 C CA . THR A 1 327 ? -13.121 -5.200 22.500 1.00 84.75 327 THR A CA 1
ATOM 2489 C C . THR A 1 327 ? -14.408 -5.720 23.105 1.00 84.75 327 THR A C 1
ATOM 2491 O O . THR A 1 327 ? -15.273 -6.222 22.384 1.00 84.75 327 THR A O 1
ATOM 2494 N N . TYR A 1 328 ? -14.538 -5.535 24.411 1.00 84.12 328 TYR A N 1
ATOM 2495 C CA . TYR A 1 328 ? -15.644 -6.025 25.218 1.00 84.12 328 TYR A CA 1
ATOM 2496 C C . TYR A 1 328 ? -16.483 -4.851 25.725 1.00 84.12 328 TYR A C 1
ATOM 2498 O O . TYR A 1 328 ? -15.962 -3.755 25.938 1.00 84.12 328 TYR A O 1
ATOM 2506 N N . LYS A 1 329 ? -17.783 -5.077 25.922 1.00 82.12 329 LYS A N 1
ATOM 2507 C CA . LYS A 1 329 ? -18.663 -4.152 26.644 1.00 82.12 329 LYS A CA 1
ATOM 2508 C C . LYS A 1 329 ? -18.899 -4.708 28.044 1.00 82.12 329 LYS A C 1
ATOM 2510 O O . LYS A 1 329 ? -19.223 -5.883 28.154 1.00 82.12 329 LYS A O 1
ATOM 2515 N N . GLY A 1 330 ? -18.761 -3.876 29.077 1.00 79.12 330 GLY A N 1
ATOM 2516 C CA . GLY A 1 330 ? -19.108 -4.266 30.449 1.00 79.12 330 GLY A CA 1
ATOM 2517 C C . GLY A 1 330 ? -18.212 -5.352 31.054 1.00 79.12 330 GLY A C 1
ATOM 2518 O O . GLY A 1 330 ? -18.683 -6.151 31.850 1.00 79.12 330 GLY A O 1
ATOM 2519 N N . LEU A 1 331 ? -16.929 -5.402 30.678 1.00 86.44 331 LEU A N 1
ATOM 2520 C CA . LEU A 1 331 ? -15.970 -6.360 31.236 1.00 86.44 331 LEU A CA 1
ATOM 2521 C C . LEU A 1 331 ? -15.438 -5.861 32.591 1.00 86.44 331 LEU A C 1
ATOM 2523 O O . LEU A 1 331 ? -14.326 -5.343 32.670 1.00 86.44 331 LEU A O 1
ATOM 2527 N N . THR A 1 332 ? -16.272 -5.941 33.628 1.00 87.62 332 THR A N 1
ATOM 2528 C CA . THR A 1 332 ? -16.016 -5.314 34.939 1.00 87.62 332 THR A CA 1
ATOM 2529 C C . THR A 1 332 ? -15.751 -6.303 36.070 1.00 87.62 332 THR A C 1
ATOM 2531 O O . THR A 1 332 ? -15.218 -5.904 37.102 1.00 87.62 332 THR A O 1
ATOM 2534 N N . THR A 1 333 ? -16.084 -7.585 35.900 1.00 92.25 333 THR A N 1
ATOM 2535 C CA . THR A 1 333 ? -15.877 -8.606 36.935 1.00 92.25 333 THR A CA 1
ATOM 2536 C C . THR A 1 333 ? -14.593 -9.399 36.682 1.00 92.25 333 THR A C 1
ATOM 2538 O O . THR A 1 333 ? -14.241 -9.693 35.537 1.00 92.25 333 THR A O 1
ATOM 2541 N N . ALA A 1 334 ? -13.887 -9.784 37.750 1.00 93.62 334 ALA A N 1
ATOM 2542 C CA . ALA A 1 334 ? -12.682 -10.609 37.631 1.00 93.62 334 ALA A CA 1
ATOM 2543 C C . ALA A 1 334 ? -12.928 -11.951 36.898 1.00 93.62 334 ALA A C 1
ATOM 2545 O O . ALA A 1 334 ? -12.107 -12.297 36.042 1.00 93.62 334 ALA A O 1
ATOM 2546 N N . PRO A 1 335 ? -14.041 -12.685 37.132 1.00 95.25 335 PRO A N 1
ATOM 2547 C CA . PRO A 1 335 ? -14.339 -13.910 36.384 1.00 95.25 335 PRO A CA 1
ATOM 2548 C C . PRO A 1 335 ? -14.495 -13.692 34.873 1.00 95.25 335 PRO A C 1
ATOM 2550 O O . PRO A 1 335 ? -13.967 -14.477 34.081 1.00 95.25 335 PRO A O 1
ATOM 2553 N N . ASP A 1 336 ? -15.177 -12.620 34.460 1.00 91.94 336 ASP A N 1
ATOM 2554 C CA . ASP A 1 336 ? -15.383 -12.326 33.039 1.00 91.94 336 ASP A CA 1
ATOM 2555 C C . ASP A 1 336 ? -14.081 -11.876 32.371 1.00 91.94 336 ASP A C 1
ATOM 2557 O O . ASP A 1 336 ? -13.756 -12.339 31.274 1.00 91.94 336 ASP A O 1
ATOM 2561 N N . ILE A 1 337 ? -13.288 -11.038 33.055 1.00 92.19 337 ILE A N 1
ATOM 2562 C CA . ILE A 1 337 ? -11.947 -10.642 32.600 1.00 92.19 337 ILE A CA 1
ATOM 2563 C C . ILE A 1 337 ? -11.075 -11.883 32.400 1.00 92.19 337 ILE A C 1
ATOM 2565 O O . ILE A 1 337 ? -10.441 -12.024 31.355 1.00 92.19 337 ILE A O 1
ATOM 2569 N N . HIS A 1 338 ? -11.069 -12.810 33.360 1.00 94.00 338 HIS A N 1
ATOM 2570 C CA . HIS A 1 338 ? -10.290 -14.041 33.264 1.00 94.00 338 HIS A CA 1
ATOM 2571 C C . HIS A 1 338 ? -10.710 -14.892 32.055 1.00 94.00 338 HIS A C 1
ATOM 2573 O O . HIS A 1 338 ? -9.859 -15.340 31.284 1.00 94.00 338 HIS A O 1
ATOM 2579 N N . ARG A 1 339 ? -12.018 -15.047 31.813 1.00 94.00 339 ARG A N 1
ATOM 2580 C CA . ARG A 1 339 ? -12.541 -15.771 30.641 1.00 94.00 339 ARG A CA 1
ATOM 2581 C C . ARG A 1 339 ? -12.131 -15.113 29.318 1.00 94.00 339 ARG A C 1
ATOM 2583 O O . ARG A 1 339 ? -11.743 -15.809 28.374 1.00 94.00 339 ARG A O 1
ATOM 2590 N N . ALA A 1 340 ? -12.176 -13.783 29.249 1.00 92.19 340 ALA A N 1
ATOM 2591 C CA . ALA A 1 340 ? -11.723 -13.025 28.085 1.00 92.19 340 ALA A CA 1
ATOM 2592 C C . ALA A 1 340 ? -10.214 -13.206 27.843 1.00 92.19 340 ALA A C 1
ATOM 2594 O O . ALA A 1 340 ? -9.803 -13.485 26.715 1.00 92.19 340 ALA A O 1
ATOM 2595 N N . LEU A 1 341 ? -9.396 -13.121 28.901 1.00 93.00 341 LEU A N 1
ATOM 2596 C CA . LEU A 1 341 ? -7.947 -13.342 28.836 1.00 93.00 341 LEU A CA 1
ATOM 2597 C C . LEU A 1 341 ? -7.602 -14.755 28.348 1.00 93.00 341 LEU A C 1
ATOM 2599 O O . LEU A 1 341 ? -6.760 -14.901 27.462 1.00 93.00 341 LEU A O 1
ATOM 2603 N N . LEU A 1 342 ? -8.273 -15.791 28.856 1.00 94.50 342 LEU A N 1
ATOM 2604 C CA . LEU A 1 342 ? -8.089 -17.165 28.374 1.00 94.50 342 LEU A CA 1
ATOM 2605 C C . LEU A 1 342 ? -8.415 -17.299 26.879 1.00 94.50 342 LEU A C 1
ATOM 2607 O O . LEU A 1 342 ? -7.654 -17.911 26.129 1.00 94.50 342 LEU A O 1
ATOM 2611 N N . THR A 1 343 ? -9.500 -16.673 26.423 1.00 91.62 343 THR A N 1
ATOM 2612 C CA . THR A 1 343 ? -9.943 -16.735 25.019 1.00 91.62 343 THR A CA 1
ATOM 2613 C C . THR A 1 343 ? -8.931 -16.095 24.064 1.00 91.62 343 THR A C 1
ATOM 2615 O O . THR A 1 343 ? -8.556 -16.696 23.046 1.00 91.62 343 THR A O 1
ATOM 2618 N N . ILE A 1 344 ? -8.439 -14.894 24.391 1.00 91.75 344 ILE A N 1
ATOM 2619 C CA . ILE A 1 344 ? -7.425 -14.216 23.568 1.00 91.75 344 ILE A CA 1
ATOM 2620 C C . ILE A 1 344 ? -6.076 -14.941 23.631 1.00 91.75 344 ILE A C 1
ATOM 2622 O O . ILE A 1 344 ? -5.379 -14.997 22.621 1.00 91.75 344 ILE A O 1
ATOM 2626 N N . THR A 1 345 ? -5.739 -15.555 24.771 1.00 93.25 345 THR A N 1
ATOM 2627 C CA . THR A 1 345 ? -4.492 -16.314 24.957 1.00 93.25 345 THR A CA 1
ATOM 2628 C C . THR A 1 345 ? -4.499 -17.581 24.111 1.00 93.25 345 THR A C 1
ATOM 2630 O O . THR A 1 345 ? -3.559 -17.816 23.357 1.00 93.25 345 THR A O 1
ATOM 2633 N N . ALA A 1 346 ? -5.585 -18.358 24.141 1.00 93.00 346 ALA A N 1
ATOM 2634 C CA . ALA A 1 346 ? -5.739 -19.535 23.287 1.00 93.00 346 ALA A CA 1
ATOM 2635 C C . ALA A 1 346 ? -5.652 -19.169 21.794 1.00 93.00 346 ALA A C 1
ATOM 2637 O O . ALA A 1 346 ? -5.028 -19.878 21.005 1.00 93.00 346 ALA A O 1
ATOM 2638 N N . SER A 1 347 ? -6.231 -18.031 21.404 1.00 90.25 347 SER A N 1
ATOM 2639 C CA . SER A 1 347 ? -6.141 -17.519 20.031 1.00 90.25 347 SER A CA 1
ATOM 2640 C C . SER A 1 347 ? -4.723 -17.079 19.660 1.00 90.25 347 SER A C 1
ATOM 2642 O O . SER A 1 347 ? -4.279 -17.333 18.541 1.00 90.25 347 SER A O 1
ATOM 2644 N N . LEU A 1 348 ? -3.995 -16.459 20.594 1.00 92.00 348 LEU A N 1
ATOM 2645 C CA . LEU A 1 348 ? -2.604 -16.060 20.397 1.00 92.00 348 LEU A CA 1
ATOM 2646 C C . LEU A 1 348 ? -1.703 -17.285 20.220 1.00 92.00 348 LEU A C 1
ATOM 2648 O O . LEU A 1 348 ? -0.899 -17.298 19.294 1.00 92.00 348 LEU A O 1
ATOM 2652 N N . LEU A 1 349 ? -1.882 -18.324 21.041 1.00 91.00 349 LEU A N 1
ATOM 2653 C CA . LEU A 1 349 ? -1.122 -19.573 20.944 1.00 91.00 349 LEU A CA 1
ATOM 2654 C C . LEU A 1 349 ? -1.376 -20.293 19.617 1.00 91.00 349 LEU A C 1
ATOM 2656 O O . LEU A 1 349 ? -0.420 -20.650 18.932 1.00 91.00 349 LEU A O 1
ATOM 2660 N N . ARG A 1 350 ? -2.643 -20.430 19.195 1.00 88.88 350 ARG A N 1
ATOM 2661 C CA . ARG A 1 350 ? -2.971 -20.982 17.867 1.00 88.88 350 ARG A CA 1
ATOM 2662 C C . ARG A 1 350 ? -2.274 -20.203 16.757 1.00 88.88 350 ARG A C 1
ATOM 2664 O O . ARG A 1 350 ? -1.643 -20.796 15.891 1.00 88.88 350 ARG A O 1
ATOM 2671 N N . ARG A 1 351 ? -2.326 -18.869 16.820 1.00 87.62 351 ARG A N 1
ATOM 2672 C CA . ARG A 1 351 ? -1.669 -18.014 15.830 1.00 87.62 351 ARG A CA 1
ATOM 2673 C C . ARG A 1 351 ? -0.148 -18.164 15.851 1.00 87.62 351 ARG A C 1
ATOM 2675 O O . ARG A 1 351 ? 0.458 -18.195 14.789 1.00 87.62 351 ARG A O 1
ATOM 2682 N N . MET A 1 352 ? 0.467 -18.264 17.027 1.00 89.75 352 MET A N 1
ATOM 2683 C CA . MET A 1 352 ? 1.901 -18.526 17.152 1.00 89.75 352 MET A CA 1
ATOM 2684 C C . MET A 1 352 ? 2.284 -19.851 16.495 1.00 89.75 352 MET A C 1
ATOM 2686 O O . MET A 1 352 ? 3.272 -19.882 15.776 1.00 89.75 352 MET A O 1
ATOM 2690 N N . HIS A 1 353 ? 1.491 -20.909 16.678 1.00 86.50 353 HIS A N 1
ATOM 2691 C CA . HIS A 1 353 ? 1.734 -22.187 16.008 1.00 86.50 353 HIS A CA 1
ATOM 2692 C C . HIS A 1 353 ? 1.659 -22.038 14.484 1.00 86.50 353 HIS A C 1
ATOM 2694 O O . HIS A 1 353 ? 2.563 -22.477 13.790 1.00 86.50 353 HIS A O 1
ATOM 2700 N N . THR A 1 354 ? 0.636 -21.359 13.959 1.00 83.00 354 THR A N 1
ATOM 2701 C CA . THR A 1 354 ? 0.481 -21.146 12.509 1.00 83.00 354 THR A CA 1
ATOM 2702 C C . THR A 1 354 ? 1.556 -20.241 11.899 1.00 83.00 354 THR A C 1
ATOM 2704 O O . THR A 1 354 ? 1.937 -20.422 10.747 1.00 83.00 354 THR A O 1
ATOM 2707 N N . ASP A 1 355 ? 2.003 -19.209 12.617 1.00 84.56 355 ASP A N 1
ATOM 2708 C CA . ASP A 1 355 ? 2.932 -18.206 12.080 1.00 84.56 355 ASP A CA 1
ATOM 2709 C C . ASP A 1 355 ? 4.410 -18.579 12.302 1.00 84.56 355 ASP A C 1
ATOM 2711 O O . ASP A 1 355 ? 5.267 -18.024 11.616 1.00 84.56 355 ASP A O 1
ATOM 2715 N N . LEU A 1 356 ? 4.721 -19.458 13.263 1.00 88.38 356 LEU A N 1
ATOM 2716 C CA . LEU A 1 356 ? 6.096 -19.731 13.701 1.00 88.38 356 LEU A CA 1
ATOM 2717 C C . LEU A 1 356 ? 6.514 -21.204 13.597 1.00 88.38 356 LEU A C 1
ATOM 2719 O O . LEU A 1 356 ? 7.642 -21.521 13.973 1.00 88.38 356 LEU A O 1
ATOM 2723 N N . LEU A 1 357 ? 5.656 -22.097 13.102 1.00 82.06 357 LEU A N 1
ATOM 2724 C CA . LEU A 1 357 ? 6.033 -23.472 12.768 1.00 82.06 357 LEU A CA 1
ATOM 2725 C C . LEU A 1 357 ? 6.108 -23.655 11.243 1.00 82.06 357 LEU A C 1
ATOM 2727 O O . LEU A 1 357 ? 5.369 -22.992 10.515 1.00 82.06 357 LEU A O 1
ATOM 2731 N N . PRO A 1 358 ? 7.003 -24.530 10.752 1.00 70.06 358 PRO A N 1
ATOM 2732 C CA . PRO A 1 358 ? 7.060 -24.893 9.339 1.00 70.06 358 PRO A CA 1
ATOM 2733 C C . PRO A 1 358 ? 5.815 -25.688 8.902 1.00 70.06 358 PRO A C 1
ATOM 2735 O O . PRO A 1 358 ? 5.223 -26.414 9.702 1.00 70.06 358 PRO A O 1
ATOM 2738 N N . ASP A 1 359 ? 5.456 -25.567 7.622 1.00 64.38 359 ASP A N 1
ATOM 2739 C CA . ASP A 1 359 ? 4.378 -26.315 6.959 1.00 64.38 359 ASP A CA 1
ATOM 2740 C C . ASP A 1 359 ? 5.002 -27.290 5.931 1.00 64.38 359 ASP A C 1
ATOM 2742 O O . ASP A 1 359 ? 5.817 -26.830 5.122 1.00 64.38 359 ASP A O 1
ATOM 2746 N N . PRO A 1 360 ? 4.700 -28.610 5.936 1.00 56.72 360 PRO A N 1
ATOM 2747 C CA . PRO A 1 360 ? 3.795 -29.336 6.833 1.00 56.72 360 PRO A CA 1
ATOM 2748 C C . PRO A 1 360 ? 4.375 -29.549 8.241 1.00 56.72 360 PRO A C 1
ATOM 2750 O O . PRO A 1 360 ? 5.597 -29.538 8.416 1.00 56.72 360 PRO A O 1
ATOM 2753 N N . PRO A 1 361 ? 3.522 -29.800 9.255 1.00 51.50 361 PRO A N 1
ATOM 2754 C CA . PRO A 1 361 ? 3.975 -30.135 10.599 1.00 51.50 361 PRO A CA 1
ATOM 2755 C C . PRO A 1 361 ? 4.724 -31.472 10.567 1.00 51.50 361 PRO A C 1
ATOM 2757 O O . PRO A 1 361 ? 4.125 -32.546 10.613 1.00 51.50 361 PRO A O 1
ATOM 2760 N N . ALA A 1 362 ? 6.052 -31.420 10.464 1.00 48.03 362 ALA A N 1
ATOM 2761 C CA . ALA A 1 362 ? 6.887 -32.603 10.609 1.00 48.03 362 ALA A CA 1
ATOM 2762 C C . ALA A 1 362 ? 6.671 -33.217 12.004 1.00 48.03 362 ALA A C 1
ATOM 2764 O O . ALA A 1 362 ? 6.538 -32.504 13.003 1.00 48.03 362 ALA A O 1
ATOM 2765 N N . ALA A 1 363 ? 6.611 -34.549 12.051 1.00 52.88 363 ALA A N 1
ATOM 2766 C CA . ALA A 1 363 ? 6.305 -35.338 13.238 1.00 52.88 363 ALA A CA 1
ATOM 2767 C C . ALA A 1 363 ? 7.065 -34.866 14.497 1.00 52.88 363 ALA A C 1
ATOM 2769 O O . ALA A 1 363 ? 8.286 -34.742 14.485 1.00 52.88 363 ALA A O 1
ATOM 2770 N N . ALA A 1 364 ? 6.305 -34.635 15.574 1.00 50.81 364 ALA A N 1
ATOM 2771 C CA . ALA A 1 364 ? 6.674 -34.508 16.994 1.00 50.81 364 ALA A CA 1
ATOM 2772 C C . ALA A 1 364 ? 7.793 -33.528 17.433 1.00 50.81 364 ALA A C 1
ATOM 2774 O O . ALA A 1 364 ? 7.894 -33.258 18.628 1.00 50.81 364 ALA A O 1
ATOM 2775 N N . ALA A 1 365 ? 8.592 -32.949 16.533 1.00 55.12 365 ALA A N 1
ATOM 2776 C CA . ALA A 1 365 ? 9.732 -32.097 16.886 1.00 55.12 365 ALA A CA 1
ATOM 2777 C C . ALA A 1 365 ? 10.015 -31.003 15.838 1.00 55.12 365 ALA A C 1
ATOM 2779 O O . ALA A 1 365 ? 11.163 -30.762 15.464 1.00 55.12 365 ALA A O 1
ATOM 2780 N N . ALA A 1 366 ? 8.977 -30.329 15.336 1.00 60.62 366 ALA A N 1
ATOM 2781 C CA . ALA A 1 366 ? 9.173 -29.184 14.451 1.00 60.62 366 ALA A CA 1
ATOM 2782 C C . ALA A 1 366 ? 9.896 -28.047 15.201 1.00 60.62 366 ALA A C 1
ATOM 2784 O O . ALA A 1 366 ? 9.392 -27.506 16.191 1.00 60.62 366 ALA A O 1
ATOM 2785 N N . ASN A 1 367 ? 11.090 -27.681 14.729 1.00 76.44 367 ASN A N 1
ATOM 2786 C CA . ASN A 1 367 ? 11.812 -26.522 15.240 1.00 76.44 367 ASN A CA 1
ATOM 2787 C C . ASN A 1 367 ? 11.028 -25.245 14.909 1.00 76.44 367 ASN A C 1
ATOM 2789 O O . ASN A 1 367 ? 10.664 -25.008 13.758 1.00 76.44 367 ASN A O 1
ATOM 2793 N N . TRP A 1 368 ? 10.784 -24.416 15.924 1.00 83.94 368 TRP A N 1
ATOM 2794 C CA . TRP A 1 368 ? 10.169 -23.101 15.754 1.00 83.94 368 TRP A CA 1
ATOM 2795 C C . TRP A 1 368 ? 11.028 -22.228 14.834 1.00 83.94 368 TRP A C 1
ATOM 2797 O O . TRP A 1 368 ? 12.215 -22.043 15.104 1.00 83.94 368 TRP A O 1
ATOM 2807 N N . LEU A 1 369 ? 10.411 -21.638 13.807 1.00 85.75 369 LEU A N 1
ATOM 2808 C CA . LEU A 1 369 ? 11.038 -20.678 12.892 1.00 85.75 369 LEU A CA 1
ATOM 2809 C C . LEU A 1 369 ? 11.535 -19.434 13.639 1.00 85.75 369 LEU A C 1
ATOM 2811 O O . LEU A 1 369 ? 12.560 -18.855 13.292 1.00 85.75 369 LEU A O 1
ATOM 2815 N N . ALA A 1 370 ? 10.814 -19.029 14.688 1.00 87.06 370 ALA A N 1
ATOM 2816 C CA . ALA A 1 370 ? 11.253 -18.011 15.631 1.00 87.06 370 ALA A CA 1
ATOM 2817 C C . ALA A 1 370 ? 10.594 -18.204 17.001 1.00 87.06 370 ALA A C 1
ATOM 2819 O O . ALA A 1 370 ? 9.522 -18.798 17.120 1.00 87.06 370 ALA A O 1
ATOM 2820 N N . ARG A 1 371 ? 11.231 -17.668 18.049 1.00 87.75 371 ARG A N 1
ATOM 2821 C CA . ARG A 1 371 ? 10.737 -17.721 19.432 1.00 87.75 371 ARG A CA 1
ATOM 2822 C C . ARG A 1 371 ? 10.431 -16.309 19.937 1.00 87.75 371 ARG A C 1
ATOM 2824 O O . ARG A 1 371 ? 11.340 -15.477 19.946 1.00 87.75 371 ARG A O 1
ATOM 2831 N N . PRO A 1 372 ? 9.192 -16.008 20.366 1.00 87.50 372 PRO A N 1
ATOM 2832 C CA . PRO A 1 372 ? 8.877 -14.714 20.961 1.00 87.50 372 PRO A CA 1
ATOM 2833 C C . PRO A 1 372 ? 9.683 -14.486 22.242 1.00 87.50 372 PRO A C 1
ATOM 2835 O O . PRO A 1 372 ? 9.726 -15.350 23.113 1.00 87.50 372 PRO A O 1
ATOM 2838 N N . GLN A 1 373 ? 10.297 -13.311 22.364 1.00 88.44 373 GLN A N 1
ATOM 2839 C CA . GLN A 1 373 ? 11.110 -12.941 23.532 1.00 88.44 373 GLN A CA 1
ATOM 2840 C C . GLN A 1 373 ? 10.355 -12.068 24.539 1.00 88.44 373 GLN A C 1
ATOM 2842 O O . GLN A 1 373 ? 10.794 -11.887 25.670 1.00 88.44 373 GLN A O 1
ATOM 2847 N N . THR A 1 374 ? 9.231 -11.476 24.134 1.00 91.44 374 THR A N 1
ATOM 2848 C CA . THR A 1 374 ? 8.498 -10.509 24.954 1.00 91.44 374 THR A CA 1
ATOM 2849 C C . THR A 1 374 ? 7.002 -10.724 24.803 1.00 91.44 374 THR A C 1
ATOM 2851 O O . THR A 1 374 ? 6.482 -10.750 23.688 1.00 91.44 374 THR A O 1
ATOM 2854 N N . LEU A 1 375 ? 6.306 -10.823 25.936 1.00 91.44 375 LEU A N 1
ATOM 2855 C CA . LEU A 1 375 ? 4.850 -10.807 26.007 1.00 91.44 375 LEU A CA 1
ATOM 2856 C C . LEU A 1 375 ? 4.397 -9.449 26.545 1.00 91.44 375 LEU A C 1
ATOM 2858 O O . LEU A 1 375 ? 4.881 -8.988 27.577 1.00 91.44 375 LEU A O 1
ATOM 2862 N N . ARG A 1 376 ? 3.460 -8.804 25.848 1.00 92.62 376 ARG A N 1
ATOM 2863 C CA . ARG A 1 376 ? 2.875 -7.528 26.270 1.00 92.62 376 ARG A CA 1
ATOM 2864 C C . ARG A 1 376 ? 1.360 -7.646 26.308 1.00 92.62 376 ARG A C 1
ATOM 2866 O O . ARG A 1 376 ? 0.739 -7.904 25.281 1.00 92.62 376 ARG A O 1
ATOM 2873 N N . LEU A 1 377 ? 0.776 -7.369 27.470 1.00 90.94 377 LEU A N 1
ATOM 2874 C CA . LEU A 1 377 ? -0.651 -7.104 27.607 1.00 90.94 377 LEU A CA 1
ATOM 2875 C C . LEU A 1 377 ? -0.872 -5.592 27.542 1.00 90.94 377 LEU A C 1
ATOM 2877 O O . LEU A 1 377 ? -0.176 -4.820 28.196 1.00 90.94 377 LEU A O 1
ATOM 2881 N N . THR A 1 378 ? -1.817 -5.147 26.721 1.00 89.06 378 THR A N 1
ATOM 2882 C CA . THR A 1 378 ? -2.200 -3.735 26.647 1.00 89.06 378 THR A CA 1
ATOM 2883 C C . THR A 1 378 ? -3.703 -3.625 26.783 1.00 89.06 378 THR A C 1
ATOM 2885 O O . THR A 1 378 ? -4.452 -4.158 25.969 1.00 89.06 378 THR A O 1
ATOM 2888 N N . THR A 1 379 ? -4.141 -2.898 27.802 1.00 86.62 379 THR A N 1
ATOM 2889 C CA . THR A 1 379 ? -5.544 -2.574 28.031 1.00 86.62 379 THR A CA 1
ATOM 2890 C C . THR A 1 379 ? -5.786 -1.123 27.650 1.00 86.62 379 THR A C 1
ATOM 2892 O O . THR A 1 379 ? -4.962 -0.246 27.906 1.00 86.62 379 THR A O 1
ATOM 2895 N N . ARG A 1 380 ? -6.927 -0.849 27.021 1.00 80.81 380 ARG A N 1
ATOM 2896 C CA . ARG A 1 380 ? -7.407 0.521 26.835 1.00 80.81 380 ARG A CA 1
ATOM 2897 C C . ARG A 1 380 ? -8.822 0.597 27.390 1.00 80.81 380 ARG A C 1
ATOM 2899 O O . ARG A 1 380 ? -9.707 0.031 26.742 1.00 80.81 380 ARG A O 1
ATOM 2906 N N . PRO A 1 381 ? -9.032 1.233 28.555 1.00 77.75 381 PRO A N 1
ATOM 2907 C CA . PRO A 1 381 ? -10.374 1.419 29.077 1.00 77.75 381 PRO A CA 1
ATOM 2908 C C . PRO A 1 381 ? -11.182 2.262 28.090 1.00 77.75 381 PRO A C 1
ATOM 2910 O O . PRO A 1 381 ? -10.653 3.160 27.428 1.00 77.75 381 PRO A O 1
ATOM 2913 N N . TYR A 1 382 ? -12.458 1.923 27.949 1.00 65.25 382 TYR A N 1
ATOM 2914 C CA . TYR A 1 382 ? -13.406 2.795 27.278 1.00 65.25 382 TYR A CA 1
ATOM 2915 C C . TYR A 1 382 ? -13.883 3.804 28.317 1.00 65.25 382 TYR A C 1
ATOM 2917 O O . TYR A 1 382 ? -14.591 3.423 29.242 1.00 65.25 382 TYR A O 1
ATOM 2925 N N . VAL A 1 383 ? -13.453 5.054 28.180 1.00 58.31 383 VAL A N 1
ATOM 2926 C CA . VAL A 1 383 ? -13.976 6.170 28.971 1.00 58.31 383 VAL A CA 1
ATOM 2927 C C . VAL A 1 383 ? -15.074 6.797 28.123 1.00 58.31 383 VAL A C 1
ATOM 2929 O O . VAL A 1 383 ? -14.828 7.150 26.963 1.00 58.31 383 VAL A O 1
ATOM 2932 N N . SER A 1 384 ? -16.302 6.832 28.637 1.00 49.69 384 SER A N 1
ATOM 2933 C CA . SER A 1 384 ? -17.379 7.541 27.953 1.00 49.69 384 SER A CA 1
ATOM 2934 C C . SER A 1 384 ? -17.028 9.032 27.943 1.00 49.69 384 SER A C 1
ATOM 2936 O O . SER A 1 384 ? -16.530 9.518 28.949 1.00 49.69 384 SER A O 1
ATOM 2938 N N . PRO A 1 385 ? -17.302 9.804 26.876 1.00 45.38 385 PRO A N 1
ATOM 2939 C CA . PRO A 1 385 ? -17.101 11.259 26.889 1.00 45.38 385 PRO A CA 1
ATOM 2940 C C . PRO A 1 385 ? -17.928 12.019 27.947 1.00 45.38 385 PRO A C 1
ATOM 2942 O O . PRO A 1 385 ? -17.873 13.242 27.976 1.00 45.38 385 PRO A O 1
ATOM 2945 N N . ALA A 1 386 ? -18.739 11.310 28.737 1.00 42.34 386 ALA A N 1
ATOM 2946 C CA . ALA A 1 386 ? -19.593 11.841 29.792 1.00 42.34 386 ALA A CA 1
ATOM 2947 C C . ALA A 1 386 ? -19.072 11.542 31.215 1.00 42.34 386 ALA A C 1
ATOM 2949 O O . ALA A 1 386 ? -19.789 11.852 32.162 1.00 42.34 386 ALA A O 1
ATOM 2950 N N . ASP A 1 387 ? -17.879 10.947 31.348 1.00 35.41 387 ASP A N 1
ATOM 2951 C CA . ASP A 1 387 ? -17.179 10.751 32.629 1.00 35.41 387 ASP A CA 1
ATOM 2952 C C . ASP A 1 387 ? -16.064 11.787 32.826 1.00 35.41 387 ASP A C 1
ATOM 2954 O O . ASP A 1 387 ? -15.295 12.019 31.857 1.00 35.41 387 ASP A O 1
#

pLDDT: mean 87.55, std 15.02, range [23.75, 98.75]